Protein AF-A0A842VAD0-F1 (afdb_monomer)

Structure (mmCIF, N/CA/C/O backbone):
data_AF-A0A842VAD0-F1
#
_entry.id   AF-A0A842VAD0-F1
#
loop_
_atom_site.group_PDB
_atom_site.id
_atom_site.type_symbol
_atom_site.label_atom_id
_atom_site.label_alt_id
_atom_site.label_comp_id
_atom_site.label_asym_id
_atom_site.label_entity_id
_atom_site.label_seq_id
_atom_site.pdbx_PDB_ins_code
_atom_site.Cartn_x
_atom_site.Cartn_y
_atom_site.Cartn_z
_atom_site.occupancy
_atom_site.B_iso_or_equiv
_atom_site.auth_seq_id
_atom_site.auth_comp_id
_atom_site.auth_asym_id
_atom_site.auth_atom_id
_atom_site.pdbx_PDB_model_num
ATOM 1 N N . MET A 1 1 ? -37.892 -5.546 -4.005 1.00 47.84 1 MET A N 1
ATOM 2 C CA . MET A 1 1 ? -37.444 -6.367 -2.860 1.00 47.84 1 MET A CA 1
ATOM 3 C C . MET A 1 1 ? -35.934 -6.563 -2.973 1.00 47.84 1 MET A C 1
ATOM 5 O O . MET A 1 1 ? -35.524 -7.377 -3.775 1.00 47.84 1 MET A O 1
ATOM 9 N N . ASN A 1 2 ? -35.115 -5.788 -2.253 1.00 49.16 2 ASN A N 1
ATOM 10 C CA . ASN A 1 2 ? -33.650 -5.963 -2.175 1.00 49.16 2 ASN A CA 1
ATOM 11 C C . ASN A 1 2 ? -33.214 -5.797 -0.705 1.00 49.16 2 ASN A C 1
ATOM 13 O O . ASN A 1 2 ? -32.535 -4.839 -0.345 1.00 49.16 2 ASN A O 1
ATOM 17 N N . SER A 1 3 ? -33.705 -6.670 0.180 1.00 56.97 3 SER A N 1
ATOM 18 C CA . SER A 1 3 ? -33.614 -6.499 1.641 1.00 56.97 3 SER A CA 1
ATOM 19 C C . SER A 1 3 ? -32.300 -6.961 2.288 1.00 56.97 3 SER A C 1
ATOM 21 O O . SER A 1 3 ? -32.151 -6.783 3.490 1.00 56.97 3 SER A O 1
ATOM 23 N N . ASN A 1 4 ? -31.332 -7.495 1.533 1.00 77.56 4 ASN A N 1
ATOM 24 C CA . ASN A 1 4 ? -30.114 -8.100 2.098 1.00 77.56 4 ASN A CA 1
ATOM 25 C C . ASN A 1 4 ? -28.815 -7.403 1.655 1.00 77.56 4 ASN A C 1
ATOM 27 O O . ASN A 1 4 ? -27.823 -8.073 1.386 1.00 77.56 4 ASN A O 1
ATOM 31 N N . LYS A 1 5 ? -28.793 -6.067 1.558 1.00 86.06 5 LYS A N 1
ATOM 32 C CA . LYS A 1 5 ? -27.514 -5.355 1.387 1.00 86.06 5 LYS A CA 1
ATOM 33 C C . LYS A 1 5 ? -26.716 -5.441 2.685 1.00 86.06 5 LYS A C 1
ATOM 35 O O . LYS A 1 5 ? -27.250 -5.111 3.741 1.00 86.06 5 LYS A O 1
ATOM 40 N N . ASN A 1 6 ? -25.469 -5.885 2.620 1.00 87.75 6 ASN A N 1
ATOM 41 C CA . ASN A 1 6 ? -24.572 -5.817 3.765 1.00 87.75 6 ASN A CA 1
ATOM 42 C C . ASN A 1 6 ? -24.296 -4.344 4.120 1.00 87.75 6 ASN A C 1
ATOM 44 O O . ASN A 1 6 ? -24.318 -3.469 3.251 1.00 87.75 6 ASN A O 1
ATOM 48 N N . VAL A 1 7 ? -24.043 -4.067 5.395 1.00 88.81 7 VAL A N 1
ATOM 49 C CA . VAL A 1 7 ? -23.670 -2.735 5.881 1.00 88.81 7 VAL A CA 1
ATOM 50 C C . VAL A 1 7 ? -22.250 -2.793 6.409 1.00 88.81 7 VAL A C 1
ATOM 52 O O . VAL A 1 7 ? -21.923 -3.651 7.228 1.00 88.81 7 VAL A O 1
ATOM 55 N N . PHE A 1 8 ? -21.422 -1.862 5.952 1.00 92.38 8 PHE A N 1
ATOM 56 C CA . PHE A 1 8 ? -20.021 -1.768 6.331 1.00 92.38 8 PHE A CA 1
ATOM 57 C C . PHE A 1 8 ? -19.740 -0.450 7.045 1.00 92.38 8 PHE A C 1
ATOM 59 O O . PHE A 1 8 ? -20.307 0.588 6.700 1.00 92.38 8 PHE A O 1
ATOM 66 N N . LEU A 1 9 ? -18.848 -0.503 8.031 1.00 94.19 9 LEU A N 1
ATOM 67 C CA . LEU A 1 9 ? -18.158 0.671 8.544 1.00 94.19 9 LEU A CA 1
ATOM 68 C C . LEU A 1 9 ? -16.849 0.843 7.769 1.00 94.19 9 LEU A C 1
ATOM 70 O O . LEU A 1 9 ? -15.971 -0.016 7.864 1.00 94.19 9 LEU A O 1
ATOM 74 N N . SER A 1 10 ? -16.706 1.967 7.067 1.00 94.81 10 SER A N 1
ATOM 75 C CA . SER A 1 10 ? -15.414 2.378 6.515 1.00 94.81 10 SER A CA 1
ATOM 76 C C . SER A 1 10 ? -14.449 2.743 7.639 1.00 94.81 10 SER A C 1
ATOM 78 O O . SER A 1 10 ? -14.793 3.476 8.570 1.00 94.81 10 SER A O 1
ATOM 80 N N . THR A 1 11 ? -13.216 2.275 7.525 1.00 95.75 11 THR A N 1
ATOM 81 C CA . THR A 1 11 ? -12.106 2.598 8.424 1.00 95.75 11 THR A CA 1
ATOM 82 C C . THR A 1 11 ? -11.482 3.964 8.135 1.00 95.75 11 THR A C 1
ATOM 84 O O . THR A 1 11 ? -10.666 4.432 8.926 1.00 95.75 11 THR A O 1
ATOM 87 N N . GLY A 1 12 ? -11.861 4.612 7.027 1.00 92.44 12 GLY A N 1
ATOM 88 C CA . GLY A 1 12 ? -11.227 5.837 6.530 1.00 92.44 12 GLY A CA 1
ATOM 89 C C . GLY A 1 12 ? -9.871 5.593 5.863 1.00 92.44 12 GLY A C 1
ATOM 90 O O . GLY A 1 12 ? -9.150 6.549 5.586 1.00 92.44 12 GLY A O 1
ATOM 91 N N . ILE A 1 13 ? -9.514 4.324 5.638 1.00 94.38 13 ILE A N 1
ATOM 92 C CA . ILE A 1 13 ? -8.299 3.890 4.952 1.00 94.38 13 ILE A CA 1
ATOM 93 C C . ILE A 1 13 ? -8.735 2.922 3.850 1.00 94.38 13 ILE A C 1
ATOM 95 O O . ILE A 1 13 ? -8.983 1.748 4.123 1.00 94.38 13 ILE A O 1
ATOM 99 N N . ASP A 1 14 ? -8.805 3.398 2.606 1.00 92.94 14 ASP A N 1
ATOM 100 C CA . ASP A 1 14 ? -9.371 2.638 1.476 1.00 92.94 14 ASP A CA 1
ATOM 101 C C . ASP A 1 14 ? -8.748 1.246 1.328 1.00 92.94 14 ASP A C 1
ATOM 103 O O . ASP A 1 14 ? -9.441 0.248 1.140 1.00 92.94 14 ASP A O 1
ATOM 107 N N . HIS A 1 15 ? -7.425 1.153 1.486 1.00 95.19 15 HIS A N 1
ATOM 108 C CA . HIS A 1 15 ? -6.738 -0.130 1.438 1.00 95.19 15 HIS A CA 1
ATOM 109 C C . HIS A 1 15 ? -7.112 -1.045 2.606 1.00 95.19 15 HIS A C 1
ATOM 111 O O . HIS A 1 15 ? -7.260 -2.238 2.388 1.00 95.19 15 HIS A O 1
ATOM 117 N N . LEU A 1 16 ? -7.300 -0.543 3.830 1.00 96.88 16 LEU A N 1
ATOM 118 C CA . LEU A 1 16 ? -7.742 -1.402 4.937 1.00 96.88 16 LEU A CA 1
ATOM 119 C C . LEU A 1 16 ? -9.160 -1.917 4.697 1.00 96.88 16 LEU A C 1
ATOM 121 O O . LEU A 1 16 ? -9.454 -3.082 4.963 1.00 96.88 16 LEU A O 1
ATOM 125 N N . ASP A 1 17 ? -10.013 -1.045 4.173 1.00 96.06 17 ASP A N 1
ATOM 126 C CA . ASP A 1 17 ? -11.392 -1.353 3.839 1.00 96.06 17 ASP A CA 1
ATOM 127 C C . ASP A 1 17 ? -11.475 -2.491 2.819 1.00 96.06 17 ASP A C 1
ATOM 129 O O . ASP A 1 17 ? -12.182 -3.477 3.038 1.00 96.06 17 ASP A O 1
ATOM 133 N N . ASP A 1 18 ? -10.671 -2.397 1.768 1.00 94.38 18 ASP A N 1
ATOM 134 C CA . ASP A 1 18 ? -10.434 -3.437 0.773 1.00 94.38 18 ASP A CA 1
ATOM 135 C C . ASP A 1 18 ? -9.936 -4.756 1.398 1.00 94.38 18 ASP A C 1
ATOM 137 O O . ASP A 1 18 ? -10.476 -5.833 1.135 1.00 94.38 18 ASP A O 1
ATOM 141 N N . LEU A 1 19 ? -8.918 -4.682 2.263 1.00 96.06 19 LEU A N 1
ATOM 142 C CA . LEU A 1 19 ? -8.301 -5.858 2.883 1.00 96.06 19 LEU A CA 1
ATOM 143 C C . LEU A 1 19 ? -9.256 -6.593 3.838 1.00 96.06 19 LEU A C 1
ATOM 145 O O . LEU A 1 19 ? -9.175 -7.815 3.965 1.00 96.06 19 LEU A O 1
ATOM 149 N N . LEU A 1 20 ? -10.171 -5.880 4.497 1.00 95.69 20 LEU A N 1
ATOM 150 C CA . LEU A 1 20 ? -11.167 -6.460 5.403 1.00 95.69 20 LEU A CA 1
ATOM 151 C C . LEU A 1 20 ? -12.341 -7.125 4.677 1.00 95.69 20 LEU A C 1
ATOM 153 O O . LEU A 1 20 ? -13.135 -7.819 5.319 1.00 95.69 20 LEU A O 1
ATOM 157 N N . SER A 1 21 ? -12.490 -6.915 3.367 1.00 91.19 21 SER A N 1
ATOM 158 C CA . SER A 1 21 ? -13.721 -7.280 2.673 1.00 91.19 21 SER A CA 1
ATOM 159 C C . SER A 1 21 ? -13.522 -7.674 1.209 1.00 91.19 21 SER A C 1
ATOM 161 O O . SER A 1 21 ? -13.986 -7.017 0.280 1.00 91.19 21 SER A O 1
ATOM 163 N N . LEU A 1 22 ? -12.895 -8.836 1.011 1.00 87.94 22 LEU A N 1
ATOM 164 C CA . LEU A 1 22 ? -12.623 -9.382 -0.324 1.00 87.94 22 LEU A CA 1
ATOM 165 C C . LEU A 1 22 ? -13.881 -9.727 -1.135 1.00 87.94 22 LEU A C 1
ATOM 167 O O . LEU A 1 22 ? -13.832 -9.738 -2.360 1.00 87.94 22 LEU A O 1
ATOM 171 N N . ASP A 1 23 ? -15.005 -10.010 -0.476 1.00 80.12 23 ASP A N 1
ATOM 172 C CA . ASP A 1 23 ? -16.230 -10.500 -1.128 1.00 80.12 23 ASP A CA 1
ATOM 173 C C . ASP A 1 23 ? -17.089 -9.379 -1.765 1.00 80.12 23 ASP A C 1
ATOM 175 O O . ASP A 1 23 ? -18.267 -9.574 -2.065 1.00 80.12 23 ASP A O 1
ATOM 179 N N . LYS A 1 24 ? -16.525 -8.183 -1.970 1.00 76.31 24 LYS A N 1
ATOM 180 C CA . LYS A 1 24 ? -17.243 -6.951 -2.345 1.00 76.31 24 LYS A CA 1
ATOM 181 C C . LYS A 1 24 ? -17.601 -6.775 -3.810 1.00 76.31 24 LYS A C 1
ATOM 183 O O . LYS A 1 24 ? -17.828 -5.647 -4.230 1.00 76.31 24 LYS A O 1
ATOM 188 N N . GLU A 1 25 ? -17.717 -7.849 -4.585 1.00 63.72 25 GLU A N 1
ATOM 189 C CA . GLU A 1 25 ? -17.797 -7.781 -6.054 1.00 63.72 25 GLU A CA 1
ATOM 190 C C . GLU A 1 25 ? -18.878 -6.828 -6.626 1.00 63.72 25 GLU A C 1
ATOM 192 O O . GLU A 1 25 ? -18.786 -6.486 -7.798 1.00 63.72 25 GLU A O 1
ATOM 197 N N . ASN A 1 26 ? -19.851 -6.335 -5.838 1.00 62.25 26 ASN A N 1
ATOM 198 C CA . ASN A 1 26 ? -20.863 -5.360 -6.275 1.00 62.25 26 ASN A CA 1
ATOM 199 C C . ASN A 1 26 ? -21.219 -4.248 -5.258 1.00 62.25 26 ASN A C 1
ATOM 201 O O . ASN A 1 26 ? -22.311 -3.680 -5.337 1.00 62.25 26 ASN A O 1
ATOM 205 N N . GLU A 1 27 ? -20.373 -3.951 -4.270 1.00 66.50 27 GLU A N 1
ATOM 206 C CA . GLU A 1 27 ? -20.699 -2.952 -3.239 1.00 66.50 27 GLU A CA 1
ATOM 207 C C . GLU A 1 27 ? -19.848 -1.685 -3.336 1.00 66.50 27 GLU A C 1
ATOM 209 O O . GLU A 1 27 ? -18.645 -1.746 -3.558 1.00 66.50 27 GLU A O 1
ATOM 214 N N . GLU A 1 28 ? -20.482 -0.529 -3.114 1.00 68.31 28 GLU A N 1
ATOM 215 C CA . GLU A 1 28 ? -19.863 0.796 -3.279 1.00 68.31 28 GLU A CA 1
ATOM 216 C C . GLU A 1 28 ? -18.778 1.120 -2.238 1.00 68.31 28 GLU A C 1
ATOM 218 O O . GLU A 1 28 ? -17.971 2.013 -2.474 1.00 68.31 28 GLU A O 1
ATOM 223 N N . SER A 1 29 ? -18.740 0.439 -1.086 1.00 77.81 29 SER A N 1
ATOM 224 C CA . SER A 1 29 ? -17.851 0.834 0.018 1.00 77.81 29 SER A CA 1
ATOM 225 C C . SER A 1 29 ? -17.331 -0.345 0.830 1.00 77.81 29 SER A C 1
ATOM 227 O O . SER A 1 29 ? -18.151 -1.056 1.405 1.00 77.81 29 SER A O 1
ATOM 229 N N . GLY A 1 30 ? -16.004 -0.500 0.910 1.00 87.75 30 GLY A N 1
ATOM 230 C CA . GLY A 1 30 ? -15.211 -1.428 1.737 1.00 87.75 30 GLY A CA 1
ATOM 231 C C . GLY A 1 30 ? -15.482 -1.414 3.261 1.00 87.75 30 GLY A C 1
ATOM 232 O O . GLY A 1 30 ? -16.323 -0.647 3.725 1.00 87.75 30 GLY A O 1
ATOM 233 N N . GLY A 1 31 ? -14.783 -2.243 4.054 1.00 94.25 31 GLY A N 1
ATOM 234 C CA . GLY A 1 31 ? -14.654 -2.020 5.509 1.00 94.25 31 GLY A CA 1
ATOM 235 C C . GLY A 1 31 ? -15.003 -3.179 6.448 1.00 94.25 31 GLY A C 1
ATOM 236 O O . GLY A 1 31 ? -14.995 -4.354 6.081 1.00 94.25 31 GLY A O 1
ATOM 237 N N . ILE A 1 32 ? -15.329 -2.827 7.694 1.00 95.12 32 ILE A N 1
ATOM 238 C CA . ILE A 1 32 ? -15.764 -3.760 8.743 1.00 95.12 32 ILE A CA 1
ATOM 239 C C . ILE A 1 32 ? -17.245 -4.089 8.524 1.00 95.12 32 ILE A C 1
ATOM 241 O O . ILE A 1 32 ? -18.088 -3.194 8.582 1.00 95.12 32 ILE A O 1
ATOM 245 N N . LEU A 1 33 ? -17.586 -5.359 8.290 1.00 93.06 33 LEU A N 1
ATOM 246 C CA . LEU A 1 33 ? -18.980 -5.794 8.140 1.00 93.06 33 LEU A CA 1
ATOM 247 C C . LEU A 1 33 ? -19.707 -5.733 9.489 1.00 93.06 33 LEU A C 1
ATOM 249 O O . LEU A 1 33 ? -19.378 -6.481 10.404 1.00 93.06 33 LEU A O 1
ATOM 253 N N . ILE A 1 34 ? -20.711 -4.862 9.601 1.00 90.88 34 ILE A N 1
ATOM 254 C CA . ILE A 1 34 ? -21.453 -4.620 10.851 1.00 90.88 34 ILE A CA 1
ATOM 255 C C . ILE A 1 34 ? -22.859 -5.230 10.863 1.00 90.88 34 ILE A C 1
ATOM 257 O O . ILE A 1 34 ? -23.491 -5.292 11.913 1.00 90.88 34 ILE A O 1
ATOM 261 N N . GLY A 1 35 ? -23.371 -5.680 9.715 1.00 85.31 35 GLY A N 1
ATOM 262 C CA . GLY A 1 35 ? -24.681 -6.326 9.642 1.00 85.31 35 GLY A CA 1
ATOM 263 C C . GLY A 1 35 ? -25.218 -6.495 8.222 1.00 85.31 35 GLY A C 1
ATOM 264 O O . GLY A 1 35 ? -24.544 -6.190 7.238 1.00 85.31 35 GLY A O 1
ATOM 265 N N . ARG A 1 36 ? -26.461 -6.980 8.120 1.00 81.75 36 ARG A N 1
ATOM 266 C CA . ARG A 1 36 ? -27.213 -7.121 6.862 1.00 81.75 36 ARG A CA 1
ATOM 267 C C . ARG A 1 36 ? -28.536 -6.362 6.957 1.00 81.75 36 ARG A C 1
ATOM 269 O O . ARG A 1 36 ? -29.289 -6.551 7.903 1.00 81.75 36 ARG A O 1
ATOM 276 N N . GLY A 1 37 ? -28.845 -5.558 5.945 1.00 73.12 37 GLY A N 1
ATOM 277 C CA . GLY A 1 37 ? -30.041 -4.716 5.884 1.00 73.12 37 GLY A CA 1
ATOM 278 C C . GLY A 1 37 ? -29.844 -3.331 6.512 1.00 73.12 37 GLY A C 1
ATOM 279 O O . GLY A 1 37 ? -28.829 -3.044 7.125 1.00 73.12 37 GLY A O 1
ATOM 280 N N . GLN A 1 38 ? -30.820 -2.433 6.348 1.00 64.44 38 GLN A N 1
ATOM 281 C CA . GLN A 1 38 ? -30.701 -1.023 6.770 1.00 64.44 38 GLN A CA 1
ATOM 282 C C . GLN A 1 38 ? -30.938 -0.766 8.266 1.00 64.44 38 GLN A C 1
ATOM 284 O O . GLN A 1 38 ? -30.800 0.370 8.718 1.00 64.44 38 GLN A O 1
ATOM 289 N N . LYS A 1 39 ? -31.346 -1.782 9.027 1.00 64.88 39 LYS A N 1
ATOM 290 C CA . LYS A 1 39 ? -31.666 -1.648 10.450 1.00 64.88 39 LYS A CA 1
ATOM 291 C C . LYS A 1 39 ? -30.596 -2.326 11.290 1.00 64.88 39 LYS A C 1
ATOM 293 O O . LYS A 1 39 ? -29.974 -3.277 10.824 1.00 64.88 39 LYS A O 1
ATOM 298 N N . ARG A 1 40 ? -30.454 -1.890 12.546 1.00 64.06 40 ARG A N 1
ATOM 299 C CA . ARG A 1 40 ? -29.829 -2.691 13.605 1.00 64.06 40 ARG A CA 1
ATOM 300 C C . ARG A 1 40 ? -30.593 -4.007 13.744 1.00 64.06 40 ARG A C 1
ATOM 302 O O . ARG A 1 40 ? -31.566 -4.111 14.484 1.00 64.06 40 ARG A O 1
ATOM 309 N 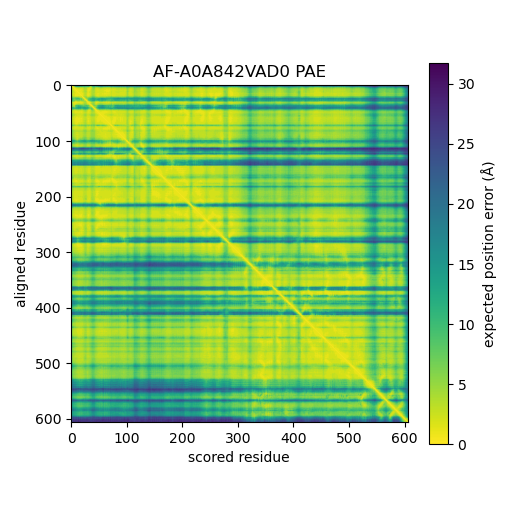N . THR A 1 41 ? -30.223 -5.004 12.956 1.00 62.75 41 THR A N 1
ATOM 310 C CA . THR A 1 41 ? -30.725 -6.360 13.128 1.00 62.75 41 THR A CA 1
ATOM 311 C C . THR A 1 41 ? -30.078 -6.962 14.367 1.00 62.75 41 THR A C 1
ATOM 313 O O . THR A 1 41 ? -28.950 -6.614 14.701 1.00 62.75 41 THR A O 1
ATOM 316 N N . LYS A 1 42 ? -30.744 -7.927 15.015 1.00 63.94 42 LYS A N 1
ATOM 317 C CA . LYS A 1 42 ? -30.184 -8.719 16.132 1.00 63.94 42 LYS A CA 1
ATOM 318 C C . LYS A 1 42 ? -28.936 -9.550 15.761 1.00 63.94 42 LYS A C 1
ATOM 320 O O . LYS A 1 42 ? -28.543 -10.426 16.523 1.00 63.94 42 LYS A O 1
ATOM 325 N N . SER A 1 43 ? -28.352 -9.338 14.583 1.00 66.75 43 SER A N 1
ATOM 326 C CA . SER A 1 43 ? -27.090 -9.953 14.190 1.00 66.75 43 SER A CA 1
ATOM 327 C C . SER A 1 43 ? -25.988 -9.553 15.166 1.00 66.75 43 SER A C 1
ATOM 329 O O . SER A 1 43 ? -25.962 -8.421 15.654 1.00 66.75 43 SER A O 1
ATOM 331 N N . GLU A 1 44 ? -25.082 -10.485 15.437 1.00 78.62 44 GLU A N 1
ATOM 332 C CA . GLU A 1 44 ? -23.896 -10.228 16.248 1.00 78.62 44 GLU A CA 1
ATOM 333 C C . GLU A 1 44 ? -23.040 -9.160 15.555 1.00 78.62 44 GLU A C 1
ATOM 335 O O . GLU A 1 44 ? -22.664 -9.306 14.391 1.00 78.62 44 GLU A O 1
ATOM 340 N N . ILE A 1 45 ? -22.809 -8.048 16.253 1.00 90.31 45 ILE A N 1
ATOM 341 C CA . ILE A 1 45 ? -21.924 -6.977 15.795 1.00 90.31 45 ILE A CA 1
ATOM 342 C C . ILE A 1 45 ? -20.507 -7.360 16.215 1.00 90.31 45 ILE A C 1
ATOM 344 O O . ILE A 1 45 ? -20.326 -7.770 17.360 1.00 90.31 45 ILE A O 1
ATOM 348 N N . PRO A 1 46 ? -19.512 -7.258 15.320 1.00 94.94 46 PRO A N 1
ATOM 349 C CA . PRO A 1 46 ? -18.184 -7.762 15.619 1.00 94.94 46 PRO A CA 1
ATOM 350 C C . PRO A 1 46 ? -17.476 -6.948 16.693 1.00 94.94 46 PRO A C 1
ATOM 352 O O . PRO A 1 46 ? -17.646 -5.735 16.805 1.00 94.94 46 PRO A O 1
ATOM 355 N N . ILE A 1 47 ? -16.572 -7.616 17.398 1.00 97.88 47 ILE A N 1
ATOM 356 C CA . ILE A 1 47 ? -15.547 -6.976 18.215 1.00 97.88 47 ILE A CA 1
ATOM 357 C C . ILE A 1 47 ? -14.213 -7.023 17.478 1.00 97.88 47 ILE A C 1
ATOM 359 O O . ILE A 1 47 ? -13.720 -8.096 17.110 1.00 97.88 47 ILE A O 1
ATOM 363 N N . VAL A 1 48 ? -13.619 -5.846 17.287 1.00 98.50 48 VAL A N 1
ATOM 364 C CA . VAL A 1 48 ? -12.353 -5.656 16.581 1.00 98.50 48 VAL A CA 1
ATOM 365 C C . VAL A 1 48 ? -11.242 -5.379 17.584 1.00 98.50 48 VAL A C 1
ATOM 367 O O . VAL A 1 48 ? -11.317 -4.436 18.370 1.00 98.50 48 VAL A O 1
ATOM 370 N N . ILE A 1 49 ? -10.186 -6.185 17.526 1.00 98.62 49 ILE A N 1
ATOM 371 C CA . ILE A 1 49 ? -8.952 -5.971 18.280 1.00 98.62 49 ILE A CA 1
ATOM 372 C C . ILE A 1 49 ? -7.881 -5.410 17.355 1.00 98.62 49 ILE A C 1
ATOM 374 O O . ILE A 1 49 ? -7.607 -5.990 16.305 1.00 98.62 49 ILE A O 1
ATOM 378 N N . ILE A 1 50 ? -7.253 -4.314 17.775 1.00 98.62 50 ILE A N 1
ATOM 379 C CA . ILE A 1 50 ? -6.039 -3.766 17.167 1.00 98.62 50 ILE A CA 1
ATOM 380 C C . ILE A 1 50 ? -4.881 -4.052 18.120 1.00 98.62 50 ILE A C 1
ATOM 382 O O . ILE A 1 50 ? -4.705 -3.364 19.127 1.00 98.62 50 ILE A O 1
ATOM 386 N N . GLU A 1 51 ? -4.096 -5.080 17.823 1.00 98.00 51 GLU A N 1
ATOM 387 C CA . GLU A 1 51 ? -2.963 -5.486 18.654 1.00 98.00 51 GLU A CA 1
ATOM 388 C C . GLU A 1 51 ? -1.629 -4.957 18.114 1.00 98.00 51 GLU A C 1
ATOM 390 O O . GLU A 1 51 ? -1.481 -4.701 16.922 1.00 98.00 51 GLU A O 1
ATOM 395 N N . GLY A 1 52 ? -0.629 -4.805 18.981 1.00 97.44 52 GLY A N 1
ATOM 396 C CA . GLY A 1 52 ? 0.718 -4.423 18.558 1.00 97.44 52 GLY A CA 1
ATOM 397 C C . GLY A 1 52 ? 1.610 -3.936 19.694 1.00 97.44 52 GLY A C 1
ATOM 398 O O . GLY A 1 52 ? 1.139 -3.533 20.761 1.00 97.44 52 GLY A O 1
ATOM 399 N N . THR A 1 53 ? 2.923 -3.927 19.466 1.00 95.94 53 THR A N 1
ATOM 400 C CA . THR A 1 53 ? 3.897 -3.411 20.447 1.00 95.94 53 THR A CA 1
ATOM 401 C C . THR A 1 53 ? 3.791 -1.890 20.588 1.00 95.94 53 THR A C 1
ATOM 403 O O . THR A 1 53 ? 3.147 -1.219 19.773 1.00 95.94 53 THR A O 1
ATOM 406 N N . THR A 1 54 ? 4.462 -1.301 21.573 1.00 94.62 54 THR A N 1
ATOM 407 C CA . THR A 1 54 ? 4.556 0.158 21.723 1.00 94.62 54 THR A CA 1
ATOM 408 C C . THR A 1 54 ? 5.093 0.832 20.448 1.00 94.62 54 THR A C 1
ATOM 410 O O . THR A 1 54 ? 6.009 0.327 19.778 1.00 94.62 54 THR A O 1
ATOM 413 N N . GLY A 1 55 ? 4.499 1.977 20.093 1.00 94.81 55 GLY A N 1
ATOM 414 C CA . GLY A 1 55 ? 4.913 2.800 18.948 1.00 94.81 55 GLY A CA 1
ATOM 415 C C . GLY A 1 55 ? 4.553 2.245 17.564 1.00 94.81 55 GLY A C 1
ATOM 416 O O . GLY A 1 55 ? 5.104 2.701 16.570 1.00 94.81 55 GLY A O 1
ATOM 417 N N . THR A 1 56 ? 3.658 1.258 17.473 1.00 97.00 56 THR A N 1
ATOM 418 C CA . THR A 1 56 ? 3.172 0.713 16.187 1.00 97.00 56 THR A CA 1
ATOM 419 C C . THR A 1 56 ? 1.996 1.497 15.595 1.00 97.00 56 THR A C 1
ATOM 421 O O . THR A 1 56 ? 1.623 1.259 14.456 1.00 97.00 56 THR A O 1
ATOM 424 N N . GLY A 1 57 ? 1.416 2.462 16.314 1.00 97.12 57 GLY A N 1
ATOM 425 C CA . GLY A 1 57 ? 0.313 3.283 15.793 1.00 97.12 57 GLY A CA 1
ATOM 426 C C . GLY A 1 57 ? -1.093 2.741 16.063 1.00 97.12 57 GLY A C 1
ATOM 427 O O . GLY A 1 57 ? -2.023 3.129 15.365 1.00 97.12 57 GLY A O 1
ATOM 428 N N . LYS A 1 58 ? -1.271 1.887 17.085 1.00 97.88 58 LYS A N 1
ATOM 429 C CA . LYS A 1 58 ? -2.590 1.372 17.515 1.00 97.88 58 LYS A CA 1
ATOM 430 C C . LYS A 1 58 ? -3.618 2.493 17.727 1.00 97.88 58 LYS A C 1
ATOM 432 O O . LYS A 1 58 ? -4.666 2.487 17.093 1.00 97.88 58 LYS A O 1
ATOM 437 N N . THR A 1 59 ? -3.274 3.476 18.560 1.00 97.38 59 THR A N 1
ATOM 438 C CA . THR A 1 59 ? -4.095 4.666 18.836 1.00 97.38 59 THR A CA 1
ATOM 439 C C . THR A 1 59 ? -4.391 5.464 17.570 1.00 97.38 59 THR A C 1
ATOM 441 O O . THR A 1 59 ? -5.526 5.863 17.347 1.00 97.38 59 THR A O 1
ATOM 444 N N . THR A 1 60 ? -3.397 5.658 16.695 1.00 97.12 60 THR A N 1
ATOM 445 C CA . THR A 1 60 ? -3.586 6.370 15.421 1.00 97.12 60 THR A CA 1
ATOM 446 C C . THR A 1 60 ? -4.613 5.666 14.537 1.00 97.12 60 THR A C 1
ATOM 448 O O . THR A 1 60 ? -5.523 6.321 14.036 1.00 97.12 60 THR A O 1
ATOM 451 N N . LEU A 1 61 ? -4.514 4.339 14.398 1.00 97.88 61 LEU A N 1
ATOM 452 C CA . LEU A 1 61 ? -5.470 3.550 13.623 1.00 97.88 61 LEU A CA 1
ATOM 453 C C . LEU A 1 61 ? -6.876 3.601 14.236 1.00 97.88 61 LEU A C 1
ATOM 455 O O . LEU A 1 61 ? -7.852 3.835 13.528 1.00 97.88 61 LEU A O 1
ATOM 459 N N . ALA A 1 62 ? -6.986 3.426 15.555 1.00 98.00 62 ALA A N 1
ATOM 460 C CA . ALA A 1 62 ? -8.263 3.482 16.261 1.00 98.00 62 ALA A CA 1
ATOM 461 C C . ALA A 1 62 ? -8.941 4.859 16.114 1.00 98.00 62 ALA A C 1
ATOM 463 O O . ALA A 1 62 ? -10.142 4.931 15.851 1.00 98.00 62 ALA A O 1
ATOM 464 N N . LEU A 1 63 ? -8.167 5.947 16.204 1.00 96.56 63 LEU A N 1
ATOM 465 C CA . LEU A 1 63 ? -8.646 7.310 15.966 1.00 96.56 63 LEU A CA 1
ATOM 466 C C . LEU A 1 63 ? -9.089 7.530 14.519 1.00 96.56 63 LEU A C 1
ATOM 468 O O . LEU A 1 63 ? -10.130 8.142 14.308 1.00 96.56 63 LEU A O 1
ATOM 472 N N . GLN A 1 64 ? -8.356 7.030 13.521 1.00 95.81 64 GLN A N 1
ATOM 473 C CA . GLN A 1 64 ? -8.775 7.146 12.117 1.00 95.81 64 GLN A CA 1
ATOM 474 C C . GLN A 1 64 ? -10.127 6.470 11.873 1.00 95.81 64 GLN A C 1
ATOM 476 O O . GLN A 1 64 ? -11.009 7.081 11.267 1.00 95.81 64 GLN A O 1
ATOM 481 N N . ILE A 1 65 ? -10.331 5.270 12.425 1.00 97.19 65 ILE A N 1
ATOM 482 C CA . ILE A 1 65 ? -11.615 4.568 12.310 1.00 97.19 65 ILE A CA 1
ATOM 483 C C . ILE A 1 65 ? -12.724 5.342 13.038 1.00 97.19 65 ILE A C 1
ATOM 485 O O . ILE A 1 65 ? -13.814 5.513 12.492 1.00 97.19 65 ILE A O 1
ATOM 489 N N . ALA A 1 66 ? -12.446 5.866 14.237 1.00 96.94 66 ALA A N 1
ATOM 490 C CA . ALA A 1 66 ? -13.383 6.702 14.988 1.00 96.94 66 ALA A CA 1
ATOM 491 C C . ALA A 1 66 ? -13.792 7.963 14.207 1.00 96.94 66 ALA A C 1
ATOM 493 O O . ALA A 1 66 ? -14.975 8.294 14.136 1.00 96.94 66 ALA A O 1
ATOM 494 N N . HIS A 1 67 ? -12.828 8.642 13.583 1.00 94.88 67 HIS A N 1
ATOM 495 C CA . HIS A 1 67 ? -13.067 9.816 12.746 1.00 94.88 67 HIS A CA 1
ATOM 496 C C . HIS A 1 67 ? -13.884 9.474 11.500 1.00 94.88 67 HIS A C 1
ATOM 498 O O . HIS A 1 67 ? -14.836 10.189 11.190 1.00 94.88 67 HIS A O 1
ATOM 504 N N . SER A 1 68 ? -13.556 8.378 10.812 1.00 93.75 68 SER A N 1
ATOM 505 C CA . SER A 1 68 ? -14.327 7.891 9.664 1.00 93.75 68 SER A CA 1
ATOM 506 C C . SER A 1 68 ? -15.786 7.621 10.040 1.00 93.75 68 SER A C 1
ATOM 508 O O . SER A 1 68 ? -16.705 8.103 9.375 1.00 93.75 68 SER A O 1
ATOM 510 N N . ALA A 1 69 ? -16.010 6.934 11.166 1.00 95.00 69 ALA A N 1
ATOM 511 C CA . ALA A 1 69 ? -17.347 6.689 11.692 1.00 95.00 69 ALA A CA 1
ATOM 512 C C . ALA A 1 69 ? -18.079 8.001 12.007 1.00 95.00 69 ALA A C 1
ATOM 514 O O . ALA A 1 69 ? -19.194 8.194 11.536 1.00 95.00 69 ALA A O 1
ATOM 515 N N . ALA A 1 70 ? -17.445 8.926 12.735 1.00 94.25 70 ALA A N 1
ATOM 516 C CA . ALA A 1 70 ? -18.063 10.184 13.158 1.00 94.25 70 ALA A CA 1
ATOM 517 C C . ALA A 1 70 ? -18.444 11.102 11.986 1.00 94.25 70 ALA A C 1
ATOM 519 O O . ALA A 1 70 ? -19.409 11.853 12.092 1.00 94.25 70 ALA A O 1
ATOM 520 N N . ARG A 1 71 ? -17.727 11.048 10.855 1.00 90.75 71 ARG A N 1
ATOM 521 C CA . ARG A 1 71 ? -18.108 11.785 9.631 1.00 90.75 71 ARG A CA 1
ATOM 522 C C . ARG A 1 71 ? -19.411 11.288 9.024 1.00 90.75 71 ARG A C 1
ATOM 524 O O . ARG A 1 71 ? -20.099 12.031 8.325 1.00 90.75 71 ARG A O 1
ATOM 531 N N . ASN A 1 72 ? -19.745 10.029 9.269 1.00 85.88 72 ASN A N 1
ATOM 532 C CA . ASN A 1 72 ? -20.997 9.452 8.842 1.00 85.88 72 ASN A CA 1
ATOM 533 C C . ASN A 1 72 ? -22.048 9.712 9.930 1.00 85.88 72 ASN A C 1
ATOM 535 O O . ASN A 1 72 ? -22.036 9.087 10.984 1.00 85.88 72 ASN A O 1
ATOM 539 N N . GLN A 1 73 ? -23.008 10.596 9.642 1.00 80.44 73 GLN A N 1
ATOM 540 C CA . GLN A 1 73 ? -24.081 11.040 10.555 1.00 80.44 73 GLN A CA 1
ATOM 541 C C . GLN A 1 73 ? -25.003 9.918 11.082 1.00 80.44 73 GLN A C 1
ATOM 543 O O . GLN A 1 73 ? -25.999 10.176 11.751 1.00 80.44 73 GLN A O 1
ATOM 548 N N . LYS A 1 74 ? -24.713 8.659 10.754 1.00 89.00 74 LYS A N 1
ATOM 549 C CA . LYS A 1 74 ? -25.372 7.469 11.291 1.00 89.00 74 LYS A CA 1
ATOM 550 C C . LYS A 1 74 ? -24.645 6.876 12.495 1.00 89.00 74 LYS A C 1
ATOM 552 O O . LYS A 1 74 ? -25.038 5.797 12.921 1.00 89.00 74 LYS A O 1
ATOM 557 N N . TRP A 1 75 ? -23.604 7.521 13.019 1.00 92.06 75 TRP A N 1
ATOM 558 C CA . TRP A 1 75 ? -22.796 6.986 14.111 1.00 92.06 75 TRP A CA 1
ATOM 559 C C . TRP A 1 75 ? -22.724 7.931 15.303 1.00 92.06 75 TRP A C 1
ATOM 561 O O . TRP A 1 75 ? -22.437 9.115 15.163 1.00 92.06 75 TRP A O 1
ATOM 571 N N . ILE A 1 76 ? -22.902 7.363 16.492 1.00 93.44 76 ILE A N 1
ATOM 572 C CA . ILE A 1 76 ? -22.440 7.952 17.748 1.00 93.44 76 ILE A CA 1
ATOM 573 C C . ILE A 1 76 ? -21.114 7.285 18.088 1.00 93.44 76 ILE A C 1
ATOM 575 O O . ILE A 1 76 ? -21.050 6.058 18.199 1.00 93.44 76 ILE A O 1
ATOM 579 N N . VAL A 1 77 ? -20.062 8.085 18.247 1.00 95.81 77 VAL A N 1
ATOM 580 C CA . VAL A 1 77 ? -18.712 7.585 18.519 1.00 95.81 77 VAL A CA 1
ATOM 581 C C . VAL A 1 77 ? -18.294 7.975 19.928 1.00 95.81 77 VAL A C 1
ATOM 583 O O . VAL A 1 77 ? -18.185 9.160 20.242 1.00 95.81 77 VAL A O 1
ATOM 586 N N . LEU A 1 78 ? -18.049 6.972 20.769 1.00 96.00 78 LEU A N 1
ATOM 587 C CA . LEU A 1 78 ? -17.477 7.146 22.099 1.00 96.00 78 LEU A CA 1
ATOM 588 C C . LEU A 1 78 ? -16.025 6.678 22.095 1.00 96.00 78 LEU A C 1
ATOM 590 O O . LEU A 1 78 ? -15.738 5.551 21.694 1.00 96.00 78 LEU A O 1
ATOM 594 N N . TYR A 1 79 ? -15.117 7.518 22.574 1.00 96.94 79 TYR A N 1
ATOM 595 C CA . TYR A 1 79 ? -13.699 7.198 22.684 1.00 96.94 79 TYR A CA 1
ATOM 596 C C . TYR A 1 79 ? -13.280 7.214 24.150 1.00 96.94 79 TYR A C 1
ATOM 598 O O . TYR A 1 79 ? -13.325 8.255 24.805 1.00 96.94 79 TYR A O 1
ATOM 606 N N . TYR A 1 80 ? -12.850 6.067 24.662 1.00 96.19 80 TYR A N 1
ATOM 607 C CA . TYR A 1 80 ? -12.327 5.924 26.013 1.00 96.19 80 TYR A CA 1
ATOM 608 C C . TYR A 1 80 ? -10.824 5.699 25.951 1.00 96.19 80 TYR A C 1
ATOM 610 O O . TYR A 1 80 ? -10.361 4.608 25.621 1.00 96.19 80 TYR A O 1
ATOM 618 N N . SER A 1 81 ? -10.069 6.734 26.300 1.00 94.56 81 SER A N 1
ATOM 619 C CA . SER A 1 81 ? -8.631 6.619 26.516 1.00 94.56 81 SER A CA 1
ATOM 620 C C . SER A 1 81 ? -8.359 6.369 27.994 1.00 94.56 81 SER A C 1
ATOM 622 O O . SER A 1 81 ? -8.702 7.197 28.841 1.00 94.56 81 SER A O 1
ATOM 624 N N . LEU A 1 82 ? -7.749 5.232 28.308 1.00 92.56 82 LEU A N 1
ATOM 625 C CA . LEU A 1 82 ? -7.422 4.837 29.677 1.00 92.56 82 LEU A CA 1
ATOM 626 C C . LEU A 1 82 ? -6.033 5.291 30.126 1.00 92.56 82 LEU A C 1
ATOM 628 O O . LEU A 1 82 ? -5.769 5.337 31.326 1.00 92.56 82 LEU A O 1
ATOM 632 N N . GLU A 1 83 ? -5.161 5.638 29.180 1.00 90.00 83 GLU A N 1
ATOM 633 C CA . GLU A 1 83 ? -3.759 5.976 29.459 1.00 90.00 83 GLU A CA 1
ATOM 634 C C . GLU A 1 83 ? -3.392 7.392 29.007 1.00 90.00 83 GLU A C 1
ATOM 636 O O . GLU A 1 83 ? -2.574 8.054 29.644 1.00 90.00 83 GLU A O 1
ATOM 641 N N . GLN A 1 84 ? -4.007 7.891 27.931 1.00 92.12 84 GLN A N 1
ATOM 642 C CA . GLN A 1 84 ? -3.710 9.215 27.383 1.00 92.12 84 GLN A CA 1
ATOM 643 C C . GLN A 1 84 ? -4.774 10.243 27.767 1.00 92.12 84 GLN A C 1
ATOM 645 O O . GLN A 1 84 ? -5.969 9.948 27.827 1.00 92.12 84 GLN A O 1
ATOM 650 N N . THR A 1 85 ? -4.344 11.485 27.985 1.00 93.19 85 THR A N 1
ATOM 651 C CA . THR A 1 85 ? -5.254 12.604 28.246 1.00 93.19 85 THR A CA 1
ATOM 652 C C . THR A 1 85 ? -5.985 13.033 26.975 1.00 93.19 85 THR A C 1
ATOM 654 O O . THR A 1 85 ? -5.505 12.818 25.859 1.00 93.19 85 THR A O 1
ATOM 657 N N . PHE A 1 86 ? -7.121 13.717 27.142 1.00 93.62 86 PHE A N 1
ATOM 658 C CA . PHE A 1 86 ? -7.856 14.322 26.029 1.00 93.62 86 PHE A CA 1
ATOM 659 C C . PHE A 1 86 ? -6.955 15.231 25.181 1.00 93.62 86 PHE A C 1
ATOM 661 O O . PHE A 1 86 ? -6.936 15.108 23.964 1.00 93.62 86 PHE A O 1
ATOM 668 N N . GLN A 1 87 ? -6.149 16.089 25.816 1.00 94.62 87 GLN A N 1
ATOM 669 C CA . GLN A 1 87 ? -5.248 17.013 25.119 1.00 94.62 87 GLN A CA 1
ATOM 670 C C . GLN A 1 87 ? -4.201 16.275 24.279 1.00 94.62 87 GLN A C 1
ATOM 672 O O . GLN A 1 87 ? -3.859 16.720 23.185 1.00 94.62 87 GLN A O 1
ATOM 677 N N . SER A 1 88 ? -3.696 15.141 24.775 1.00 93.94 88 SER A N 1
ATOM 678 C CA . SER A 1 88 ? -2.741 14.330 24.023 1.00 93.94 88 SER A CA 1
ATOM 679 C C . SER A 1 88 ? -3.388 13.721 22.780 1.00 93.94 88 SER A C 1
ATOM 681 O O . SER A 1 88 ? -2.799 13.770 21.704 1.00 93.94 88 SER A O 1
ATOM 683 N N . ILE A 1 89 ? -4.597 13.173 22.915 1.00 94.44 89 ILE A N 1
ATOM 684 C CA . ILE A 1 89 ? -5.350 12.589 21.798 1.00 94.44 89 ILE A CA 1
ATOM 685 C C . ILE A 1 89 ? -5.744 13.667 20.781 1.00 94.44 89 ILE A C 1
ATOM 687 O O . ILE A 1 89 ? -5.601 13.468 19.577 1.00 94.44 89 ILE A O 1
ATOM 691 N N . ASP A 1 90 ? -6.169 14.834 21.256 1.00 93.56 90 ASP A N 1
ATOM 692 C CA . ASP A 1 90 ? -6.537 15.975 20.422 1.00 93.56 90 ASP A CA 1
ATOM 693 C C . ASP A 1 90 ? -5.350 16.505 19.599 1.00 93.56 90 ASP A C 1
ATOM 695 O O . ASP A 1 90 ? -5.480 16.808 18.407 1.00 93.56 90 ASP A O 1
ATOM 699 N N . SER A 1 91 ? -4.162 16.541 20.211 1.00 92.81 91 SER A N 1
ATOM 700 C CA . SER A 1 91 ? -2.901 16.861 19.535 1.00 92.81 91 SER A CA 1
ATOM 701 C C . SER A 1 91 ? -2.553 15.822 18.466 1.00 92.81 91 SER A C 1
ATOM 703 O O . SER A 1 91 ? -2.263 16.182 17.326 1.00 92.81 91 SER A O 1
ATOM 705 N N . VAL A 1 92 ? -2.669 14.527 18.786 1.00 92.06 92 VAL A N 1
ATOM 706 C CA . VAL A 1 92 ? -2.470 13.429 17.825 1.00 92.06 92 VAL A CA 1
ATOM 707 C C . VAL A 1 92 ? -3.420 13.572 16.632 1.00 92.06 92 VAL A C 1
ATOM 709 O O . VAL A 1 92 ? -2.964 13.583 15.489 1.00 92.06 92 VAL A O 1
ATOM 712 N N . ALA A 1 93 ? -4.719 13.760 16.873 1.00 91.88 93 ALA A N 1
ATOM 713 C CA . ALA A 1 93 ? -5.713 13.937 15.815 1.00 91.88 93 ALA A CA 1
ATOM 714 C C . ALA A 1 93 ? -5.411 15.155 14.923 1.00 91.88 93 ALA A C 1
ATOM 716 O O . ALA A 1 93 ? -5.565 15.089 13.701 1.00 91.88 93 ALA A O 1
ATOM 717 N N . SER A 1 94 ? -4.928 16.249 15.518 1.00 90.81 94 SER A N 1
ATOM 718 C CA . SER A 1 94 ? -4.535 17.463 14.793 1.00 90.81 94 SER A CA 1
ATOM 719 C C . SER A 1 94 ? -3.286 17.238 13.929 1.00 90.81 94 SER A C 1
ATOM 721 O O . SER A 1 94 ? -3.281 17.602 12.752 1.00 90.81 94 SER A O 1
ATOM 723 N N . ASN A 1 95 ? -2.261 16.569 14.469 1.00 90.56 95 ASN A N 1
ATOM 724 C CA . ASN A 1 95 ? -1.013 16.253 13.760 1.00 90.56 95 ASN A CA 1
ATOM 725 C C . ASN A 1 95 ? -1.224 15.312 12.571 1.00 90.56 95 ASN A C 1
ATOM 727 O O . ASN A 1 95 ? -0.463 15.352 11.609 1.00 90.56 95 ASN A O 1
ATOM 731 N N . PHE A 1 96 ? -2.261 14.478 12.621 1.00 88.62 96 PHE A N 1
ATOM 732 C CA . PHE A 1 96 ? -2.664 13.600 11.525 1.00 88.62 96 PHE A CA 1
ATOM 733 C C . PHE A 1 96 ? -3.764 14.202 10.644 1.00 88.62 96 PHE A C 1
ATOM 735 O O . PHE A 1 96 ? -4.358 13.490 9.847 1.00 88.62 96 PHE A O 1
ATOM 742 N N . GLY A 1 97 ? -4.070 15.498 10.779 1.00 86.25 97 GLY A N 1
ATOM 743 C CA . GLY A 1 97 ? -5.047 16.176 9.923 1.00 86.25 97 GLY A CA 1
ATOM 744 C C . GLY A 1 97 ? -6.478 15.640 10.027 1.00 86.25 97 GLY A C 1
ATOM 745 O O . GLY A 1 97 ? -7.299 15.931 9.164 1.00 86.25 97 GLY A O 1
ATOM 746 N N . LEU A 1 98 ? -6.817 14.886 11.077 1.00 85.19 98 LEU A N 1
ATOM 747 C CA . LEU A 1 98 ? -8.119 14.220 11.191 1.00 85.19 98 LEU A CA 1
ATOM 748 C C . LEU A 1 98 ? -9.276 15.204 11.445 1.00 85.19 98 LEU A C 1
ATOM 750 O O . LEU A 1 98 ? -10.432 14.894 11.137 1.00 85.19 98 LEU A O 1
ATOM 754 N N . LYS A 1 99 ? -8.958 16.402 11.957 1.00 81.25 99 LYS A N 1
ATOM 755 C CA . LYS A 1 99 ? -9.908 17.505 12.187 1.00 81.25 99 LYS A CA 1
ATOM 756 C C . LYS A 1 99 ? -10.286 18.277 10.924 1.00 81.25 99 LYS A C 1
ATOM 758 O O . LYS A 1 99 ? -11.409 18.753 10.828 1.00 81.25 99 LYS A O 1
ATOM 763 N N . GLU A 1 100 ? -9.349 18.399 9.988 1.00 72.81 100 GLU A N 1
ATOM 764 C CA . GLU A 1 100 ? -9.430 19.258 8.804 1.00 72.81 100 GLU A CA 1
ATOM 765 C C . GLU A 1 100 ? -9.033 18.430 7.583 1.00 72.81 100 GLU A C 1
ATOM 767 O O . GLU A 1 100 ? -7.895 18.502 7.106 1.00 72.81 100 GLU A O 1
ATOM 772 N N . TRP A 1 101 ? -9.958 17.594 7.123 1.00 68.44 101 TRP A N 1
ATOM 773 C CA . TRP A 1 101 ? -9.763 16.802 5.917 1.00 68.44 101 TRP A CA 1
ATOM 774 C C . TRP A 1 101 ? -10.516 17.481 4.780 1.00 68.44 101 TRP A C 1
ATOM 776 O O . TRP A 1 101 ? -11.728 17.673 4.855 1.00 68.44 101 TRP A O 1
ATOM 786 N N . GLU A 1 102 ? -9.780 17.891 3.752 1.00 65.06 102 GLU A N 1
ATOM 787 C CA . GLU A 1 102 ? -10.316 18.657 2.629 1.00 65.06 102 GLU A CA 1
ATOM 788 C C . GLU A 1 102 ? -11.461 17.901 1.931 1.00 65.06 102 GLU A C 1
ATOM 790 O O . GLU A 1 102 ? -11.399 16.690 1.736 1.00 65.06 102 GLU A O 1
ATOM 795 N N . GLY A 1 103 ? -12.558 18.601 1.626 1.00 67.06 103 GLY A N 1
ATOM 796 C CA . GLY A 1 103 ? -13.749 18.001 1.007 1.00 67.06 103 GLY A CA 1
ATOM 797 C C . GLY A 1 103 ? -14.614 17.127 1.928 1.00 67.06 103 GLY A C 1
ATOM 798 O O . GLY A 1 103 ? -15.666 16.657 1.499 1.00 67.06 103 GLY A O 1
ATOM 799 N N . GLN A 1 104 ? -14.225 16.932 3.191 1.00 74.75 104 GLN A N 1
ATOM 800 C CA . GLN A 1 104 ? -14.977 16.166 4.186 1.00 74.75 104 GLN A CA 1
ATOM 801 C C . GLN A 1 104 ? -15.455 17.082 5.320 1.00 74.75 104 GLN A C 1
ATOM 803 O O . GLN A 1 104 ? -14.827 18.099 5.620 1.00 74.75 104 GLN A O 1
ATOM 808 N N . PRO A 1 105 ? -16.575 16.757 5.981 1.00 78.62 105 PRO A N 1
ATOM 809 C CA . PRO A 1 105 ? -17.055 17.577 7.077 1.00 78.62 105 PRO A CA 1
ATOM 810 C C . PRO A 1 105 ? -16.164 17.389 8.319 1.00 78.62 105 PRO A C 1
ATOM 812 O O . PRO A 1 105 ? -15.779 16.267 8.665 1.00 78.62 105 PRO A O 1
ATOM 815 N N . ASN A 1 106 ? -15.843 18.494 8.998 1.00 86.38 106 ASN A N 1
ATOM 816 C CA . ASN A 1 106 ? -14.983 18.489 10.184 1.00 86.38 106 ASN A CA 1
ATOM 817 C C . ASN A 1 106 ? -15.565 17.604 11.293 1.00 86.38 106 ASN A C 1
ATOM 819 O O . ASN A 1 106 ? -16.784 17.543 11.467 1.00 86.38 106 ASN A O 1
ATOM 823 N N . VAL A 1 107 ? -14.679 16.949 12.045 1.00 89.06 107 VAL A N 1
ATOM 824 C CA . VAL A 1 107 ? -15.036 16.137 13.215 1.00 89.06 107 VAL A CA 1
ATOM 825 C C . VAL A 1 107 ? -14.583 16.865 14.472 1.00 89.06 107 VAL A C 1
ATOM 827 O O . VAL A 1 107 ? -13.400 17.175 14.612 1.00 89.06 107 VAL A O 1
ATOM 830 N N . ASP A 1 108 ? -15.524 17.130 15.371 1.00 90.25 108 ASP A N 1
ATOM 831 C CA . ASP A 1 108 ? -15.278 17.770 16.661 1.00 90.25 108 ASP A CA 1
ATOM 832 C C . ASP A 1 108 ? -14.951 16.719 17.734 1.00 90.25 108 ASP A C 1
ATOM 834 O O . ASP A 1 108 ? -15.544 15.637 17.771 1.00 90.25 108 ASP A O 1
ATOM 838 N N . LEU A 1 109 ? -14.009 17.039 18.616 1.00 91.44 109 LEU A N 1
ATOM 839 C CA . LEU A 1 109 ? -13.610 16.202 19.747 1.00 91.44 109 LEU A CA 1
ATOM 840 C C . LEU A 1 109 ? -14.123 16.868 21.021 1.00 91.44 109 LEU A C 1
ATOM 842 O O . LEU A 1 109 ? -13.705 17.975 21.357 1.00 91.44 109 LEU A O 1
ATOM 846 N N . ARG A 1 110 ? -15.017 16.197 21.752 1.00 91.25 110 ARG A N 1
ATOM 847 C CA . ARG A 1 110 ? -15.620 16.758 22.971 1.00 91.25 110 ARG A CA 1
ATOM 848 C C . ARG A 1 110 ? -15.255 15.944 24.203 1.00 91.25 110 ARG A C 1
ATOM 850 O O . ARG A 1 110 ? -15.656 14.790 24.309 1.00 91.25 110 ARG A O 1
ATOM 857 N N . ASP A 1 111 ? -14.541 16.559 25.148 1.00 89.94 111 ASP A N 1
ATOM 858 C CA . ASP A 1 111 ? -14.272 15.975 26.473 1.00 89.94 111 ASP A CA 1
ATOM 859 C C . ASP A 1 111 ? -15.558 15.965 27.309 1.00 89.94 111 ASP A C 1
ATOM 861 O O . ASP A 1 111 ? -16.030 17.006 27.773 1.00 89.94 111 ASP A O 1
ATOM 865 N N . VAL A 1 112 ? -16.124 14.778 27.510 1.00 87.00 112 VAL A N 1
ATOM 866 C CA . VAL A 1 112 ? -17.273 14.547 28.382 1.00 87.00 112 VAL A CA 1
ATOM 867 C C . VAL A 1 112 ? -16.738 14.039 29.715 1.00 87.00 112 VAL A C 1
ATOM 869 O O . VAL A 1 112 ? -16.435 12.856 29.891 1.00 87.00 112 VAL A O 1
ATOM 872 N N . ARG A 1 113 ? -16.611 14.952 30.682 1.00 74.06 113 ARG A N 1
ATOM 873 C CA . ARG A 1 113 ? -16.271 14.595 32.063 1.00 74.06 113 ARG A CA 1
ATOM 874 C C . ARG A 1 113 ? -17.449 13.808 32.659 1.00 74.06 113 ARG A C 1
ATOM 876 O O . ARG A 1 113 ? -18.548 14.340 32.778 1.00 74.06 113 ARG A O 1
ATOM 883 N N . THR A 1 114 ? -17.227 12.532 32.961 1.00 58.44 114 THR A N 1
ATOM 884 C CA . THR A 1 114 ? -18.181 11.581 33.563 1.00 58.44 114 THR A CA 1
ATOM 885 C C . THR A 1 114 ? -18.739 12.109 34.890 1.00 58.44 114 THR A C 1
ATOM 887 O O . THR A 1 114 ? -18.071 12.867 35.581 1.00 58.44 114 THR A O 1
ATOM 890 N N . SER A 1 115 ? -19.978 11.837 35.298 1.00 49.62 115 SER A N 1
ATOM 891 C CA . SER A 1 115 ? -20.675 10.544 35.384 1.00 49.62 115 SER A CA 1
ATOM 892 C C . SER A 1 115 ? -22.175 10.619 35.057 1.00 49.62 115 SER A C 1
ATOM 894 O O . SER A 1 115 ? -22.871 9.604 35.104 1.00 49.62 115 SER A O 1
ATOM 896 N N . SER A 1 116 ? -22.702 11.797 34.720 1.00 52.94 116 SER A N 1
ATOM 897 C CA . SER A 1 116 ? -24.148 11.966 34.594 1.00 52.94 116 SER A CA 1
ATOM 898 C C . SER A 1 116 ? -24.704 11.542 33.237 1.00 52.94 116 SER A C 1
ATOM 900 O O . SER A 1 116 ? -25.815 11.032 33.215 1.00 52.94 116 SER A O 1
ATOM 902 N N . LEU A 1 117 ? -23.974 11.638 32.112 1.00 56.62 117 LEU A N 1
ATOM 903 C CA . LEU A 1 117 ? -24.536 11.370 30.765 1.00 56.62 117 LEU A CA 1
ATOM 904 C C . LEU A 1 117 ? -25.929 12.002 30.563 1.00 56.62 117 LEU A C 1
ATOM 906 O O . LEU A 1 117 ? -26.761 11.478 29.828 1.00 56.62 117 LEU A O 1
ATOM 910 N N . ASP A 1 118 ? -26.189 13.125 31.227 1.00 61.09 118 ASP A N 1
ATOM 911 C CA . ASP A 1 118 ? -27.431 13.883 31.064 1.00 61.09 118 ASP A CA 1
ATOM 912 C C . ASP A 1 118 ? -27.325 14.838 29.864 1.00 61.09 118 ASP A C 1
ATOM 914 O O . ASP A 1 118 ? -28.126 15.750 29.697 1.00 61.09 118 ASP A O 1
ATOM 918 N N . PHE A 1 119 ? -26.318 14.629 29.012 1.00 63.66 119 PHE A N 1
ATOM 919 C CA . PHE A 1 119 ? -26.183 15.323 27.747 1.00 63.66 119 PHE A CA 1
ATOM 920 C C . PHE A 1 119 ? -26.990 14.599 26.676 1.00 63.66 119 PHE A C 1
ATOM 922 O O . PHE A 1 119 ? -26.785 13.413 26.410 1.00 63.66 119 PHE A O 1
ATOM 929 N N . GLU A 1 120 ? -27.891 15.338 26.037 1.00 70.44 120 GLU A N 1
ATOM 930 C CA . GLU A 1 120 ? -28.555 14.893 24.821 1.00 70.44 120 GLU A CA 1
ATOM 931 C C . GLU A 1 120 ? -27.503 14.715 23.720 1.00 70.44 120 GLU A C 1
ATOM 933 O O . GLU A 1 120 ? -26.752 15.638 23.388 1.00 70.44 120 GLU A O 1
ATOM 938 N N . PHE A 1 121 ? -27.412 13.502 23.170 1.00 71.56 121 PHE A N 1
ATOM 939 C CA . PHE A 1 121 ? -26.539 13.236 22.035 1.00 71.56 121 PHE A CA 1
ATOM 940 C C . PHE A 1 121 ? -27.041 14.035 20.836 1.00 71.56 121 PHE A C 1
ATOM 942 O O . PHE A 1 121 ? -28.173 13.870 20.379 1.00 71.56 121 PHE A O 1
ATOM 949 N N . GLU A 1 122 ? -26.185 14.905 20.315 1.00 74.44 122 GLU A N 1
ATOM 950 C CA . GLU A 1 122 ? -26.496 15.688 19.131 1.00 74.44 122 GLU A CA 1
ATOM 951 C C . GLU A 1 122 ? -26.397 14.781 17.897 1.00 74.44 122 GLU A C 1
ATOM 953 O O . GLU A 1 122 ? -25.358 14.716 17.246 1.00 74.44 122 GLU A O 1
ATOM 958 N N . GLU A 1 123 ? -27.488 14.084 17.560 1.00 66.31 123 GLU A N 1
ATOM 959 C CA . GLU A 1 123 ? -27.550 13.061 16.495 1.00 66.31 123 GLU A CA 1
ATOM 960 C C . GLU A 1 123 ? -27.071 13.532 15.104 1.00 66.31 123 GLU A C 1
ATOM 962 O O . GLU A 1 123 ? -26.874 12.712 14.214 1.00 66.31 123 GLU A O 1
ATOM 967 N N . LYS A 1 124 ? -26.918 14.843 14.874 1.00 65.94 124 LYS A N 1
ATOM 968 C CA . LYS A 1 124 ? -26.602 15.429 13.558 1.00 65.94 124 LYS A CA 1
ATOM 969 C C . LYS A 1 124 ? -25.220 16.069 13.451 1.00 65.94 124 LYS A C 1
ATOM 971 O O . LYS A 1 124 ? -24.955 16.748 12.459 1.00 65.94 124 LYS A O 1
ATOM 976 N N . LYS A 1 125 ? -24.348 15.905 14.445 1.00 76.75 125 LYS A N 1
ATOM 977 C CA . LYS A 1 125 ? -23.000 16.480 14.403 1.00 76.75 125 LYS A CA 1
ATOM 978 C C . LYS A 1 125 ? -21.944 15.386 14.339 1.00 76.75 125 LYS A C 1
ATOM 980 O O . LYS A 1 125 ? -22.051 14.366 15.009 1.00 76.75 125 LYS A O 1
ATOM 985 N N . ASN A 1 126 ? -20.899 15.641 13.560 1.00 90.44 126 ASN A N 1
ATOM 986 C CA . ASN A 1 126 ? -19.745 14.760 13.459 1.00 90.44 126 ASN A CA 1
ATOM 987 C C . ASN A 1 126 ? -18.879 14.938 14.708 1.00 90.44 126 ASN A C 1
ATOM 989 O O . ASN A 1 126 ? -17.950 15.743 14.720 1.00 90.44 126 ASN A O 1
ATOM 993 N N . ILE A 1 127 ? -19.247 14.260 15.791 1.00 92.44 127 ILE A N 1
ATOM 994 C CA . ILE A 1 127 ? -18.603 14.405 17.096 1.00 92.44 127 ILE A CA 1
ATOM 995 C C . ILE A 1 127 ? -18.049 13.056 17.536 1.00 92.44 127 ILE A C 1
ATOM 997 O O . ILE A 1 127 ? -18.738 12.038 17.480 1.00 92.44 127 ILE A O 1
ATOM 1001 N N . ILE A 1 128 ? -16.819 13.076 18.041 1.00 94.38 128 ILE A N 1
ATOM 1002 C CA . ILE A 1 128 ? -16.272 12.011 18.875 1.00 94.38 128 ILE A CA 1
ATOM 1003 C C . ILE A 1 128 ? -16.378 12.472 20.328 1.00 94.38 128 ILE A C 1
ATOM 1005 O O . ILE A 1 128 ? -15.763 13.463 20.735 1.00 94.38 128 ILE A O 1
ATOM 1009 N N . TYR A 1 129 ? -17.165 11.745 21.117 1.00 94.00 129 TYR A N 1
ATOM 1010 C CA . TYR A 1 129 ? -17.310 11.996 22.544 1.00 94.00 129 TYR A CA 1
ATOM 1011 C C . TYR A 1 129 ? -16.193 11.278 23.288 1.00 94.00 129 TYR A C 1
ATOM 1013 O O . TYR A 1 129 ? -16.135 10.050 23.320 1.00 94.00 129 TYR A O 1
ATOM 1021 N N . PHE A 1 130 ? -15.293 12.048 23.883 1.00 92.62 130 PHE A N 1
ATOM 1022 C CA . PHE A 1 130 ? -14.202 11.517 24.676 1.00 92.62 130 PHE A CA 1
ATOM 1023 C C . PHE A 1 130 ? -14.671 11.327 26.113 1.00 92.62 130 PHE A C 1
ATOM 1025 O O . PHE A 1 130 ? -14.984 12.293 26.808 1.00 92.62 130 PHE A O 1
ATOM 1032 N N . CYS A 1 131 ? -14.751 10.079 26.550 1.00 91.19 131 CYS A N 1
ATOM 1033 C CA . CYS A 1 131 ? -15.329 9.712 27.832 1.00 91.19 131 CYS A CA 1
ATOM 1034 C C . CYS A 1 131 ? -14.241 9.199 28.777 1.00 91.19 131 CYS A C 1
ATOM 1036 O O . CYS A 1 131 ? -13.303 8.516 28.363 1.00 91.19 131 CYS A O 1
ATOM 1038 N N . LYS A 1 132 ? -14.375 9.506 30.070 1.00 88.50 132 LYS A N 1
ATOM 1039 C CA . LYS A 1 132 ? -13.431 9.059 31.105 1.00 88.50 132 LYS A CA 1
ATOM 1040 C C . LYS A 1 132 ? -14.056 7.960 31.944 1.00 88.50 132 LYS A C 1
ATOM 1042 O O . LYS A 1 132 ? -15.100 8.182 32.543 1.00 88.50 132 LYS A O 1
ATOM 1047 N N . LEU A 1 133 ? -13.416 6.803 32.005 1.00 88.81 133 LEU A N 1
ATOM 1048 C CA . LEU A 1 133 ? -13.747 5.787 33.005 1.00 88.81 133 LEU A CA 1
ATOM 1049 C C . LEU A 1 133 ? -13.014 6.085 34.313 1.00 88.81 133 LEU A C 1
ATOM 1051 O O . LEU A 1 133 ? -12.124 6.945 34.344 1.00 88.81 133 LEU A O 1
ATOM 1055 N N . SER A 1 134 ? -13.383 5.380 35.382 1.00 84.19 134 SER A N 1
ATOM 1056 C CA . SER A 1 134 ? -12.709 5.492 36.672 1.00 84.19 134 SER A CA 1
ATOM 1057 C C . SER A 1 134 ? -11.187 5.414 36.526 1.00 84.19 134 SER A C 1
ATOM 1059 O O . SER A 1 134 ? -10.635 4.639 35.732 1.00 84.19 134 SER A O 1
ATOM 1061 N N . LEU A 1 135 ? -10.486 6.280 37.259 1.00 77.88 135 LEU A N 1
ATOM 1062 C CA . LEU A 1 135 ? -9.032 6.370 37.190 1.00 77.88 135 LEU A CA 1
ATOM 1063 C C . LEU A 1 135 ? -8.380 5.101 37.738 1.00 77.88 135 LEU A C 1
ATOM 1065 O O . LEU A 1 135 ? -8.950 4.383 38.556 1.00 77.88 135 LEU A O 1
ATOM 1069 N N . ARG A 1 136 ? -7.152 4.841 37.285 1.00 70.88 136 ARG A N 1
ATOM 1070 C CA . ARG A 1 136 ? -6.325 3.783 37.861 1.00 70.88 136 ARG A CA 1
ATOM 1071 C C . ARG A 1 136 ? -6.038 4.139 39.331 1.00 70.88 136 ARG A C 1
ATOM 1073 O O . ARG A 1 136 ? -5.538 5.240 39.570 1.00 70.88 136 ARG A O 1
ATOM 1080 N N . PRO A 1 137 ? -6.350 3.263 40.299 1.00 68.56 137 PRO A N 1
ATOM 1081 C CA . PRO A 1 137 ? -6.053 3.527 41.696 1.00 68.56 137 PRO A CA 1
ATOM 1082 C C . PRO A 1 137 ? -4.540 3.606 41.898 1.00 68.56 137 PRO A C 1
ATOM 1084 O O . PRO A 1 137 ? -3.767 2.909 41.240 1.00 68.56 137 PRO A O 1
ATOM 1087 N N . PHE A 1 138 ? -4.111 4.467 42.820 1.00 66.88 138 PHE A N 1
ATOM 1088 C CA . PHE A 1 138 ? -2.694 4.620 43.159 1.00 66.88 138 PHE A CA 1
ATOM 1089 C C . PHE A 1 138 ? -2.169 3.457 44.018 1.00 66.88 138 PHE A C 1
ATOM 1091 O O . PHE A 1 138 ? -0.955 3.301 44.151 1.00 66.88 138 PHE A O 1
ATOM 1098 N N . SER A 1 139 ? -3.055 2.642 44.609 1.00 71.19 139 SER A N 1
ATOM 1099 C CA . SER A 1 139 ? -2.691 1.560 45.525 1.00 71.19 139 SER A CA 1
ATOM 1100 C C . SER A 1 139 ? -3.079 0.171 44.991 1.00 71.19 139 SER A C 1
ATOM 1102 O O . SER A 1 139 ? -4.192 -0.044 44.518 1.00 71.19 139 SER A O 1
ATOM 1104 N N . ARG A 1 140 ? -2.179 -0.818 45.139 1.00 63.62 140 ARG A N 1
ATOM 1105 C CA . ARG A 1 140 ? -2.418 -2.222 44.730 1.00 63.62 140 ARG A CA 1
ATOM 1106 C C . ARG A 1 140 ? -3.613 -2.886 45.426 1.00 63.62 140 ARG A C 1
ATOM 1108 O O . ARG A 1 140 ? -4.156 -3.855 44.912 1.00 63.62 140 ARG A O 1
ATOM 1115 N N . LYS A 1 141 ? -4.015 -2.405 46.610 1.00 62.59 141 LYS A N 1
ATOM 1116 C CA . LYS A 1 141 ? -5.144 -2.979 47.367 1.00 62.59 141 LYS A CA 1
ATOM 1117 C C . LYS A 1 141 ? -6.507 -2.656 46.742 1.00 62.59 141 LYS A C 1
ATOM 1119 O O . LYS A 1 141 ? -7.461 -3.374 47.010 1.00 62.59 141 LYS A O 1
ATOM 1124 N N . GLU A 1 142 ? -6.582 -1.629 45.900 1.00 62.09 142 GLU A N 1
ATOM 1125 C CA . GLU A 1 142 ? -7.810 -1.181 45.226 1.00 62.09 142 GLU A CA 1
ATOM 1126 C C . GLU A 1 142 ? -7.923 -1.722 43.786 1.00 62.09 142 GLU A C 1
ATOM 1128 O O . GLU A 1 142 ? -8.941 -1.530 43.129 1.00 62.09 142 GLU A O 1
ATOM 1133 N N . GLU A 1 143 ? -6.905 -2.434 43.279 1.00 63.62 143 GLU A N 1
ATOM 1134 C CA . GLU A 1 143 ? -6.867 -2.931 41.892 1.00 63.62 143 GLU A CA 1
ATOM 1135 C C . GLU A 1 143 ? -7.936 -3.999 41.589 1.00 63.62 143 GLU A C 1
ATOM 1137 O O . GLU A 1 143 ? -8.367 -4.126 40.442 1.00 63.62 143 GLU A O 1
ATOM 1142 N N . ALA A 1 144 ? -8.400 -4.752 42.596 1.00 61.50 144 ALA A N 1
ATOM 1143 C CA . ALA A 1 144 ? -9.399 -5.809 42.407 1.00 61.50 144 ALA A CA 1
ATOM 1144 C C . ALA A 1 144 ? -10.791 -5.275 42.004 1.00 61.50 144 ALA A C 1
ATOM 1146 O O . ALA A 1 144 ? -11.547 -6.003 41.366 1.00 61.50 144 ALA A O 1
ATOM 1147 N N . ASP A 1 145 ? -11.104 -4.010 42.310 1.00 79.56 145 ASP A N 1
ATOM 1148 C CA . ASP A 1 145 ? -12.421 -3.395 42.063 1.00 79.56 145 ASP A CA 1
ATOM 1149 C C . ASP A 1 145 ? -12.478 -2.580 40.752 1.00 79.56 145 ASP A C 1
ATOM 1151 O O . ASP A 1 145 ? -13.543 -2.264 40.227 1.00 79.56 145 ASP A O 1
ATOM 1155 N N . VAL A 1 146 ? -11.324 -2.275 40.147 1.00 90.50 146 VAL A N 1
ATOM 1156 C CA . VAL A 1 146 ? -11.256 -1.380 38.974 1.00 90.50 146 VAL A CA 1
ATOM 1157 C C . VAL A 1 146 ? -12.012 -1.949 37.777 1.00 90.50 146 VAL A C 1
ATOM 1159 O O . VAL A 1 146 ? -12.700 -1.209 37.073 1.00 90.50 146 VAL A O 1
ATOM 1162 N N . PHE A 1 147 ? -11.894 -3.259 37.536 1.00 93.12 147 PHE A N 1
ATOM 1163 C CA . PHE A 1 147 ? -12.620 -3.912 36.448 1.00 93.12 147 PHE A CA 1
ATOM 1164 C C . PHE A 1 147 ? -14.133 -3.771 36.635 1.00 93.12 147 PHE A C 1
ATOM 1166 O O . PHE A 1 147 ? -14.811 -3.315 35.717 1.00 93.12 147 PHE A O 1
ATOM 1173 N N . GLU A 1 148 ? -14.655 -4.132 37.811 1.00 93.88 148 GLU A N 1
ATOM 1174 C CA . GLU A 1 148 ? -16.095 -4.103 38.086 1.00 93.88 148 GLU A CA 1
ATOM 1175 C C . GLU A 1 148 ? -16.646 -2.682 38.043 1.00 93.88 148 GLU A C 1
ATOM 1177 O O . GLU A 1 148 ? -17.692 -2.448 37.433 1.00 93.88 148 GLU A O 1
ATOM 1182 N N . GLN A 1 149 ? -15.913 -1.714 38.597 1.00 92.19 149 GLN A N 1
ATOM 1183 C CA . GLN A 1 149 ? -16.283 -0.307 38.527 1.00 92.19 149 GLN A CA 1
ATOM 1184 C C . GLN A 1 149 ? -16.412 0.165 37.072 1.00 92.19 149 GLN A C 1
ATOM 1186 O O . GLN A 1 149 ? -17.466 0.661 36.674 1.00 92.19 149 GLN A O 1
ATOM 1191 N N . ARG A 1 150 ? -15.377 -0.038 36.246 1.00 94.00 150 ARG A N 1
ATOM 1192 C CA . ARG A 1 150 ? -15.382 0.394 34.836 1.00 94.00 150 ARG A CA 1
ATOM 1193 C C . ARG A 1 150 ? -16.390 -0.374 33.990 1.00 94.00 150 ARG A C 1
ATOM 1195 O O . ARG A 1 150 ? -17.007 0.195 33.090 1.00 94.00 150 ARG A O 1
ATOM 1202 N N . PHE A 1 151 ? -16.573 -1.662 34.268 1.00 95.75 151 PHE A N 1
ATOM 1203 C CA . PHE A 1 151 ? -17.590 -2.490 33.626 1.00 95.75 151 PHE A CA 1
ATOM 1204 C C . PHE A 1 151 ? -18.999 -1.975 33.945 1.00 95.75 151 PHE A C 1
ATOM 1206 O O . PHE A 1 151 ? -19.825 -1.847 33.041 1.00 95.75 151 PHE A O 1
ATOM 1213 N N . SER A 1 152 ? -19.263 -1.633 35.209 1.00 94.25 152 SER A N 1
ATOM 1214 C CA . SER A 1 152 ? -20.526 -1.043 35.658 1.00 94.25 152 SER A CA 1
ATOM 1215 C C . SER A 1 152 ? -20.774 0.323 35.012 1.00 94.25 152 SER A C 1
ATOM 1217 O O . SER A 1 152 ? -21.864 0.567 34.491 1.00 94.25 152 SER A O 1
ATOM 1219 N N . GLU A 1 153 ? -19.748 1.178 34.944 1.00 92.88 153 GLU A N 1
ATOM 1220 C CA . GLU A 1 153 ? -19.802 2.466 34.243 1.00 92.88 153 GLU A CA 1
ATOM 1221 C C . GLU A 1 153 ? -20.171 2.287 32.765 1.00 92.88 153 GLU A C 1
ATOM 1223 O O . GLU A 1 153 ? -21.127 2.910 32.297 1.00 92.88 153 GLU A O 1
ATOM 1228 N N . LEU A 1 154 ? -19.484 1.397 32.036 1.00 95.12 154 LEU A N 1
ATOM 1229 C CA . LEU A 1 154 ? -19.808 1.095 30.637 1.00 95.12 154 LEU A CA 1
ATOM 1230 C C . LEU A 1 154 ? -21.226 0.540 30.479 1.00 95.12 154 LEU A C 1
ATOM 1232 O O . LEU A 1 154 ? -21.962 0.986 29.601 1.00 95.12 154 LEU A O 1
ATOM 1236 N N . ASN A 1 155 ? -21.638 -0.400 31.331 1.00 95.50 155 ASN A N 1
ATOM 1237 C CA . ASN A 1 155 ? -22.981 -0.973 31.277 1.00 95.50 155 ASN A CA 1
ATOM 1238 C C . ASN A 1 155 ? -24.060 0.096 31.500 1.00 95.50 155 ASN A C 1
ATOM 1240 O O . ASN A 1 155 ? -25.068 0.114 30.791 1.00 95.50 155 ASN A O 1
ATOM 1244 N N . HIS A 1 156 ? -23.839 1.021 32.434 1.00 92.50 156 HIS A N 1
ATOM 1245 C CA . HIS A 1 156 ? -24.730 2.158 32.663 1.00 92.50 156 HIS A CA 1
ATOM 1246 C C . HIS A 1 156 ? -24.818 3.068 31.433 1.00 92.50 156 HIS A C 1
ATOM 1248 O O . HIS A 1 156 ? -25.922 3.392 30.986 1.00 92.50 156 HIS A O 1
ATOM 1254 N N . VAL A 1 157 ? -23.675 3.414 30.826 1.00 91.81 157 VAL A N 1
ATOM 1255 C CA . VAL A 1 157 ? -23.628 4.197 29.578 1.00 91.81 157 VAL A CA 1
ATOM 1256 C C . VAL A 1 157 ? -24.404 3.497 28.460 1.00 91.81 157 VAL A C 1
ATOM 1258 O O . VAL A 1 157 ? -25.250 4.112 27.809 1.00 91.81 157 VAL A O 1
ATOM 1261 N N . PHE A 1 158 ? -24.159 2.204 28.250 1.00 94.06 158 PHE A N 1
ATOM 1262 C CA . PHE A 1 158 ? -24.779 1.430 27.172 1.00 94.06 158 PHE A CA 1
ATOM 1263 C C . PHE A 1 158 ? -26.287 1.253 27.395 1.00 94.06 158 PHE A C 1
ATOM 1265 O O . PHE A 1 158 ? -27.076 1.343 26.449 1.00 94.06 158 PHE A O 1
ATOM 1272 N N . THR A 1 159 ? -26.715 1.101 28.651 1.00 93.12 159 THR A N 1
ATOM 1273 C CA . THR A 1 159 ? -28.135 1.077 29.029 1.00 93.12 159 THR A CA 1
ATOM 1274 C C . THR A 1 159 ? -28.820 2.402 28.694 1.00 93.12 159 THR A C 1
ATOM 1276 O O . THR A 1 159 ? -29.909 2.402 28.124 1.00 93.12 159 THR A O 1
ATOM 1279 N N . LYS A 1 160 ? -28.194 3.544 29.012 1.00 90.75 160 LYS A N 1
ATOM 1280 C CA . LYS A 1 160 ? -28.743 4.863 28.660 1.00 90.75 160 LYS A CA 1
ATOM 1281 C C . LYS A 1 160 ? -28.808 5.058 27.141 1.00 90.75 160 LYS A C 1
ATOM 1283 O O . LYS A 1 160 ? -29.843 5.466 26.619 1.00 90.75 160 LYS A O 1
ATOM 1288 N N . LEU A 1 161 ? -27.737 4.714 26.425 1.00 90.06 161 LEU A N 1
ATOM 1289 C CA . LEU A 1 161 ? -27.672 4.840 24.967 1.00 90.06 161 LEU A CA 1
ATOM 1290 C C . LEU A 1 161 ? -28.724 3.991 24.251 1.00 90.06 161 LEU A C 1
ATOM 1292 O O . LEU A 1 161 ? -29.414 4.488 23.369 1.00 90.06 161 LEU A O 1
ATOM 1296 N N . SER A 1 162 ? -28.880 2.725 24.637 1.00 88.94 162 SER A N 1
ATOM 1297 C CA . SER A 1 162 ? -29.842 1.818 23.996 1.00 88.94 162 SER A CA 1
ATOM 1298 C C . SER A 1 162 ? -31.302 2.253 24.154 1.00 88.94 162 SER A C 1
ATOM 1300 O O . SER A 1 162 ? -32.125 1.900 23.314 1.00 88.94 162 SER A O 1
ATOM 1302 N N . ARG A 1 163 ? -31.628 3.041 25.188 1.00 89.25 163 ARG A N 1
ATOM 1303 C CA . ARG A 1 163 ? -32.971 3.611 25.395 1.00 89.25 163 ARG A CA 1
ATOM 1304 C C . ARG A 1 163 ? -33.219 4.885 24.589 1.00 89.25 163 ARG A C 1
ATOM 1306 O O . ARG A 1 163 ? -34.346 5.110 24.162 1.00 89.25 163 ARG A O 1
ATOM 1313 N N . ASN A 1 164 ? -32.187 5.707 24.404 1.00 86.56 164 ASN A N 1
ATOM 1314 C CA . ASN A 1 164 ? -32.334 7.061 23.861 1.00 86.56 164 ASN A CA 1
ATOM 1315 C C . ASN A 1 164 ? -31.986 7.168 22.369 1.00 86.56 164 ASN A C 1
ATOM 1317 O O . ASN A 1 164 ? -32.422 8.104 21.707 1.00 86.56 164 ASN A O 1
ATOM 1321 N N . VAL A 1 165 ? -31.192 6.239 21.832 1.00 85.88 165 VAL A N 1
ATOM 1322 C CA . VAL A 1 165 ? -30.705 6.293 20.448 1.00 85.88 165 VAL A CA 1
ATOM 1323 C C . VAL A 1 165 ? -31.690 5.609 19.503 1.00 85.88 165 VAL A C 1
ATOM 1325 O O . VAL A 1 165 ? -32.088 4.465 19.720 1.00 85.88 165 VAL A O 1
ATOM 1328 N N . LYS A 1 166 ? -32.044 6.289 18.408 1.00 85.50 166 LYS A N 1
ATOM 1329 C CA . LYS A 1 166 ? -32.931 5.750 17.365 1.00 85.50 166 LYS A CA 1
ATOM 1330 C C . LYS A 1 166 ? -32.389 4.452 16.751 1.00 85.50 166 LYS A C 1
ATOM 1332 O O . LYS A 1 166 ? -31.183 4.271 16.595 1.00 85.50 166 LYS A O 1
ATOM 1337 N N . GLU A 1 167 ? -33.290 3.569 16.308 1.00 84.38 167 GLU A N 1
ATOM 1338 C CA . GLU A 1 167 ? -32.950 2.244 15.744 1.00 84.38 167 GLU A CA 1
ATOM 1339 C C . GLU A 1 167 ? -32.012 2.280 14.521 1.00 84.38 167 GLU A C 1
ATOM 1341 O O . GLU A 1 167 ? -31.368 1.280 14.199 1.00 84.38 167 GLU A O 1
ATOM 1346 N N . ASN A 1 168 ? -31.957 3.405 13.807 1.00 84.19 168 ASN A N 1
ATOM 1347 C CA . ASN A 1 168 ? -31.174 3.587 12.585 1.00 84.19 168 ASN A CA 1
ATOM 1348 C C . ASN A 1 168 ? -29.786 4.213 12.812 1.00 84.19 168 ASN A C 1
ATOM 1350 O O . ASN A 1 168 ? -29.043 4.377 11.843 1.00 84.19 168 ASN A O 1
ATOM 1354 N N . ILE A 1 169 ? -29.453 4.582 14.049 1.00 88.88 169 ILE A N 1
ATOM 1355 C CA . ILE A 1 169 ? -28.150 5.140 14.421 1.00 88.88 169 ILE A CA 1
ATOM 1356 C C . ILE A 1 169 ? -27.312 4.014 15.014 1.00 88.88 169 ILE A C 1
ATOM 1358 O O . ILE A 1 169 ? -27.763 3.326 15.920 1.00 88.88 169 ILE A O 1
ATOM 1362 N N . PHE A 1 170 ? -26.094 3.825 14.523 1.00 91.31 170 PHE A N 1
ATOM 1363 C CA . PHE A 1 170 ? -25.114 2.890 15.059 1.00 91.31 170 PHE A CA 1
ATOM 1364 C C . PHE A 1 170 ? -24.284 3.545 16.170 1.00 91.31 170 PHE A C 1
ATOM 1366 O O . PHE A 1 170 ? -24.162 4.765 16.250 1.00 91.31 170 PHE A O 1
ATOM 1373 N N . ILE A 1 171 ? -23.711 2.726 17.050 1.00 94.31 171 ILE A N 1
ATOM 1374 C CA . ILE A 1 171 ? -22.837 3.189 18.130 1.00 94.31 171 ILE A CA 1
ATOM 1375 C C . ILE A 1 171 ? -21.508 2.470 17.953 1.00 94.31 171 ILE A C 1
ATOM 1377 O O . ILE A 1 171 ? -21.473 1.239 17.867 1.00 94.31 171 ILE A O 1
ATOM 1381 N N . LEU A 1 172 ? -20.441 3.257 17.903 1.00 96.88 172 LEU A N 1
ATOM 1382 C CA . LEU A 1 172 ? -19.063 2.801 17.930 1.00 96.88 172 LEU A CA 1
ATOM 1383 C C . LEU A 1 172 ? -18.456 3.203 19.271 1.00 96.88 172 LEU A C 1
ATOM 1385 O O . LEU A 1 172 ? -18.514 4.368 19.661 1.00 96.88 172 LEU A O 1
ATOM 1389 N N . VAL A 1 173 ? -17.847 2.243 19.954 1.00 97.81 173 VAL A N 1
ATOM 1390 C CA . VAL A 1 173 ? -17.072 2.482 21.169 1.00 97.81 173 VAL A CA 1
ATOM 1391 C C . VAL A 1 173 ? -15.635 2.049 20.921 1.00 97.81 173 VAL A C 1
ATOM 1393 O O . VAL A 1 173 ? -15.373 0.899 20.561 1.00 97.81 173 VAL A O 1
ATOM 1396 N N . VAL A 1 174 ? -14.709 2.979 21.137 1.00 98.31 174 VAL A N 1
ATOM 1397 C CA . VAL A 1 174 ? -13.270 2.734 21.089 1.00 98.31 174 VAL A CA 1
ATOM 1398 C C . VAL A 1 174 ? -12.717 2.662 22.510 1.00 98.31 174 VAL A C 1
ATOM 1400 O O . VAL A 1 174 ? -12.924 3.593 23.287 1.00 98.31 174 VAL A O 1
ATOM 1403 N N . LEU A 1 175 ? -12.022 1.572 22.852 1.00 97.88 175 LEU A N 1
ATOM 1404 C CA . LEU A 1 175 ? -11.325 1.394 24.133 1.00 97.88 175 LEU A CA 1
ATOM 1405 C C . LEU A 1 175 ? -9.806 1.351 23.905 1.00 97.88 175 LEU A C 1
ATOM 1407 O O . LEU A 1 175 ? -9.285 0.369 23.372 1.00 97.88 175 LEU A O 1
ATOM 1411 N N . ASP A 1 176 ? -9.101 2.399 24.328 1.00 96.94 176 ASP A N 1
ATOM 1412 C CA . ASP A 1 176 ? -7.659 2.577 24.132 1.00 96.94 176 ASP A CA 1
ATOM 1413 C C . ASP A 1 176 ? -6.933 2.765 25.484 1.00 96.94 176 ASP A C 1
ATOM 1415 O O . ASP A 1 176 ? -6.889 3.868 26.021 1.00 96.94 176 ASP A O 1
ATOM 1419 N N . SER A 1 177 ? -6.399 1.735 26.146 1.00 94.62 177 SER A N 1
ATOM 1420 C CA . SER A 1 177 ? -6.212 0.339 25.729 1.00 94.62 177 SER A CA 1
ATOM 1421 C C . SER A 1 177 ? -6.909 -0.662 26.658 1.00 94.62 177 SER A C 1
ATOM 1423 O O . SER A 1 177 ? -7.051 -0.421 27.856 1.00 94.62 177 SER A O 1
ATOM 1425 N N . ILE A 1 178 ? -7.318 -1.830 26.141 1.00 96.06 178 ILE A N 1
ATOM 1426 C CA . ILE A 1 178 ? -7.918 -2.895 26.972 1.00 96.06 178 ILE A CA 1
ATOM 1427 C C . ILE A 1 178 ? -6.915 -3.453 27.997 1.00 96.06 178 ILE A C 1
ATOM 1429 O O . ILE A 1 178 ? -7.316 -3.892 29.073 1.00 96.06 178 ILE A O 1
ATOM 1433 N N . THR A 1 179 ? -5.611 -3.376 27.706 1.00 93.31 179 THR A N 1
ATOM 1434 C CA . THR A 1 179 ? -4.535 -3.758 28.634 1.00 93.31 179 THR A CA 1
ATOM 1435 C C . THR A 1 179 ? -4.615 -2.961 29.939 1.00 93.31 179 THR A C 1
ATOM 1437 O O . THR A 1 179 ? -4.420 -3.512 31.019 1.00 93.31 179 THR A O 1
ATOM 1440 N N . ALA A 1 180 ? -4.982 -1.679 29.869 1.00 92.62 180 ALA A N 1
ATOM 1441 C CA . ALA A 1 180 ? -5.112 -0.820 31.041 1.00 92.62 180 ALA A CA 1
ATOM 1442 C C . ALA A 1 180 ? -6.457 -0.969 31.777 1.00 92.62 180 ALA A C 1
ATOM 1444 O O . ALA A 1 180 ? -6.657 -0.320 32.810 1.00 92.62 180 ALA A O 1
ATOM 1445 N N . PHE A 1 181 ? -7.392 -1.792 31.279 1.00 93.38 181 PHE A N 1
ATOM 1446 C CA . PHE A 1 181 ? -8.779 -1.820 31.756 1.00 93.38 181 PHE A CA 1
ATOM 1447 C C . PHE A 1 181 ? -8.914 -2.313 33.205 1.00 93.38 181 PHE A C 1
ATOM 1449 O O . PHE A 1 181 ? -9.668 -1.710 33.963 1.00 93.38 181 PHE A O 1
ATOM 1456 N N . ALA A 1 182 ? -8.130 -3.306 33.637 1.00 88.38 182 ALA A N 1
ATOM 1457 C CA . ALA A 1 182 ? -8.130 -3.812 35.019 1.00 88.38 182 ALA A CA 1
ATOM 1458 C C . ALA A 1 182 ? -7.072 -3.161 35.931 1.00 88.38 182 ALA A C 1
ATOM 1460 O O . ALA A 1 182 ? -6.569 -3.784 36.860 1.00 88.38 182 ALA A O 1
ATOM 1461 N N . GLY A 1 183 ? -6.699 -1.905 35.673 1.00 81.69 183 GLY A N 1
ATOM 1462 C CA . GLY A 1 183 ? -5.930 -1.111 36.638 1.00 81.69 183 GLY A CA 1
ATOM 1463 C C . GLY A 1 183 ? -4.484 -1.565 36.878 1.00 81.69 183 GLY A C 1
ATOM 1464 O O . GLY A 1 183 ? -3.853 -1.065 37.804 1.00 81.69 183 GLY A O 1
ATOM 1465 N N . GLY A 1 184 ? -3.925 -2.441 36.037 1.00 82.19 184 GLY A N 1
ATOM 1466 C CA . GLY A 1 184 ? -2.521 -2.863 36.123 1.00 82.19 184 GLY A CA 1
ATOM 1467 C C . GLY A 1 184 ? -2.271 -4.363 36.080 1.00 82.19 184 GLY A C 1
ATOM 1468 O O . GLY A 1 184 ? -1.116 -4.759 35.950 1.00 82.19 184 GLY A O 1
ATOM 1469 N N . ARG A 1 185 ? -3.325 -5.181 36.159 1.00 89.12 185 ARG A N 1
ATOM 1470 C CA . ARG A 1 185 ? -3.250 -6.627 35.932 1.00 89.12 185 ARG A CA 1
ATOM 1471 C C . ARG A 1 185 ? -3.834 -7.011 34.568 1.00 89.12 185 ARG A C 1
ATOM 1473 O O . ARG A 1 185 ? -4.731 -6.313 34.085 1.00 89.12 185 ARG A O 1
ATOM 1480 N N . PRO A 1 186 ? -3.393 -8.132 33.973 1.00 91.00 186 PRO A N 1
ATOM 1481 C CA . PRO A 1 186 ? -4.091 -8.722 32.839 1.00 91.00 186 PRO A CA 1
ATOM 1482 C C . PRO A 1 186 ? -5.535 -9.092 33.217 1.00 91.00 186 PRO A C 1
ATOM 1484 O O . PRO A 1 186 ? -5.812 -9.504 34.349 1.00 91.00 186 PRO A O 1
ATOM 1487 N N . LEU A 1 187 ? -6.460 -8.947 32.263 1.00 93.31 187 LEU A N 1
ATOM 1488 C CA . LEU A 1 187 ? -7.836 -9.413 32.440 1.00 93.31 187 LEU A CA 1
ATOM 1489 C C . LEU A 1 187 ? -7.884 -10.939 32.400 1.00 93.31 187 LEU A C 1
ATOM 1491 O O . LEU A 1 187 ? -7.228 -11.587 31.580 1.00 93.31 187 LEU A O 1
ATOM 1495 N N . GLU A 1 188 ? -8.735 -11.521 33.233 1.00 94.44 188 GLU A N 1
ATOM 1496 C CA . GLU A 1 188 ? -9.038 -12.940 33.150 1.00 94.44 188 GLU A CA 1
ATOM 1497 C C . GLU A 1 188 ? -9.929 -13.243 31.941 1.00 94.44 188 GLU A C 1
ATOM 1499 O O . GLU A 1 188 ? -10.691 -12.404 31.449 1.00 94.44 188 GLU A O 1
ATOM 1504 N N . ARG A 1 189 ? -9.913 -14.499 31.482 1.00 96.06 189 ARG A N 1
ATOM 1505 C CA . ARG A 1 189 ? -10.749 -14.940 30.355 1.00 96.06 189 ARG A CA 1
ATOM 1506 C C . ARG A 1 189 ? -12.238 -14.647 30.570 1.00 96.06 189 ARG A C 1
ATOM 1508 O O . ARG A 1 189 ? -12.921 -14.271 29.619 1.00 96.06 189 ARG A O 1
ATOM 1515 N N . ASN A 1 190 ? -12.740 -14.821 31.796 1.00 96.62 190 ASN A N 1
ATOM 1516 C CA . ASN A 1 190 ? -14.138 -14.538 32.125 1.00 96.62 190 ASN A CA 1
ATOM 1517 C C . ASN A 1 190 ? -14.450 -13.035 32.051 1.00 96.62 190 ASN A C 1
ATOM 1519 O O . ASN A 1 190 ? -15.510 -12.647 31.572 1.00 96.62 190 ASN A O 1
ATOM 1523 N N . GLU A 1 191 ? -13.518 -12.179 32.462 1.00 96.62 191 GLU A N 1
ATOM 1524 C CA . GLU A 1 191 ? -13.669 -10.723 32.398 1.00 96.62 191 GLU A CA 1
ATOM 1525 C C . GLU A 1 191 ? -13.676 -10.221 30.953 1.00 96.62 191 GLU A C 1
ATOM 1527 O O . GLU A 1 191 ? -14.549 -9.435 30.584 1.00 96.62 191 GLU A O 1
ATOM 1532 N N . ILE A 1 192 ? -12.779 -10.745 30.106 1.00 97.69 192 ILE A N 1
ATOM 1533 C CA . ILE A 1 192 ? -12.790 -10.473 28.660 1.00 97.69 192 ILE A CA 1
ATOM 1534 C C . ILE A 1 192 ? -14.131 -10.901 28.058 1.00 97.69 192 ILE A C 1
ATOM 1536 O O . ILE A 1 192 ? -14.757 -10.135 27.327 1.00 97.69 192 ILE A O 1
ATOM 1540 N N . TYR A 1 193 ? -14.599 -12.113 28.380 1.00 97.69 193 TYR A N 1
ATOM 1541 C CA . TYR A 1 193 ? -15.880 -12.615 27.887 1.00 97.69 193 TYR A CA 1
ATOM 1542 C C . TYR A 1 193 ? -17.052 -11.737 28.335 1.00 97.69 193 TYR A C 1
ATOM 1544 O O . TYR A 1 193 ? -17.891 -11.385 27.510 1.00 97.69 193 TYR A O 1
ATOM 1552 N N . ARG A 1 194 ? -17.104 -11.342 29.614 1.00 97.75 194 ARG A N 1
ATOM 1553 C CA . ARG A 1 194 ? -18.136 -10.440 30.147 1.00 97.75 194 ARG A CA 1
ATOM 1554 C C . ARG A 1 194 ? -18.121 -9.098 29.432 1.00 97.75 194 ARG A C 1
ATOM 1556 O O . ARG A 1 194 ? -19.181 -8.634 29.016 1.00 97.75 194 ARG A O 1
ATOM 1563 N N . LEU A 1 195 ? -16.939 -8.506 29.251 1.00 97.88 195 LEU A N 1
ATOM 1564 C CA . LEU A 1 195 ? -16.781 -7.254 28.521 1.00 97.88 195 LEU A CA 1
ATOM 1565 C C . LEU A 1 195 ? -17.275 -7.406 27.081 1.00 97.88 195 LEU A C 1
ATOM 1567 O O . LEU A 1 195 ? -18.101 -6.624 26.640 1.00 97.88 195 LEU A O 1
ATOM 1571 N N . PHE A 1 196 ? -16.864 -8.443 26.357 1.00 97.44 196 PHE A N 1
ATOM 1572 C CA . PHE A 1 196 ? -17.286 -8.647 24.968 1.00 97.44 196 PHE A CA 1
ATOM 1573 C C . PHE A 1 196 ? -18.789 -8.921 24.860 1.00 97.44 196 PHE A C 1
ATOM 1575 O O . PHE A 1 196 ? -19.485 -8.371 24.004 1.00 97.44 196 PHE A O 1
ATOM 1582 N N . LYS A 1 197 ? -19.330 -9.708 25.792 1.00 97.06 197 LYS A N 1
ATOM 1583 C CA . LYS A 1 197 ? -20.763 -9.976 25.869 1.00 97.06 197 LYS A CA 1
ATOM 1584 C C . LYS A 1 197 ? -21.564 -8.702 26.131 1.00 97.06 197 LYS A C 1
ATOM 1586 O O . LYS A 1 197 ? -22.667 -8.588 25.605 1.00 97.06 197 LYS A O 1
ATOM 1591 N N . LEU A 1 198 ? -21.012 -7.740 26.874 1.00 97.31 198 LEU A N 1
ATOM 1592 C CA . LEU A 1 198 ? -21.623 -6.429 27.080 1.00 97.31 198 LEU A CA 1
ATOM 1593 C C . LEU A 1 198 ? -21.835 -5.698 25.744 1.00 97.31 198 LEU A C 1
ATOM 1595 O O . LEU A 1 198 ? -22.961 -5.311 25.448 1.00 97.31 198 LEU A O 1
ATOM 1599 N N . PHE A 1 199 ? -20.801 -5.578 24.906 1.00 96.81 199 PHE A N 1
ATOM 1600 C CA . PHE A 1 199 ? -20.912 -4.947 23.579 1.00 96.81 199 PHE A CA 1
ATOM 1601 C C . PHE A 1 199 ? -21.962 -5.643 22.705 1.00 96.81 199 PHE A C 1
ATOM 1603 O O . PHE A 1 199 ? -22.837 -4.987 22.133 1.00 96.81 199 PHE A O 1
ATOM 1610 N N . ASN A 1 200 ? -21.935 -6.978 22.679 1.00 94.50 200 ASN A N 1
ATOM 1611 C CA . ASN A 1 200 ? -22.860 -7.775 21.875 1.00 94.50 200 ASN A CA 1
ATOM 1612 C C . ASN A 1 200 ? -24.314 -7.644 22.348 1.00 94.50 200 ASN A C 1
ATOM 1614 O O . ASN A 1 200 ? -25.214 -7.524 21.520 1.00 94.50 200 ASN A O 1
ATOM 1618 N N . ASN A 1 201 ? -24.553 -7.625 23.663 1.00 94.69 201 ASN A N 1
ATOM 1619 C CA . ASN A 1 201 ? -25.897 -7.491 24.233 1.00 94.69 201 ASN A CA 1
ATOM 1620 C C . ASN A 1 201 ? -26.553 -6.146 23.887 1.00 94.69 201 ASN A C 1
ATOM 1622 O O . ASN A 1 201 ? -27.773 -6.089 23.748 1.00 94.69 201 ASN A O 1
ATOM 1626 N N . TYR A 1 202 ? -25.760 -5.082 23.737 1.00 94.56 202 TYR A N 1
ATOM 1627 C CA . TYR A 1 202 ? -26.252 -3.747 23.382 1.00 94.56 202 TYR A CA 1
ATOM 1628 C C . TYR A 1 202 ? -26.123 -3.413 21.893 1.00 94.56 202 TYR A C 1
ATOM 1630 O O . TYR A 1 202 ? -26.451 -2.294 21.498 1.00 94.56 202 TYR A O 1
ATOM 1638 N N . HIS A 1 203 ? -25.675 -4.358 21.059 1.00 93.56 203 HIS A N 1
ATOM 1639 C CA . HIS A 1 203 ? -25.434 -4.127 19.635 1.00 93.56 203 HIS A CA 1
ATOM 1640 C C . HIS A 1 203 ? -24.538 -2.892 19.393 1.00 93.56 203 HIS A C 1
ATOM 1642 O O . HIS A 1 203 ? -24.856 -1.999 18.596 1.00 93.56 203 HIS A O 1
ATOM 1648 N N . ILE A 1 204 ? -23.406 -2.848 20.097 1.00 94.88 204 ILE A N 1
ATOM 1649 C CA . ILE A 1 204 ? -22.394 -1.796 19.986 1.00 94.88 204 ILE A CA 1
ATOM 1650 C C . ILE A 1 204 ? -21.154 -2.367 19.307 1.00 94.88 204 ILE A C 1
ATOM 1652 O O . ILE A 1 204 ? -20.648 -3.413 19.705 1.00 94.88 204 ILE A O 1
ATOM 1656 N N . LEU A 1 205 ? -20.643 -1.655 18.302 1.00 96.56 205 LEU A N 1
ATOM 1657 C CA . LEU A 1 205 ? -19.380 -2.006 17.664 1.00 96.56 205 LEU A CA 1
ATOM 1658 C C . LEU A 1 205 ? -18.228 -1.624 18.591 1.00 96.56 205 LEU A C 1
ATOM 1660 O O . LEU A 1 205 ? -18.086 -0.454 18.950 1.00 96.56 205 LEU A O 1
ATOM 1664 N N . GLY A 1 206 ? -17.417 -2.608 18.973 1.00 97.88 206 GLY A N 1
ATOM 1665 C CA . GLY A 1 206 ? -16.235 -2.397 19.801 1.00 97.88 206 GLY A CA 1
ATOM 1666 C C . GLY A 1 206 ? -14.954 -2.406 18.982 1.00 97.88 206 GLY A C 1
ATOM 1667 O O . GLY A 1 206 ? -14.668 -3.394 18.309 1.00 97.88 206 GLY A O 1
ATOM 1668 N N . ILE A 1 207 ? -14.160 -1.339 19.086 1.00 98.50 207 ILE A N 1
ATOM 1669 C CA . ILE A 1 207 ? -12.767 -1.307 18.623 1.00 98.50 207 ILE A CA 1
ATOM 1670 C C . ILE A 1 207 ? -11.879 -1.157 19.848 1.00 98.50 207 ILE A C 1
ATOM 1672 O O . ILE A 1 207 ? -11.922 -0.137 20.527 1.00 98.50 207 ILE A O 1
ATOM 1676 N N . LEU A 1 208 ? -11.079 -2.171 20.153 1.00 98.50 208 LEU A N 1
ATOM 1677 C CA . LEU A 1 208 ? -10.241 -2.167 21.345 1.00 98.50 208 LEU A CA 1
ATOM 1678 C C . LEU A 1 208 ? -8.778 -2.317 20.949 1.00 98.50 208 LEU A C 1
ATOM 1680 O O . LEU A 1 208 ? -8.432 -3.172 20.132 1.00 98.50 208 LEU A O 1
ATOM 1684 N N . THR A 1 209 ? -7.910 -1.498 21.536 1.00 98.44 209 THR A N 1
ATOM 1685 C CA . THR A 1 209 ? -6.466 -1.630 21.334 1.00 98.44 209 THR A CA 1
ATOM 1686 C C . THR A 1 209 ? -5.876 -2.560 22.391 1.00 98.44 209 THR A C 1
ATOM 1688 O O . THR A 1 209 ? -6.253 -2.513 23.562 1.00 98.44 209 THR A O 1
ATOM 1691 N N . LEU A 1 210 ? -4.952 -3.426 21.974 1.00 97.00 210 LEU A N 1
ATOM 1692 C CA . LEU A 1 210 ? -4.283 -4.408 22.824 1.00 97.00 210 LEU A CA 1
ATOM 1693 C C . LEU A 1 210 ? -2.767 -4.243 22.699 1.00 97.00 210 LEU A C 1
ATOM 1695 O O . LEU A 1 210 ? -2.195 -4.363 21.613 1.00 97.00 210 LEU A O 1
ATOM 1699 N N . GLU A 1 211 ? -2.090 -3.952 23.805 1.00 94.69 211 GLU A N 1
ATOM 1700 C CA . GLU A 1 211 ? -0.632 -3.887 23.796 1.00 94.69 211 GLU A CA 1
ATOM 1701 C C . GLU A 1 211 ? -0.004 -5.280 23.889 1.00 94.69 211 GLU A C 1
ATOM 1703 O O . GLU A 1 211 ? -0.371 -6.095 24.733 1.00 94.69 211 GLU A O 1
ATOM 1708 N N . ARG A 1 212 ? 0.966 -5.541 23.007 1.00 90.56 212 ARG A N 1
ATOM 1709 C CA . ARG A 1 212 ? 1.806 -6.738 23.051 1.00 90.56 212 ARG A CA 1
ATOM 1710 C C . ARG A 1 212 ? 3.155 -6.392 23.672 1.00 90.56 212 ARG A C 1
ATOM 1712 O O . ARG A 1 212 ? 3.935 -5.655 23.066 1.00 90.56 212 ARG A O 1
ATOM 1719 N N . HIS A 1 213 ? 3.452 -6.966 24.831 1.00 85.56 213 HIS A N 1
ATOM 1720 C CA . HIS A 1 213 ? 4.785 -6.900 25.423 1.00 85.56 213 HIS A CA 1
ATOM 1721 C C . HIS A 1 213 ? 5.661 -7.996 24.799 1.00 85.56 213 HIS A C 1
ATOM 1723 O O . HIS A 1 213 ? 5.257 -9.151 24.718 1.00 85.56 213 HIS A O 1
ATOM 1729 N N . LEU A 1 214 ? 6.836 -7.632 24.271 1.00 74.81 214 LEU A N 1
ATOM 1730 C CA . LEU A 1 214 ? 7.762 -8.600 23.656 1.00 74.81 214 LEU A CA 1
ATOM 1731 C C . LEU A 1 214 ? 8.400 -9.515 24.708 1.00 74.81 214 LEU A C 1
ATOM 1733 O O . LEU A 1 214 ? 8.689 -10.675 24.432 1.00 74.81 214 LEU A O 1
ATOM 1737 N N . GLU A 1 215 ? 8.563 -8.991 25.918 1.00 66.12 215 GLU A N 1
ATOM 1738 C CA . GLU A 1 215 ? 9.043 -9.701 27.093 1.00 66.12 215 GLU A CA 1
ATOM 1739 C C . GLU A 1 215 ? 7.832 -10.135 27.921 1.00 66.12 215 GLU A C 1
ATOM 1741 O O . GLU A 1 215 ? 7.499 -9.524 28.936 1.00 66.12 215 GLU A O 1
ATOM 1746 N N . PHE A 1 216 ? 7.121 -11.170 27.470 1.00 61.66 216 PHE A N 1
ATOM 1747 C CA . PHE A 1 216 ? 6.154 -11.850 28.332 1.00 61.66 216 PHE A CA 1
ATOM 1748 C C . PHE A 1 216 ? 6.934 -12.557 29.446 1.00 61.66 216 PHE A C 1
ATOM 1750 O O . PHE A 1 216 ? 7.312 -13.719 29.331 1.00 61.66 216 PHE A O 1
ATOM 1757 N N . THR A 1 217 ? 7.246 -11.819 30.507 1.00 54.69 217 THR A N 1
ATOM 1758 C CA . THR A 1 217 ? 7.990 -12.331 31.665 1.00 54.69 217 THR A CA 1
ATOM 1759 C C . THR A 1 217 ? 7.113 -13.201 32.562 1.00 54.69 217 THR A C 1
ATOM 1761 O O . THR A 1 217 ? 7.634 -13.981 33.357 1.00 54.69 217 THR A O 1
ATOM 1764 N N . THR A 1 218 ? 5.786 -13.122 32.411 1.00 65.69 218 THR A N 1
ATOM 1765 C CA . THR A 1 218 ? 4.825 -13.909 33.183 1.00 65.69 218 THR A CA 1
ATOM 1766 C C . THR A 1 218 ? 3.856 -14.659 32.266 1.00 65.69 218 THR A C 1
ATOM 1768 O O . THR A 1 218 ? 3.388 -14.132 31.258 1.00 65.69 218 THR A O 1
ATOM 1771 N N . GLY A 1 219 ? 3.516 -15.903 32.622 1.00 75.44 219 GLY A N 1
ATOM 1772 C CA . GLY A 1 219 ? 2.548 -16.701 31.859 1.00 75.44 219 GLY A CA 1
ATOM 1773 C C . GLY A 1 219 ? 1.141 -16.084 31.806 1.00 75.44 219 GLY A C 1
ATOM 1774 O O . GLY A 1 219 ? 0.381 -16.385 30.890 1.00 75.44 219 GLY A O 1
ATOM 1775 N N . GLY A 1 220 ? 0.797 -15.195 32.747 1.00 81.12 220 GLY A N 1
ATOM 1776 C CA . GLY A 1 220 ? -0.516 -14.543 32.813 1.00 81.12 220 GLY A CA 1
ATOM 1777 C C . GLY A 1 220 ? -0.788 -13.597 31.640 1.00 81.12 220 GLY A C 1
ATOM 1778 O O . GLY A 1 220 ? -1.858 -13.664 31.037 1.00 81.12 220 GLY A O 1
ATOM 1779 N N . ASP A 1 221 ? 0.193 -12.778 31.260 1.00 84.25 221 ASP A N 1
ATOM 1780 C CA . ASP A 1 221 ? 0.050 -11.809 30.165 1.00 84.25 221 ASP A CA 1
ATOM 1781 C C . ASP A 1 221 ? -0.139 -12.497 28.809 1.00 84.25 221 ASP A C 1
ATOM 1783 O O . ASP A 1 221 ? -0.941 -12.061 27.979 1.00 84.25 221 ASP A O 1
ATOM 1787 N N . GLN A 1 222 ? 0.550 -13.622 28.602 1.00 88.31 222 GLN A N 1
ATOM 1788 C CA . GLN A 1 222 ? 0.390 -14.432 27.400 1.00 88.31 222 GLN A CA 1
ATOM 1789 C C . GLN A 1 222 ? -1.012 -15.052 27.328 1.00 88.31 222 GLN A C 1
ATOM 1791 O O . GLN A 1 222 ? -1.645 -15.015 26.273 1.00 88.31 222 GLN A O 1
ATOM 1796 N N . VAL A 1 223 ? -1.532 -15.583 28.442 1.00 90.12 223 VAL A N 1
ATOM 1797 C CA . VAL A 1 223 ? -2.896 -16.138 28.495 1.00 90.12 223 VAL A CA 1
ATOM 1798 C C . VAL A 1 223 ? -3.938 -15.055 28.216 1.00 90.12 223 VAL A C 1
ATOM 1800 O O . VAL A 1 223 ? -4.863 -15.301 27.443 1.00 90.12 223 VAL A O 1
ATOM 1803 N N . PHE A 1 224 ? -3.786 -13.859 28.790 1.00 92.62 224 PHE A N 1
ATOM 1804 C CA . PHE A 1 224 ? -4.661 -12.715 28.520 1.00 92.62 224 PHE A CA 1
ATOM 1805 C C . PHE A 1 224 ? -4.658 -12.322 27.040 1.00 92.62 224 PHE A C 1
ATOM 1807 O O . PHE A 1 224 ? -5.727 -12.187 26.433 1.00 92.62 224 PHE A O 1
ATOM 1814 N N . PHE A 1 225 ? -3.471 -12.193 26.447 1.00 93.25 225 PHE A N 1
ATOM 1815 C CA . PHE A 1 225 ? -3.303 -11.856 25.038 1.00 93.25 225 PHE A CA 1
ATOM 1816 C C . PHE A 1 225 ? -3.985 -12.888 24.126 1.00 93.25 225 PHE A C 1
ATOM 1818 O O . PHE A 1 225 ? -4.837 -12.532 23.309 1.00 93.25 225 PHE A O 1
ATOM 1825 N N . GLU A 1 226 ? -3.696 -14.177 24.324 1.00 94.81 226 GLU A N 1
ATOM 1826 C CA . GLU A 1 226 ? -4.277 -15.261 23.524 1.00 94.81 226 GLU A CA 1
ATOM 1827 C C . GLU A 1 226 ? -5.789 -15.405 23.744 1.00 94.81 226 GLU A C 1
ATOM 1829 O O . GLU A 1 226 ? -6.533 -15.619 22.787 1.00 94.81 226 GLU A O 1
ATOM 1834 N N . CYS A 1 227 ? -6.290 -15.227 24.972 1.00 96.56 227 CYS A N 1
ATOM 1835 C CA . CYS A 1 227 ? -7.730 -15.253 25.245 1.00 96.56 227 CYS A CA 1
ATOM 1836 C C . CYS A 1 227 ? -8.458 -14.090 24.565 1.00 96.56 227 CYS A C 1
ATOM 1838 O O . CYS A 1 227 ? -9.512 -14.303 23.964 1.00 96.56 227 CYS A O 1
ATOM 1840 N N . THR A 1 228 ? -7.895 -12.881 24.621 1.00 97.00 228 THR A N 1
ATOM 1841 C CA . THR A 1 228 ? -8.456 -11.692 23.962 1.00 97.00 228 THR A CA 1
ATOM 1842 C C . THR A 1 228 ? -8.498 -11.891 22.453 1.00 97.00 228 THR A C 1
ATOM 1844 O O . THR A 1 228 ? -9.547 -11.718 21.825 1.00 97.00 228 THR A O 1
ATOM 1847 N N . ARG A 1 229 ? -7.385 -12.365 21.879 1.00 96.69 229 ARG A N 1
ATOM 1848 C CA . A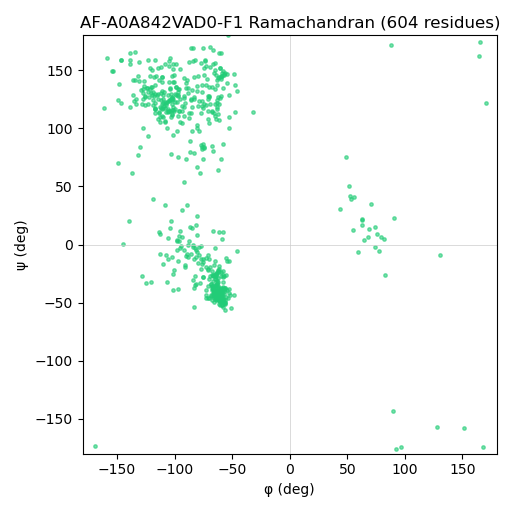RG A 1 229 ? -7.283 -12.724 20.465 1.00 96.69 229 ARG A CA 1
ATOM 1849 C C . ARG A 1 229 ? -8.225 -13.857 20.089 1.00 96.69 229 ARG A C 1
ATOM 1851 O O . ARG A 1 229 ? -8.738 -13.847 18.979 1.00 96.69 229 ARG A O 1
ATOM 1858 N N . PHE A 1 230 ? -8.469 -14.841 20.949 1.00 97.69 230 PHE A N 1
ATOM 1859 C CA . PHE A 1 230 ? -9.377 -15.954 20.667 1.00 97.69 230 PHE A CA 1
ATOM 1860 C C . PHE A 1 230 ? -10.844 -15.520 20.701 1.00 97.69 230 PHE A C 1
ATOM 1862 O O . PHE A 1 230 ? -11.614 -15.905 19.819 1.00 97.69 230 PHE A O 1
ATOM 1869 N N . LEU A 1 231 ? -11.240 -14.710 21.683 1.00 97.69 231 LEU A N 1
ATOM 1870 C CA . LEU A 1 231 ? -12.636 -14.328 21.894 1.00 97.69 231 LEU A CA 1
ATOM 1871 C C . LEU A 1 231 ? -13.145 -13.289 20.889 1.00 97.69 231 LEU A C 1
ATOM 1873 O O . LEU A 1 231 ? -14.331 -13.317 20.584 1.00 97.69 231 LEU A O 1
ATOM 1877 N N . SER A 1 232 ? -12.276 -12.439 20.336 1.00 97.56 232 SER A N 1
ATOM 1878 C CA . SER A 1 232 ? -12.668 -11.386 19.387 1.00 97.56 232 SER A CA 1
ATOM 1879 C C . SER A 1 232 ? -13.179 -11.932 18.051 1.00 97.56 232 SER A C 1
ATOM 1881 O O . SER A 1 232 ? -12.974 -13.106 17.731 1.00 97.56 232 SER A O 1
ATOM 1883 N N . ASP A 1 233 ? -13.798 -11.089 17.228 1.00 97.62 233 ASP A N 1
ATOM 1884 C CA . ASP A 1 233 ? -14.289 -11.493 15.905 1.00 97.62 233 ASP A CA 1
ATOM 1885 C C . ASP A 1 233 ? -13.310 -11.128 14.799 1.00 97.62 233 ASP A C 1
ATOM 1887 O O . ASP A 1 233 ? -13.087 -11.919 13.878 1.00 97.62 233 ASP A O 1
ATOM 1891 N N . ILE A 1 234 ? -12.677 -9.962 14.928 1.00 98.25 234 ILE A N 1
ATOM 1892 C CA . ILE A 1 234 ? -11.659 -9.464 14.007 1.00 98.25 234 ILE A CA 1
ATOM 1893 C C . ILE A 1 234 ? -10.405 -9.110 14.805 1.00 98.25 234 ILE A C 1
ATOM 1895 O O . ILE A 1 234 ? -10.487 -8.506 15.875 1.00 98.25 234 ILE A O 1
ATOM 1899 N N . VAL A 1 235 ? -9.236 -9.492 14.292 1.00 98.50 235 VAL A N 1
ATOM 1900 C CA . VAL A 1 235 ? -7.935 -9.132 14.877 1.00 98.50 235 VAL A CA 1
ATOM 1901 C C . VAL A 1 235 ? -7.055 -8.541 13.793 1.00 98.50 235 VAL A C 1
ATOM 1903 O O . VAL A 1 235 ? -6.752 -9.206 12.803 1.00 98.50 235 VAL A O 1
ATOM 1906 N N . ILE A 1 236 ? -6.631 -7.303 14.017 1.00 98.62 236 ILE A N 1
ATOM 1907 C CA . ILE A 1 236 ? -5.689 -6.558 13.191 1.00 98.62 236 ILE A CA 1
ATOM 1908 C C . ILE A 1 236 ? -4.397 -6.426 13.997 1.00 98.62 236 ILE A C 1
ATOM 1910 O O . ILE A 1 236 ? -4.392 -5.827 15.071 1.00 98.62 236 ILE A O 1
ATOM 1914 N N . SER A 1 237 ? -3.308 -6.997 13.495 1.00 98.38 237 SER A N 1
ATOM 1915 C CA . SER A 1 237 ? -2.001 -6.984 14.150 1.00 98.38 237 SER A CA 1
ATOM 1916 C C . SER A 1 237 ? -1.088 -5.954 13.506 1.00 98.38 237 SER A C 1
ATOM 1918 O O . SER A 1 237 ? -0.884 -5.972 12.294 1.00 98.38 237 SER A O 1
ATOM 1920 N N . LEU A 1 238 ? -0.538 -5.060 14.324 1.00 98.50 238 LEU A N 1
ATOM 1921 C CA . LEU A 1 238 ? 0.458 -4.067 13.948 1.00 98.50 238 LEU A CA 1
ATOM 1922 C C . LEU A 1 238 ? 1.817 -4.498 14.493 1.00 98.50 238 LEU A C 1
ATOM 1924 O O . LEU A 1 238 ? 2.058 -4.543 15.703 1.00 98.50 238 LEU A O 1
ATOM 1928 N N . THR A 1 239 ? 2.730 -4.811 13.585 1.00 97.25 239 THR A N 1
ATOM 1929 C CA . THR A 1 239 ? 4.071 -5.292 13.909 1.00 97.25 239 THR A CA 1
ATOM 1930 C C . THR A 1 239 ? 5.126 -4.390 13.288 1.00 97.25 239 THR A C 1
ATOM 1932 O O . THR A 1 239 ? 4.864 -3.651 12.343 1.00 97.25 239 THR A O 1
ATOM 1935 N N . LYS A 1 240 ? 6.336 -4.431 13.840 1.00 95.88 240 LYS A N 1
ATOM 1936 C CA . LYS A 1 240 ? 7.503 -3.746 13.287 1.00 95.88 240 LYS A CA 1
ATOM 1937 C C . LYS A 1 240 ? 8.668 -4.725 13.213 1.00 95.88 240 LYS A C 1
ATOM 1939 O O . LYS A 1 240 ? 8.827 -5.538 14.121 1.00 95.88 240 LYS A O 1
ATOM 1944 N N . ASN A 1 241 ? 9.453 -4.665 12.146 1.00 94.44 241 ASN A N 1
ATOM 1945 C CA . ASN A 1 241 ? 10.614 -5.526 11.938 1.00 94.44 241 ASN A CA 1
ATOM 1946 C C . ASN A 1 241 ? 11.805 -4.699 11.451 1.00 94.44 241 ASN A C 1
ATOM 1948 O O . ASN A 1 241 ? 11.629 -3.789 10.639 1.00 94.44 241 ASN A O 1
ATOM 1952 N N . SER A 1 242 ? 13.007 -5.020 11.925 1.00 92.25 242 SER A N 1
ATOM 1953 C CA . SER A 1 242 ? 14.239 -4.457 11.385 1.00 92.25 242 SER A CA 1
ATOM 1954 C C . SER A 1 242 ? 14.698 -5.276 10.176 1.00 92.25 242 SER A C 1
ATOM 1956 O O . SER A 1 242 ? 14.874 -6.488 10.248 1.00 92.25 242 SER A O 1
ATOM 1958 N N . HIS A 1 243 ? 14.894 -4.619 9.037 1.00 88.06 243 HIS A N 1
ATOM 1959 C CA . HIS A 1 243 ? 15.348 -5.250 7.805 1.00 88.06 243 HIS A CA 1
ATOM 1960 C C . HIS A 1 243 ? 16.385 -4.359 7.116 1.00 88.06 243 HIS A C 1
ATOM 1962 O O . HIS A 1 243 ? 16.086 -3.225 6.751 1.00 88.06 243 HIS A O 1
ATOM 1968 N N . VAL A 1 244 ? 17.618 -4.855 6.945 1.00 85.25 244 VAL A N 1
ATOM 1969 C CA . VAL A 1 244 ? 18.733 -4.128 6.289 1.00 85.25 244 VAL A CA 1
ATOM 1970 C C . VAL A 1 244 ? 18.972 -2.740 6.922 1.00 85.25 244 VAL A C 1
ATOM 1972 O O . VAL A 1 244 ? 19.227 -1.753 6.246 1.00 85.25 244 VAL A O 1
ATOM 1975 N N . GLY A 1 245 ? 18.857 -2.646 8.252 1.00 87.19 245 GLY A N 1
ATOM 1976 C CA . GLY A 1 245 ? 19.025 -1.382 8.984 1.00 87.19 245 GLY A CA 1
ATOM 1977 C C . GLY A 1 245 ? 17.810 -0.445 8.954 1.00 87.19 245 GLY A C 1
ATOM 1978 O O . GLY A 1 245 ? 17.899 0.665 9.470 1.00 87.19 245 GLY A O 1
ATOM 1979 N N . TYR A 1 246 ? 16.672 -0.884 8.407 1.00 87.19 246 TYR A N 1
ATOM 1980 C CA . TYR A 1 246 ? 15.425 -0.115 8.361 1.00 87.19 246 TYR A CA 1
ATOM 1981 C C . TYR A 1 246 ? 14.355 -0.713 9.252 1.00 87.19 246 TYR A C 1
ATOM 1983 O O . TYR A 1 246 ? 14.232 -1.929 9.346 1.00 87.19 246 TYR A O 1
ATOM 1991 N N . LEU A 1 247 ? 13.546 0.144 9.870 1.00 93.06 247 LEU A N 1
ATOM 1992 C CA . LEU A 1 247 ? 12.367 -0.276 10.614 1.00 93.06 247 LEU A CA 1
ATOM 1993 C C . LEU A 1 247 ? 11.150 -0.257 9.685 1.00 93.06 247 LEU A C 1
ATOM 1995 O O . LEU A 1 247 ? 10.696 0.806 9.263 1.00 93.06 247 LEU A O 1
ATOM 1999 N N . LEU A 1 248 ? 10.641 -1.440 9.360 1.00 95.25 248 LEU A N 1
ATOM 2000 C CA . LEU A 1 248 ? 9.451 -1.631 8.537 1.00 95.25 248 LEU A CA 1
ATOM 2001 C C . LEU A 1 248 ? 8.259 -1.950 9.431 1.00 95.25 248 LEU A C 1
ATOM 2003 O O . LEU A 1 248 ? 8.391 -2.711 10.389 1.00 95.25 248 LEU A O 1
ATOM 2007 N N . TYR A 1 249 ? 7.101 -1.386 9.106 1.00 97.44 249 TYR A N 1
ATOM 2008 C CA . TYR A 1 249 ? 5.860 -1.578 9.845 1.00 97.44 249 TYR A CA 1
ATOM 2009 C C . TYR A 1 249 ? 4.874 -2.384 9.001 1.00 97.44 249 TYR A C 1
ATOM 2011 O O . TYR A 1 249 ? 4.674 -2.080 7.826 1.00 97.44 249 TYR A O 1
ATOM 2019 N N . TYR A 1 250 ? 4.262 -3.404 9.598 1.00 98.19 250 TYR A N 1
ATOM 2020 C CA . TYR A 1 250 ? 3.353 -4.324 8.919 1.00 98.19 250 TYR A CA 1
ATOM 2021 C C . TYR A 1 250 ? 2.021 -4.450 9.644 1.00 98.19 250 TYR A C 1
ATOM 2023 O O . TYR A 1 250 ? 1.983 -4.645 10.860 1.00 98.19 250 TYR A O 1
ATOM 2031 N N . LEU A 1 251 ? 0.943 -4.379 8.875 1.00 98.44 251 LEU A N 1
ATOM 2032 C CA . LEU A 1 251 ? -0.423 -4.641 9.285 1.00 98.44 251 LEU A CA 1
ATOM 2033 C C . LEU A 1 251 ? -0.832 -6.015 8.753 1.00 98.44 251 LEU A C 1
ATOM 2035 O O . LEU A 1 251 ? -0.605 -6.325 7.586 1.00 98.44 251 LEU A O 1
ATOM 2039 N N . GLU A 1 252 ? -1.445 -6.837 9.591 1.00 98.31 252 GLU A N 1
ATOM 2040 C CA . GLU A 1 252 ? -1.928 -8.168 9.219 1.00 98.31 252 GLU A CA 1
ATOM 2041 C C . GLU A 1 252 ? -3.327 -8.398 9.795 1.00 98.31 252 GLU A C 1
ATOM 2043 O O . GLU A 1 252 ? -3.550 -8.210 10.992 1.00 98.31 252 GLU A O 1
ATOM 2048 N N . ILE A 1 253 ? -4.280 -8.824 8.959 1.00 98.19 253 ILE A N 1
ATOM 2049 C CA . ILE A 1 253 ? -5.606 -9.241 9.431 1.00 98.19 253 ILE A CA 1
ATOM 2050 C C . ILE A 1 253 ? -5.514 -10.716 9.808 1.00 98.19 253 ILE A C 1
ATOM 2052 O O . ILE A 1 253 ? -5.748 -11.621 9.008 1.00 98.19 253 ILE A O 1
ATOM 2056 N N . ILE A 1 254 ? -5.154 -10.946 11.063 1.00 97.94 254 ILE A N 1
ATOM 2057 C CA . ILE A 1 254 ? -4.916 -12.271 11.630 1.00 97.94 254 ILE A CA 1
ATOM 2058 C C . ILE A 1 254 ? -6.152 -13.164 11.525 1.00 97.94 254 ILE A C 1
ATOM 2060 O O . ILE A 1 254 ? -6.047 -14.358 11.242 1.00 97.94 254 ILE A O 1
ATOM 2064 N N . LYS A 1 255 ? -7.329 -12.596 11.794 1.00 97.44 255 LYS A N 1
ATOM 2065 C CA . LYS A 1 255 ? -8.605 -13.285 11.622 1.00 97.44 255 LYS A CA 1
ATOM 2066 C C . LYS A 1 255 ? -9.729 -12.294 11.358 1.00 97.44 255 LYS A C 1
ATOM 2068 O O . LYS A 1 255 ? -9.725 -11.192 11.905 1.00 97.44 255 LYS A O 1
ATOM 2073 N N . SER A 1 256 ? -10.716 -12.745 10.595 1.00 96.31 256 SER A N 1
ATOM 2074 C CA . SER A 1 256 ? -12.057 -12.175 10.516 1.00 96.31 256 SER A CA 1
ATOM 2075 C C . SER A 1 256 ? -13.052 -13.333 10.548 1.00 96.31 256 SER A C 1
ATOM 2077 O O . SER A 1 256 ? -12.954 -14.258 9.746 1.00 96.31 256 SER A O 1
ATOM 2079 N N . ARG A 1 257 ? -13.986 -13.331 11.505 1.00 94.88 257 ARG A N 1
ATOM 2080 C CA . ARG A 1 257 ? -15.086 -14.315 11.554 1.00 94.88 257 ARG A CA 1
ATOM 2081 C C . ARG A 1 257 ? -16.263 -13.944 10.655 1.00 94.88 257 ARG A C 1
ATOM 2083 O O . ARG A 1 257 ? -17.153 -14.764 10.452 1.00 94.88 257 ARG A O 1
ATOM 2090 N N . VAL A 1 258 ? -16.284 -12.710 10.158 1.00 91.69 258 VAL A N 1
ATOM 2091 C CA . VAL A 1 258 ? -17.473 -12.111 9.538 1.00 91.69 258 VAL A CA 1
ATOM 2092 C C . VAL A 1 258 ? -17.339 -12.026 8.018 1.00 91.69 258 VAL A C 1
ATOM 2094 O O . VAL A 1 258 ? -18.326 -12.165 7.299 1.00 91.69 258 VAL A O 1
ATOM 2097 N N . THR A 1 259 ? -16.120 -11.831 7.518 1.00 92.06 259 THR A N 1
ATOM 2098 C CA . THR A 1 259 ? -15.807 -11.633 6.096 1.00 92.06 259 THR A CA 1
ATOM 2099 C C . THR A 1 259 ? -14.558 -12.400 5.705 1.00 92.06 259 THR A C 1
ATOM 2101 O O . THR A 1 259 ? -13.715 -12.686 6.555 1.00 92.06 259 THR A O 1
ATOM 2104 N N . ARG A 1 260 ? -14.389 -12.681 4.406 1.00 93.50 260 ARG A N 1
ATOM 2105 C CA . ARG A 1 260 ? -13.068 -13.053 3.901 1.00 93.50 260 ARG A CA 1
ATOM 2106 C C . ARG A 1 260 ? -12.145 -11.841 3.920 1.00 93.50 260 ARG A C 1
ATOM 2108 O O . ARG A 1 260 ? -12.461 -10.797 3.346 1.00 93.50 260 ARG A O 1
ATOM 2115 N N . GLN A 1 261 ? -10.994 -12.020 4.550 1.00 93.69 261 GLN A N 1
ATOM 2116 C CA . GLN A 1 261 ? -9.924 -11.039 4.612 1.00 93.69 261 GLN A CA 1
ATOM 2117 C C . GLN A 1 261 ? -8.797 -11.357 3.630 1.00 93.69 261 GLN A C 1
ATOM 2119 O O . GLN A 1 261 ? -8.552 -12.513 3.275 1.00 93.69 261 GLN A O 1
ATOM 2124 N N . ALA A 1 262 ? -8.064 -10.320 3.248 1.00 94.56 262 ALA A N 1
ATOM 2125 C CA . ALA A 1 262 ? -6.765 -10.468 2.623 1.00 94.56 262 ALA A CA 1
ATOM 2126 C C . ALA A 1 262 ? -5.782 -11.143 3.585 1.00 94.56 262 ALA A C 1
ATOM 2128 O O . ALA A 1 262 ? -5.732 -10.838 4.777 1.00 94.56 262 ALA A O 1
ATOM 2129 N N . LEU A 1 263 ? -5.011 -12.082 3.044 1.00 93.19 263 LEU A N 1
ATOM 2130 C CA . LEU A 1 263 ? -4.003 -12.823 3.790 1.00 93.19 263 LEU A CA 1
ATOM 2131 C C . LEU A 1 263 ? -2.625 -12.176 3.635 1.00 93.19 263 LEU A C 1
ATOM 2133 O O . LEU A 1 263 ? -2.291 -11.629 2.579 1.00 93.19 263 LEU A O 1
ATOM 2137 N N . GLY A 1 264 ? -1.799 -12.357 4.663 1.00 94.25 264 GLY A N 1
ATOM 2138 C CA . GLY A 1 264 ? -0.407 -11.930 4.686 1.00 94.25 264 GLY A CA 1
ATOM 2139 C C . GLY A 1 264 ? -0.191 -10.587 5.377 1.00 94.25 264 GLY A C 1
ATOM 2140 O O . GLY A 1 264 ? -1.088 -10.004 5.981 1.00 94.25 264 GLY A O 1
ATOM 2141 N N . ARG A 1 265 ? 1.056 -10.120 5.310 1.00 96.75 265 ARG A N 1
ATOM 2142 C CA . ARG A 1 265 ? 1.499 -8.865 5.918 1.00 96.75 265 ARG A CA 1
ATOM 2143 C C . ARG A 1 265 ? 1.488 -7.756 4.883 1.00 96.75 265 ARG A C 1
ATOM 2145 O O . ARG A 1 265 ? 2.033 -7.921 3.797 1.00 96.75 265 ARG A O 1
ATOM 2152 N N . HIS A 1 266 ? 0.899 -6.630 5.245 1.00 97.69 266 HIS A N 1
ATOM 2153 C CA . HIS A 1 266 ? 0.765 -5.446 4.409 1.00 97.69 266 HIS A CA 1
ATOM 2154 C C . HIS A 1 266 ? 1.642 -4.352 5.001 1.00 97.69 266 HIS A C 1
ATOM 2156 O O . HIS A 1 266 ? 1.519 -4.035 6.184 1.00 97.69 266 HIS A O 1
ATOM 2162 N N . LEU A 1 267 ? 2.552 -3.793 4.211 1.00 97.12 267 LEU A N 1
ATOM 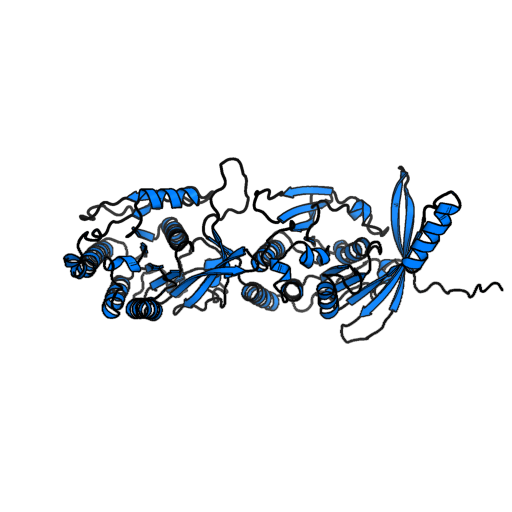2163 C CA . LEU A 1 267 ? 3.393 -2.698 4.673 1.00 97.12 267 LEU A CA 1
ATOM 2164 C C . LEU A 1 267 ? 2.505 -1.490 5.000 1.00 97.12 267 LEU A C 1
ATOM 2166 O O . LEU A 1 267 ? 1.553 -1.204 4.282 1.00 97.12 267 LEU A O 1
ATOM 2170 N N . TYR A 1 268 ? 2.809 -0.741 6.051 1.00 97.31 268 TYR A N 1
ATOM 2171 C CA . TYR A 1 268 ? 2.176 0.557 6.270 1.00 97.31 268 TYR A CA 1
ATOM 2172 C C . TYR A 1 268 ? 3.184 1.594 6.746 1.00 97.31 268 TYR A C 1
ATOM 2174 O O . TYR A 1 268 ? 4.302 1.286 7.161 1.00 97.31 268 TYR A O 1
ATOM 2182 N N . LYS A 1 269 ? 2.777 2.855 6.664 1.00 94.62 269 LYS A N 1
ATOM 2183 C CA . LYS A 1 269 ? 3.499 3.994 7.227 1.00 94.62 269 LYS A CA 1
ATOM 2184 C C . LYS A 1 269 ? 2.545 4.853 8.029 1.00 94.62 269 LYS A C 1
ATOM 2186 O O . LYS A 1 269 ? 1.344 4.841 7.788 1.00 94.62 269 LYS A O 1
ATOM 2191 N N . ILE A 1 270 ? 3.102 5.619 8.955 1.00 93.56 270 ILE A N 1
ATOM 2192 C CA . ILE A 1 270 ? 2.376 6.641 9.700 1.00 93.56 270 ILE A CA 1
ATOM 2193 C C . ILE A 1 270 ? 2.847 7.993 9.165 1.00 93.56 270 ILE A C 1
ATOM 2195 O O . ILE A 1 270 ? 4.023 8.325 9.304 1.00 93.56 270 ILE A O 1
ATOM 2199 N N . ARG A 1 271 ? 1.958 8.743 8.512 1.00 90.94 271 ARG A N 1
ATOM 2200 C CA . ARG A 1 271 ? 2.255 10.039 7.887 1.00 90.94 271 ARG A CA 1
ATOM 2201 C C . ARG A 1 271 ? 1.579 11.163 8.650 1.00 90.94 271 ARG A C 1
ATOM 2203 O O . ARG A 1 271 ? 0.370 11.126 8.826 1.00 90.94 271 ARG A O 1
ATOM 2210 N N . THR A 1 272 ? 2.325 12.166 9.086 1.00 89.44 272 THR A N 1
ATOM 2211 C CA . THR A 1 272 ? 1.755 13.382 9.683 1.00 89.44 272 THR A CA 1
ATOM 2212 C C . THR A 1 272 ? 1.310 14.364 8.603 1.00 89.44 272 THR A C 1
ATOM 2214 O O . THR A 1 272 ? 1.798 14.308 7.476 1.00 89.44 272 THR A O 1
ATOM 2217 N N . LYS A 1 273 ? 0.404 15.283 8.950 1.00 85.31 273 LYS A N 1
ATOM 2218 C CA . LYS A 1 273 ? 0.030 16.404 8.086 1.00 85.31 273 LYS A CA 1
ATOM 2219 C C . LYS A 1 273 ? 1.287 17.252 7.810 1.00 85.31 273 LYS A C 1
ATOM 2221 O O . LYS A 1 273 ? 1.972 17.615 8.771 1.00 85.31 273 LYS A O 1
ATOM 2226 N N . PRO A 1 274 ? 1.613 17.554 6.543 1.00 77.50 274 PRO A N 1
ATOM 2227 C CA . PRO A 1 274 ? 2.715 18.432 6.198 1.00 77.50 274 PRO A CA 1
ATOM 2228 C C . PRO A 1 274 ? 2.483 19.826 6.785 1.00 77.50 274 PRO A C 1
ATOM 2230 O O . PRO A 1 274 ? 1.345 20.270 6.982 1.00 77.50 274 PRO A O 1
ATOM 2233 N N . GLN A 1 275 ? 3.570 20.541 7.073 1.00 73.81 275 GLN A N 1
ATOM 2234 C CA . GLN A 1 275 ? 3.468 21.939 7.489 1.00 73.81 275 GLN A CA 1
ATOM 2235 C C . GLN A 1 275 ? 2.916 22.778 6.319 1.00 73.81 275 GLN A C 1
ATOM 2237 O O . GLN A 1 275 ? 3.174 22.457 5.163 1.00 73.81 275 GLN A O 1
ATOM 2242 N N . LYS A 1 276 ? 2.143 23.840 6.620 1.00 64.31 276 LYS A N 1
ATOM 2243 C CA . LYS A 1 276 ? 1.221 24.607 5.733 1.00 64.31 276 LYS A CA 1
ATOM 2244 C C . LYS A 1 276 ? 1.707 25.024 4.321 1.00 64.31 276 LYS A C 1
ATOM 2246 O O . LYS A 1 276 ? 0.896 25.547 3.563 1.00 64.31 276 LYS A O 1
ATOM 2251 N N . ASN A 1 277 ? 2.965 24.804 3.950 1.00 59.97 277 ASN A N 1
ATOM 2252 C CA . ASN A 1 277 ? 3.541 25.192 2.661 1.00 59.97 277 ASN A CA 1
ATOM 2253 C C . ASN A 1 277 ? 3.812 24.019 1.700 1.00 59.97 277 ASN A C 1
ATOM 2255 O O . ASN A 1 277 ? 4.098 24.263 0.530 1.00 59.97 277 ASN A O 1
ATOM 2259 N N . GLU A 1 278 ? 3.693 22.766 2.142 1.00 59.00 278 GLU A N 1
ATOM 2260 C CA . GLU A 1 278 ? 3.885 21.597 1.277 1.00 59.00 278 GLU A CA 1
ATOM 2261 C C . GLU A 1 278 ? 2.538 21.135 0.706 1.00 59.00 278 GLU A C 1
ATOM 2263 O O . GLU A 1 278 ? 1.704 20.542 1.391 1.00 59.00 278 GLU A O 1
ATOM 2268 N N . LYS A 1 279 ? 2.301 21.431 -0.576 1.00 55.38 279 LYS A N 1
ATOM 2269 C CA . LYS A 1 279 ? 1.148 20.905 -1.317 1.00 55.38 279 LYS A CA 1
ATOM 2270 C C . LYS A 1 279 ? 1.419 19.454 -1.699 1.00 55.38 279 LYS A C 1
ATOM 2272 O O . LYS A 1 279 ? 1.898 19.184 -2.798 1.00 55.38 279 LYS A O 1
ATOM 2277 N N . VAL A 1 280 ? 1.114 18.526 -0.800 1.00 54.22 280 VAL A N 1
ATOM 2278 C CA . VAL A 1 280 ? 1.185 17.095 -1.095 1.00 54.22 280 VAL A CA 1
ATOM 2279 C C . VAL A 1 280 ? -0.172 16.614 -1.628 1.00 54.22 280 VAL A C 1
ATOM 2281 O O . VAL A 1 280 ? -1.166 16.721 -0.917 1.00 54.22 280 VAL A O 1
ATOM 2284 N N . PRO A 1 281 ? -0.242 16.037 -2.840 1.00 53.78 281 PRO A N 1
ATOM 2285 C CA . PRO A 1 281 ? -1.488 15.512 -3.404 1.00 53.78 281 PRO A CA 1
ATOM 2286 C C . PRO A 1 281 ? -1.920 14.135 -2.866 1.00 53.78 281 PRO A C 1
ATOM 2288 O O . PRO A 1 281 ? -2.956 13.625 -3.278 1.00 53.78 281 PRO A O 1
ATOM 2291 N N . THR A 1 282 ? -1.150 13.481 -1.987 1.00 55.97 282 THR A N 1
ATOM 2292 C CA . THR A 1 282 ? -1.631 12.273 -1.299 1.00 5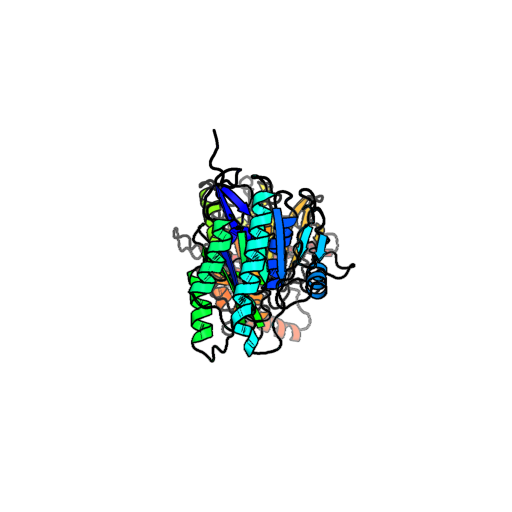5.97 282 THR A CA 1
ATOM 2293 C C . THR A 1 282 ? -2.430 12.685 -0.070 1.00 55.97 282 THR A C 1
ATOM 2295 O O . THR A 1 282 ? -1.861 12.951 0.982 1.00 55.97 282 THR A O 1
ATOM 2298 N N . GLU A 1 283 ? -3.752 12.716 -0.230 1.00 61.59 283 GLU A N 1
ATOM 2299 C CA . GLU A 1 283 ? -4.749 13.206 0.737 1.00 61.59 283 GLU A CA 1
ATOM 2300 C C . GLU A 1 283 ? -4.854 12.394 2.045 1.00 61.59 283 GLU A C 1
ATOM 2302 O O . GLU A 1 283 ? -5.629 12.753 2.931 1.00 61.59 283 GLU A O 1
ATOM 2307 N N . GLN A 1 284 ? -4.100 11.297 2.195 1.00 74.81 284 GLN A N 1
ATOM 2308 C CA . GLN A 1 284 ? -4.206 10.405 3.352 1.00 74.81 284 GLN A CA 1
ATOM 2309 C C . GLN A 1 284 ? -3.065 10.621 4.357 1.00 74.81 284 GLN A C 1
ATOM 2311 O O . GLN A 1 284 ? -1.903 10.288 4.111 1.00 74.81 284 GLN A O 1
ATOM 2316 N N . TYR A 1 285 ? -3.439 11.138 5.527 1.00 87.94 285 TYR A N 1
ATOM 2317 C CA . TYR A 1 285 ? -2.608 11.252 6.726 1.00 87.94 285 TYR A CA 1
ATOM 2318 C C . TYR A 1 285 ? -3.000 10.179 7.755 1.00 87.94 285 TYR A C 1
ATOM 2320 O O . TYR A 1 285 ? -4.100 9.627 7.717 1.00 87.94 285 TYR A O 1
ATOM 2328 N N . GLY A 1 286 ? -2.108 9.894 8.702 1.00 92.75 286 GLY A N 1
ATOM 2329 C CA . GLY A 1 286 ? -2.240 8.802 9.667 1.00 92.75 286 GLY A CA 1
ATOM 2330 C C . GLY A 1 286 ? -1.629 7.506 9.140 1.00 92.75 286 GLY A C 1
ATOM 2331 O O . GLY A 1 286 ? -0.584 7.528 8.490 1.00 92.75 286 GLY A O 1
ATOM 2332 N N . VAL A 1 287 ? -2.245 6.368 9.449 1.00 95.62 287 VAL A N 1
ATOM 2333 C CA . VAL A 1 287 ? -1.873 5.064 8.894 1.00 95.62 287 VAL A CA 1
ATOM 2334 C C . VAL A 1 287 ? -2.231 5.025 7.410 1.00 95.62 287 VAL A C 1
ATOM 2336 O O . VAL A 1 287 ? -3.394 5.167 7.044 1.00 95.62 287 VAL A O 1
ATOM 2339 N N . VAL A 1 288 ? -1.219 4.800 6.574 1.00 94.19 288 VAL A N 1
ATOM 2340 C CA . VAL A 1 288 ? -1.331 4.586 5.127 1.00 94.19 288 VAL A CA 1
ATOM 2341 C C . VAL A 1 288 ? -0.787 3.203 4.813 1.00 94.19 288 VAL A C 1
ATOM 2343 O O . VAL A 1 288 ? 0.379 2.917 5.098 1.00 94.19 288 VAL A O 1
ATOM 2346 N N . ILE A 1 289 ? -1.631 2.349 4.245 1.00 96.19 289 ILE A N 1
ATOM 2347 C CA . ILE A 1 289 ? -1.312 0.948 3.963 1.00 96.19 289 ILE A CA 1
ATOM 2348 C C . ILE A 1 289 ? -0.906 0.801 2.500 1.00 96.19 289 ILE A C 1
ATOM 2350 O O . ILE A 1 289 ? -1.586 1.304 1.615 1.00 96.19 289 ILE A O 1
ATOM 2354 N N . TYR A 1 290 ? 0.165 0.053 2.271 1.00 96.06 290 TYR A N 1
ATOM 2355 C CA . TYR A 1 290 ? 0.611 -0.435 0.975 1.00 96.06 290 TYR A CA 1
ATOM 2356 C C . TYR A 1 290 ? 0.330 -1.940 0.950 1.00 96.06 290 TYR A C 1
ATOM 2358 O O . TYR A 1 290 ? 0.985 -2.706 1.671 1.00 96.06 290 TYR A O 1
ATOM 2366 N N . PRO A 1 291 ? -0.693 -2.386 0.205 1.00 96.25 291 PRO A N 1
ATOM 2367 C CA . PRO A 1 291 ? -1.076 -3.785 0.217 1.00 96.25 291 PRO A CA 1
ATOM 2368 C C . PRO A 1 291 ? 0.071 -4.709 -0.208 1.00 96.25 291 PRO A C 1
ATOM 2370 O O . PRO A 1 291 ? 0.885 -4.360 -1.060 1.00 96.25 291 PRO A O 1
ATOM 2373 N N . SER A 1 292 ? 0.108 -5.914 0.365 1.00 95.69 292 SER A N 1
ATOM 2374 C CA . SER A 1 292 ? 1.077 -6.940 0.003 1.00 95.69 292 SER A CA 1
ATOM 2375 C C . SER A 1 292 ? 1.051 -7.220 -1.497 1.00 95.69 292 SER A C 1
ATOM 2377 O O . SER A 1 292 ? -0.003 -7.204 -2.140 1.00 95.69 292 SER A O 1
ATOM 2379 N N . ILE A 1 293 ? 2.218 -7.550 -2.044 1.00 94.00 293 ILE A N 1
ATOM 2380 C CA . ILE A 1 293 ? 2.378 -7.895 -3.458 1.00 94.00 293 ILE A CA 1
ATOM 2381 C C . ILE A 1 293 ? 1.374 -8.982 -3.884 1.00 94.00 293 ILE A C 1
ATOM 2383 O O . ILE A 1 293 ? 0.724 -8.882 -4.927 1.00 94.00 293 ILE A O 1
ATOM 2387 N N . HIS A 1 294 ? 1.201 -10.002 -3.038 1.00 92.25 294 HIS A N 1
ATOM 2388 C CA . HIS A 1 294 ? 0.253 -11.090 -3.264 1.00 92.25 294 HIS A CA 1
ATOM 2389 C C . HIS A 1 294 ? -1.191 -10.589 -3.412 1.00 92.25 294 HIS A C 1
ATOM 2391 O O . HIS A 1 294 ? -1.920 -11.048 -4.296 1.00 92.25 294 HIS A O 1
ATOM 2397 N N . TYR A 1 295 ? -1.612 -9.648 -2.563 1.00 93.69 295 TYR A N 1
ATOM 2398 C CA . TYR A 1 295 ? -2.944 -9.059 -2.644 1.00 93.69 295 TYR A CA 1
ATOM 2399 C C . TYR A 1 295 ? -3.126 -8.258 -3.937 1.00 93.69 295 TYR A C 1
ATOM 2401 O O . TYR A 1 295 ? -4.118 -8.467 -4.638 1.00 93.69 295 TYR A O 1
ATOM 2409 N N . VAL A 1 296 ? -2.157 -7.401 -4.285 1.00 92.12 296 VAL A N 1
ATOM 2410 C CA . VAL A 1 296 ? -2.198 -6.584 -5.512 1.00 92.12 296 VAL A CA 1
ATOM 2411 C C . VAL A 1 296 ? -2.353 -7.476 -6.746 1.00 92.12 296 VAL A C 1
ATOM 2413 O O . VAL A 1 296 ? -3.285 -7.288 -7.530 1.00 92.12 296 VAL A O 1
ATOM 2416 N N . LEU A 1 297 ? -1.521 -8.517 -6.871 1.00 91.44 297 LEU A N 1
ATOM 2417 C CA . LEU A 1 297 ? -1.628 -9.483 -7.966 1.00 91.44 297 LEU A CA 1
ATOM 2418 C C . LEU A 1 297 ? -2.963 -10.230 -7.975 1.00 91.44 297 LEU A C 1
ATOM 2420 O O . LEU A 1 297 ? -3.564 -10.410 -9.033 1.00 91.44 297 LEU A O 1
ATOM 2424 N N . SER A 1 298 ? -3.437 -10.683 -6.813 1.00 90.38 298 SER A N 1
ATOM 2425 C CA . SER A 1 298 ? -4.701 -11.420 -6.715 1.00 90.38 298 SER A CA 1
ATOM 2426 C C . SER A 1 298 ? -5.875 -10.564 -7.189 1.00 90.38 298 SER A C 1
ATOM 2428 O O . SER A 1 298 ? -6.677 -11.022 -8.007 1.00 90.38 298 SER A O 1
ATOM 2430 N N . LYS A 1 299 ? -5.932 -9.298 -6.754 1.00 88.81 299 LYS A N 1
ATOM 2431 C CA . LYS A 1 299 ? -6.945 -8.325 -7.184 1.00 88.81 299 LYS A CA 1
ATOM 2432 C C . LYS A 1 299 ? -6.864 -8.071 -8.689 1.00 88.81 299 LYS A C 1
ATOM 2434 O O . LYS A 1 299 ? -7.883 -8.106 -9.380 1.00 88.81 299 LYS A O 1
ATOM 2439 N N . ALA A 1 300 ? -5.658 -7.877 -9.215 1.00 87.12 300 ALA A N 1
ATOM 2440 C CA . ALA A 1 300 ? -5.449 -7.655 -10.638 1.00 87.12 300 ALA A CA 1
ATOM 2441 C C . ALA A 1 300 ? -5.886 -8.883 -11.475 1.00 87.12 300 ALA A C 1
ATOM 2443 O O . ALA A 1 300 ? -6.569 -8.734 -12.488 1.00 87.12 300 ALA A O 1
ATOM 2444 N N . ARG A 1 301 ? -5.593 -10.117 -11.034 1.00 89.25 301 ARG A N 1
ATOM 2445 C CA . ARG A 1 301 ? -5.998 -11.356 -11.734 1.00 89.25 301 ARG A CA 1
ATOM 2446 C C . ARG A 1 301 ? -7.512 -11.539 -11.800 1.00 89.25 301 ARG A C 1
ATOM 2448 O O . ARG A 1 301 ? -8.016 -12.061 -12.794 1.00 89.25 301 ARG A O 1
ATOM 2455 N N . VAL A 1 302 ? -8.248 -11.116 -10.769 1.00 87.00 302 VAL A N 1
ATOM 2456 C CA . VAL A 1 302 ? -9.721 -11.110 -10.801 1.00 87.00 302 VAL A CA 1
ATOM 2457 C C . VAL A 1 302 ? -10.221 -10.157 -11.890 1.00 87.00 302 VAL A C 1
ATOM 2459 O O . VAL A 1 302 ? -11.047 -10.567 -12.704 1.00 87.00 302 VAL A O 1
ATOM 2462 N N . LYS A 1 303 ? -9.650 -8.944 -11.990 1.00 82.81 303 LYS A N 1
ATOM 2463 C CA . LYS A 1 303 ? -9.958 -7.995 -13.078 1.00 82.81 303 LYS A CA 1
ATOM 2464 C C . LYS A 1 303 ? -9.624 -8.574 -14.459 1.00 82.81 303 LYS A C 1
ATOM 2466 O O . LYS A 1 303 ? -10.385 -8.402 -15.401 1.00 82.81 303 LYS A O 1
ATOM 2471 N N . MET A 1 304 ? -8.521 -9.308 -14.603 1.00 83.44 304 MET A N 1
ATOM 2472 C CA . MET A 1 304 ? -8.137 -9.889 -15.897 1.00 83.44 304 MET A CA 1
ATOM 2473 C C . MET A 1 304 ? -9.158 -10.906 -16.422 1.00 83.44 304 MET A C 1
ATOM 2475 O O . MET A 1 304 ? -9.384 -10.976 -17.628 1.00 83.44 304 MET A O 1
ATOM 2479 N N . LYS A 1 305 ? -9.822 -11.667 -15.540 1.00 85.69 305 LYS A N 1
ATOM 2480 C CA . LYS A 1 305 ? -10.859 -12.631 -15.950 1.00 85.69 305 LYS A CA 1
ATOM 2481 C C . LYS A 1 305 ? -12.065 -11.970 -16.625 1.00 85.69 305 LYS A C 1
ATOM 2483 O O . LYS A 1 305 ? -12.756 -12.655 -17.377 1.00 85.69 305 LYS A O 1
ATOM 2488 N N . SER A 1 306 ? -12.313 -10.681 -16.377 1.00 82.00 306 SER A N 1
ATOM 2489 C CA . SER A 1 306 ? -13.391 -9.929 -17.027 1.00 82.00 306 SER A CA 1
ATOM 2490 C C . SER A 1 306 ? -12.965 -9.250 -18.333 1.00 82.00 306 SER A C 1
ATOM 2492 O O . SER A 1 306 ? -13.826 -8.790 -19.085 1.00 82.00 306 SER A O 1
ATOM 2494 N N . LEU A 1 307 ? -11.665 -9.213 -18.654 1.00 77.94 307 LEU A N 1
ATOM 2495 C CA . LEU A 1 307 ? -11.179 -8.623 -19.899 1.00 77.94 307 LEU A CA 1
ATOM 2496 C C . LEU A 1 307 ? -11.471 -9.532 -21.110 1.00 77.94 307 LEU A C 1
ATOM 2498 O O . LEU A 1 307 ? -11.406 -10.762 -21.014 1.00 77.94 307 LEU A O 1
ATOM 2502 N N . PRO A 1 308 ? -11.762 -8.951 -22.289 1.00 79.81 308 PRO A N 1
ATOM 2503 C CA . PRO A 1 308 ? -12.003 -9.722 -23.502 1.00 79.81 308 PRO A CA 1
ATOM 2504 C C . PRO A 1 308 ? -10.757 -10.528 -23.896 1.00 79.81 308 PRO A C 1
ATOM 2506 O O . PRO A 1 308 ? -9.674 -9.973 -24.072 1.00 79.81 308 PRO A O 1
ATOM 2509 N N . LYS A 1 309 ? -10.930 -11.844 -24.085 1.00 80.94 309 LYS A N 1
ATOM 2510 C CA . LYS A 1 309 ? -9.847 -12.802 -24.395 1.00 80.94 309 LYS A CA 1
ATOM 2511 C C . LYS A 1 309 ? -9.130 -12.538 -25.726 1.00 80.94 309 LYS A C 1
ATOM 2513 O O . LYS A 1 309 ? -8.000 -12.974 -25.902 1.00 80.94 309 LYS A O 1
ATOM 2518 N N . ASN A 1 310 ? -9.768 -11.821 -26.651 1.00 78.44 310 ASN A N 1
ATOM 2519 C CA . ASN A 1 310 ? -9.213 -11.517 -27.969 1.00 78.44 310 ASN A CA 1
ATOM 2520 C C . ASN A 1 310 ? -8.714 -10.069 -28.016 1.00 78.44 310 ASN A C 1
ATOM 2522 O O . ASN A 1 310 ? -9.382 -9.197 -28.577 1.00 78.44 310 ASN A O 1
ATOM 2526 N N . LYS A 1 311 ? -7.538 -9.796 -27.436 1.00 79.19 311 LYS A N 1
ATOM 2527 C CA . LYS A 1 311 ? -6.837 -8.537 -27.720 1.00 79.19 311 LYS A CA 1
ATOM 2528 C C . LYS A 1 311 ? -6.083 -8.661 -29.054 1.00 79.19 311 LYS A C 1
ATOM 2530 O O . LYS A 1 311 ? -5.459 -9.692 -29.300 1.00 79.19 311 LYS A O 1
ATOM 2535 N N . PRO A 1 312 ? -6.141 -7.642 -29.929 1.00 82.38 312 PRO A N 1
ATOM 2536 C CA . PRO A 1 312 ? -5.366 -7.647 -31.163 1.00 82.38 312 PRO A CA 1
ATOM 2537 C C . PRO A 1 312 ? -3.868 -7.607 -30.852 1.00 82.38 312 PRO A C 1
ATOM 2539 O O . PRO A 1 312 ? -3.456 -7.101 -29.805 1.00 82.38 312 PRO A O 1
ATOM 2542 N N . ASN A 1 313 ? -3.058 -8.096 -31.790 1.00 85.12 313 ASN A N 1
ATOM 2543 C CA . ASN A 1 313 ? -1.606 -8.013 -31.683 1.00 85.12 313 ASN A CA 1
ATOM 2544 C C . ASN A 1 313 ? -1.145 -6.560 -31.521 1.00 85.12 313 ASN A C 1
ATOM 2546 O O . ASN A 1 313 ? -1.720 -5.627 -32.093 1.00 85.12 313 ASN A O 1
ATOM 2550 N N . PHE A 1 314 ? -0.075 -6.379 -30.756 1.00 83.56 314 PHE A N 1
ATOM 2551 C CA . PHE A 1 314 ? 0.558 -5.084 -30.591 1.00 83.56 314 PHE A CA 1
ATOM 2552 C C . PHE A 1 314 ? 1.422 -4.819 -31.820 1.00 83.56 314 PHE A C 1
ATOM 2554 O O . PHE A 1 314 ? 2.531 -5.338 -31.954 1.00 83.56 314 PHE A O 1
ATOM 2561 N N . ILE A 1 315 ? 0.868 -4.065 -32.764 1.00 85.56 315 ILE A N 1
ATOM 2562 C CA . ILE A 1 315 ? 1.573 -3.700 -33.990 1.00 85.56 315 ILE A CA 1
ATOM 2563 C C . ILE A 1 315 ? 2.680 -2.700 -33.641 1.00 85.56 315 ILE A C 1
ATOM 2565 O O . ILE A 1 315 ? 2.410 -1.682 -33.010 1.00 85.56 315 ILE A O 1
ATOM 2569 N N . ILE A 1 316 ? 3.915 -3.014 -34.034 1.00 82.38 316 ILE A N 1
ATOM 2570 C CA . ILE A 1 316 ? 5.087 -2.150 -33.843 1.00 82.38 316 ILE A CA 1
ATOM 2571 C C . ILE A 1 316 ? 5.136 -1.077 -34.935 1.00 82.38 316 ILE A C 1
ATOM 2573 O O . ILE A 1 316 ? 5.572 0.043 -34.683 1.00 82.38 316 ILE A O 1
ATOM 2577 N N . ASP A 1 317 ? 4.690 -1.418 -36.145 1.00 76.50 317 ASP A N 1
ATOM 2578 C CA . ASP A 1 317 ? 4.653 -0.498 -37.278 1.00 76.50 317 ASP A CA 1
ATOM 2579 C C . ASP A 1 317 ? 3.488 -0.822 -38.228 1.00 76.50 317 ASP A C 1
ATOM 2581 O O . ASP A 1 317 ? 3.362 -1.947 -38.718 1.00 76.50 317 ASP A O 1
ATOM 2585 N N . ASN A 1 318 ? 2.633 0.170 -38.494 1.00 68.19 318 ASN A N 1
ATOM 2586 C CA . ASN A 1 318 ? 1.394 0.003 -39.260 1.00 68.19 318 ASN A CA 1
ATOM 2587 C C . ASN A 1 318 ? 1.525 0.185 -40.770 1.00 68.19 318 ASN A C 1
ATOM 2589 O O . ASN A 1 318 ? 0.572 -0.096 -41.498 1.00 68.19 318 ASN A O 1
ATOM 2593 N N . ASN A 1 319 ? 2.673 0.630 -41.283 1.00 66.31 319 ASN A N 1
ATOM 2594 C CA . ASN A 1 319 ? 2.833 0.864 -42.723 1.00 66.31 319 ASN A CA 1
ATOM 2595 C C . ASN A 1 319 ? 3.114 -0.438 -43.477 1.00 66.31 319 ASN A C 1
ATOM 2597 O O . ASN A 1 319 ? 4.164 -0.626 -44.087 1.00 66.31 319 ASN A O 1
ATOM 2601 N N . THR A 1 320 ? 2.123 -1.314 -43.507 1.00 58.59 320 THR A N 1
ATOM 2602 C CA . THR A 1 320 ? 2.074 -2.449 -44.432 1.00 58.59 320 THR A CA 1
ATOM 2603 C C . THR A 1 320 ? 1.835 -2.009 -45.884 1.00 58.59 320 THR A C 1
ATOM 2605 O O . THR A 1 320 ? 2.023 -2.803 -46.797 1.00 58.59 320 THR A O 1
ATOM 2608 N N . GLN A 1 321 ? 1.458 -0.743 -46.127 1.00 56.47 321 GLN A N 1
ATOM 2609 C CA . GLN A 1 321 ? 0.998 -0.261 -47.440 1.00 56.47 321 GLN A CA 1
ATOM 2610 C C . GLN A 1 321 ? 2.079 0.319 -48.373 1.00 56.47 321 GLN A C 1
ATOM 2612 O O . GLN A 1 321 ? 1.768 0.650 -49.515 1.00 56.47 321 GLN A O 1
ATOM 2617 N N . LYS A 1 322 ? 3.344 0.448 -47.952 1.00 59.59 322 LYS A N 1
ATOM 2618 C CA . LYS A 1 322 ? 4.437 0.881 -48.845 1.00 59.59 322 LYS A CA 1
ATOM 2619 C C . LYS A 1 322 ? 5.566 -0.142 -48.795 1.00 59.59 322 LYS A C 1
ATOM 2621 O O . LYS A 1 322 ? 6.056 -0.435 -47.715 1.00 59.59 322 LYS A O 1
ATOM 2626 N N . ASN A 1 323 ? 6.004 -0.633 -49.957 1.00 56.06 323 ASN A N 1
ATOM 2627 C CA . ASN A 1 323 ? 7.093 -1.611 -50.159 1.00 56.06 323 ASN A CA 1
ATOM 2628 C C . ASN A 1 323 ? 8.478 -1.195 -49.605 1.00 56.06 323 ASN A C 1
ATOM 2630 O O . ASN A 1 323 ? 9.487 -1.840 -49.888 1.00 56.06 323 ASN A O 1
ATOM 2634 N N . GLU A 1 324 ? 8.561 -0.128 -48.816 1.00 59.69 324 GLU A N 1
ATOM 2635 C CA . GLU A 1 324 ? 9.766 0.258 -48.099 1.00 59.69 324 GLU A CA 1
ATOM 2636 C C . GLU A 1 324 ? 9.858 -0.601 -46.834 1.00 59.69 324 GLU A C 1
ATOM 2638 O O . GLU A 1 324 ? 9.170 -0.351 -45.845 1.00 59.69 324 GLU A O 1
ATOM 2643 N N . LYS A 1 325 ? 10.691 -1.651 -46.875 1.00 56.56 325 LYS A N 1
ATOM 2644 C CA . LYS A 1 325 ? 11.065 -2.422 -45.681 1.00 56.56 325 LYS A CA 1
ATOM 2645 C C . LYS A 1 325 ? 11.573 -1.449 -44.619 1.00 56.56 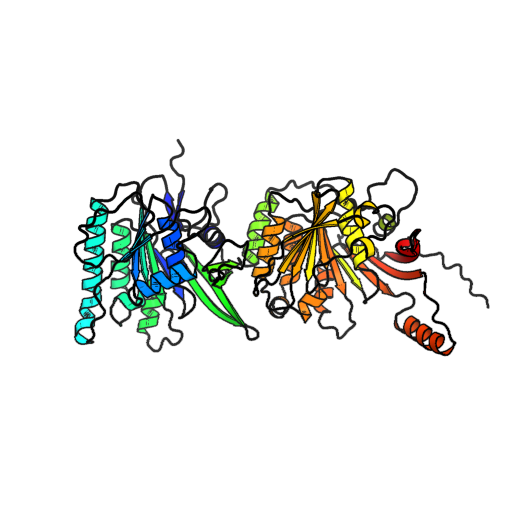325 LYS A C 1
ATOM 2647 O O . LYS A 1 325 ? 12.634 -0.854 -44.782 1.00 56.56 325 LYS A O 1
ATOM 2652 N N . LYS A 1 326 ? 10.797 -1.268 -43.556 1.00 64.50 326 LYS A N 1
ATOM 2653 C CA . LYS A 1 326 ? 11.133 -0.342 -42.479 1.00 64.50 326 LYS A CA 1
ATOM 2654 C C . LYS A 1 326 ? 12.073 -0.958 -41.451 1.00 64.50 326 LYS A C 1
ATOM 2656 O O . LYS A 1 326 ? 12.112 -2.170 -41.261 1.00 64.50 326 LYS A O 1
ATOM 2661 N N . ASP A 1 327 ? 12.764 -0.081 -40.732 1.00 69.56 327 ASP A N 1
ATOM 2662 C CA . ASP A 1 327 ? 13.857 -0.436 -39.829 1.00 69.56 327 ASP A CA 1
ATOM 2663 C C . ASP A 1 327 ? 13.432 -1.333 -38.647 1.00 69.56 327 ASP A C 1
ATOM 2665 O O . ASP A 1 327 ? 14.139 -2.273 -38.313 1.00 69.56 327 ASP A O 1
ATOM 2669 N N . LEU A 1 328 ? 12.276 -1.117 -38.009 1.00 71.69 328 LEU A N 1
ATOM 2670 C CA . LEU A 1 328 ? 11.853 -1.956 -36.866 1.00 71.69 328 LEU A CA 1
ATOM 2671 C C . LEU A 1 328 ? 11.185 -3.266 -37.290 1.00 71.69 328 LEU A C 1
ATOM 2673 O O . LEU A 1 328 ? 11.269 -4.261 -36.572 1.00 71.69 328 LEU A O 1
ATOM 2677 N N . CYS A 1 329 ? 10.570 -3.273 -38.472 1.00 70.00 329 CYS A N 1
ATOM 2678 C CA . CYS A 1 329 ? 9.986 -4.454 -39.105 1.00 70.00 329 CYS A CA 1
ATOM 2679 C C . CYS A 1 329 ? 11.026 -5.546 -39.352 1.00 70.00 329 CYS A C 1
ATOM 2681 O O . CYS A 1 329 ? 10.721 -6.729 -39.388 1.00 70.00 329 CYS A O 1
ATOM 2683 N N . LEU A 1 330 ? 12.288 -5.151 -39.503 1.00 75.81 330 LEU A N 1
ATOM 2684 C CA . LEU A 1 330 ? 13.375 -6.103 -39.622 1.00 75.81 330 LEU A CA 1
ATOM 2685 C C . LEU A 1 330 ? 13.758 -6.712 -38.282 1.00 75.81 330 LEU A C 1
ATOM 2687 O O . LEU A 1 330 ? 14.319 -7.794 -38.300 1.00 75.81 330 LEU A O 1
ATOM 2691 N N . VAL A 1 331 ? 13.440 -6.101 -37.135 1.00 80.12 331 VAL A N 1
ATOM 2692 C CA . VAL A 1 331 ? 13.723 -6.698 -35.820 1.00 80.12 331 VAL A CA 1
ATOM 2693 C C . VAL A 1 331 ? 12.778 -7.870 -35.556 1.00 80.12 331 VAL A C 1
ATOM 2695 O O . VAL A 1 331 ? 13.261 -8.944 -35.206 1.00 80.12 331 VAL A O 1
ATOM 2698 N N . PHE A 1 332 ? 11.476 -7.715 -35.813 1.00 81.25 332 PHE A N 1
ATOM 2699 C CA . PHE A 1 332 ? 10.456 -8.753 -35.605 1.00 81.25 332 PHE A CA 1
ATOM 2700 C C . PHE A 1 332 ? 9.848 -9.206 -36.930 1.00 81.25 332 PHE A C 1
ATOM 2702 O O . PHE A 1 332 ? 9.260 -8.391 -37.628 1.00 81.25 332 PHE A O 1
ATOM 2709 N N . ASP A 1 333 ? 9.876 -10.507 -37.220 1.00 74.50 333 ASP A N 1
ATOM 2710 C CA . ASP A 1 333 ? 9.465 -11.054 -38.526 1.00 74.50 333 ASP A CA 1
ATOM 2711 C C . ASP A 1 333 ? 8.042 -10.682 -38.971 1.00 74.50 333 ASP A C 1
ATOM 2713 O O . ASP A 1 333 ? 7.764 -10.634 -40.166 1.00 74.50 333 ASP A O 1
ATOM 2717 N N . ASN A 1 334 ? 7.144 -10.398 -38.022 1.00 75.56 334 ASN A N 1
ATOM 2718 C CA . ASN A 1 334 ? 5.738 -10.120 -38.306 1.00 75.56 334 ASN A CA 1
ATOM 2719 C C . ASN A 1 334 ? 5.297 -8.674 -38.004 1.00 75.56 334 ASN A C 1
ATOM 2721 O O . ASN A 1 334 ? 4.100 -8.403 -37.990 1.00 75.56 334 ASN A O 1
ATOM 2725 N N . ASN A 1 335 ? 6.217 -7.736 -37.738 1.00 80.81 335 ASN A N 1
ATOM 2726 C CA . ASN A 1 335 ? 5.920 -6.330 -37.374 1.00 80.81 335 ASN A CA 1
ATOM 2727 C C . ASN A 1 335 ? 4.987 -6.145 -36.166 1.00 80.81 335 ASN A C 1
ATOM 2729 O O . ASN A 1 335 ? 4.488 -5.046 -35.921 1.00 80.81 335 ASN A O 1
ATOM 2733 N N . TYR A 1 336 ? 4.733 -7.203 -35.407 1.00 86.00 336 TYR A N 1
ATOM 2734 C CA . TYR A 1 336 ? 3.907 -7.169 -34.217 1.00 86.00 336 TYR A CA 1
ATOM 2735 C C . TYR A 1 336 ? 4.543 -8.017 -33.125 1.00 86.00 336 TYR A C 1
ATOM 2737 O O . TYR A 1 336 ? 5.277 -8.970 -33.398 1.00 86.00 336 TYR A O 1
ATOM 2745 N N . VAL A 1 337 ? 4.203 -7.691 -31.885 1.00 87.62 337 VAL A N 1
ATOM 2746 C CA . VAL A 1 337 ? 4.406 -8.564 -30.730 1.00 87.62 337 VAL A CA 1
ATOM 2747 C C . VAL A 1 337 ? 3.055 -9.028 -30.210 1.00 87.62 337 VAL A C 1
ATOM 2749 O O . VAL A 1 337 ? 2.017 -8.391 -30.425 1.00 87.62 337 VAL A O 1
ATOM 2752 N N . MET A 1 338 ? 3.059 -10.199 -29.581 1.00 87.50 338 MET A N 1
ATOM 2753 C CA . MET A 1 338 ? 1.843 -10.748 -28.990 1.00 87.50 338 MET A CA 1
ATOM 2754 C C . MET A 1 338 ? 1.329 -9.787 -27.909 1.00 87.50 338 MET A C 1
ATOM 2756 O O . MET A 1 338 ? 2.142 -9.154 -27.221 1.00 87.50 338 MET A O 1
ATOM 2760 N N . PRO A 1 339 ? 0.004 -9.643 -27.749 1.00 86.06 339 PRO A N 1
ATOM 2761 C CA . PRO A 1 339 ? -0.523 -8.868 -26.636 1.00 86.06 339 PRO A CA 1
ATOM 2762 C C . PRO A 1 339 ? -0.000 -9.465 -25.326 1.00 86.06 339 PRO A C 1
ATOM 2764 O O . PRO A 1 339 ? 0.197 -10.677 -25.235 1.00 86.06 339 PRO A O 1
ATOM 2767 N N . HIS A 1 340 ? 0.232 -8.609 -24.331 1.00 89.75 340 HIS A N 1
ATOM 2768 C CA . HIS A 1 340 ? 0.693 -9.020 -22.997 1.00 89.75 340 HIS A CA 1
ATOM 2769 C C . HIS A 1 340 ? 2.117 -9.594 -22.938 1.00 89.75 340 HIS A C 1
ATOM 2771 O O . HIS A 1 340 ? 2.544 -10.069 -21.891 1.00 89.75 340 HIS A O 1
ATOM 2777 N N . SER A 1 341 ? 2.861 -9.549 -24.046 1.00 92.94 341 SER A N 1
ATOM 2778 C CA . SER A 1 341 ? 4.209 -10.110 -24.076 1.00 92.94 341 SER A CA 1
ATOM 2779 C C . SER A 1 341 ? 5.232 -9.246 -23.343 1.00 92.94 341 SER A C 1
ATOM 2781 O O . SER A 1 341 ? 5.120 -8.017 -23.274 1.00 92.94 341 SER A O 1
ATOM 2783 N N . CYS A 1 342 ? 6.268 -9.909 -22.839 1.00 95.94 342 CYS A N 1
ATOM 2784 C CA . CYS A 1 342 ? 7.440 -9.296 -22.238 1.00 95.94 342 CYS A CA 1
ATOM 2785 C C . CYS A 1 342 ? 8.645 -9.382 -23.186 1.00 95.94 342 CYS A C 1
ATOM 2787 O O . CYS A 1 342 ? 9.062 -10.459 -23.612 1.00 95.94 342 CYS A O 1
ATOM 2789 N N . THR A 1 343 ? 9.237 -8.233 -23.506 1.00 95.94 343 THR A N 1
ATOM 2790 C CA . THR A 1 343 ? 10.467 -8.116 -24.294 1.00 95.94 343 THR A CA 1
ATOM 2791 C C . THR A 1 343 ? 11.602 -7.629 -23.403 1.00 95.94 343 THR A C 1
ATOM 2793 O O . THR A 1 343 ? 11.570 -6.496 -22.926 1.00 95.94 343 THR A O 1
ATOM 2796 N N . ALA A 1 344 ? 12.640 -8.442 -23.214 1.00 97.06 344 ALA A N 1
ATOM 2797 C CA . ALA A 1 344 ? 13.856 -8.032 -22.515 1.00 97.06 344 ALA A CA 1
ATOM 2798 C C . ALA A 1 344 ? 14.933 -7.604 -23.516 1.00 97.06 344 ALA A C 1
ATOM 2800 O O . ALA A 1 344 ? 15.282 -8.360 -24.419 1.00 97.06 344 ALA A O 1
ATOM 2801 N N . ILE A 1 345 ? 15.495 -6.410 -23.330 1.00 96.62 345 ILE A N 1
ATOM 2802 C CA . ILE A 1 345 ? 16.605 -5.868 -24.118 1.00 96.62 345 ILE A CA 1
ATOM 2803 C C . ILE A 1 345 ? 17.817 -5.718 -23.205 1.00 96.62 345 ILE A C 1
ATOM 2805 O O . ILE A 1 345 ? 17.851 -4.830 -22.353 1.00 96.62 345 ILE A O 1
ATOM 2809 N N . VAL A 1 346 ? 18.825 -6.567 -23.384 1.00 96.38 346 VAL A N 1
ATOM 2810 C CA . VAL A 1 346 ? 20.019 -6.624 -22.529 1.00 96.38 346 VAL A CA 1
ATOM 2811 C C . VAL A 1 346 ? 21.271 -6.382 -23.363 1.00 96.38 346 VAL A C 1
ATOM 2813 O O . VAL A 1 346 ? 21.349 -6.768 -24.524 1.00 96.38 346 VAL A O 1
ATOM 2816 N N . GLY A 1 347 ? 22.265 -5.716 -22.787 1.00 95.12 347 GLY A N 1
ATOM 2817 C CA . GLY A 1 347 ? 23.570 -5.536 -23.420 1.00 95.12 347 GLY A CA 1
ATOM 2818 C C . GLY A 1 347 ? 24.416 -4.461 -22.740 1.00 95.12 347 GLY A C 1
ATOM 2819 O O . GLY A 1 347 ? 23.905 -3.746 -21.866 1.00 95.12 347 GLY A O 1
ATOM 2820 N N . PRO A 1 348 ? 25.685 -4.285 -23.147 1.00 92.56 348 PRO A N 1
ATOM 2821 C CA . PRO A 1 348 ? 26.599 -3.320 -22.539 1.00 92.56 348 PRO A CA 1
ATOM 2822 C C . PRO A 1 348 ? 26.131 -1.866 -22.648 1.00 92.56 348 PRO A C 1
ATOM 2824 O O . PRO A 1 348 ? 25.252 -1.520 -23.443 1.00 92.56 348 PRO A O 1
ATOM 2827 N N . ASN A 1 349 ? 26.724 -0.968 -21.864 1.00 90.12 349 ASN A N 1
ATOM 2828 C CA . ASN A 1 349 ? 26.474 0.469 -22.000 1.00 90.12 349 ASN A CA 1
ATOM 2829 C C . ASN A 1 349 ? 26.843 0.981 -23.401 1.00 90.12 349 ASN A C 1
ATOM 2831 O O . ASN A 1 349 ? 27.813 0.529 -24.003 1.00 90.12 349 ASN A O 1
ATOM 2835 N N . GLY A 1 350 ? 26.048 1.916 -23.934 1.00 88.12 350 GLY A N 1
ATOM 2836 C CA . GLY A 1 350 ? 26.278 2.516 -25.255 1.00 88.12 350 GLY A CA 1
ATOM 2837 C C . GLY A 1 350 ? 25.776 1.712 -26.464 1.00 88.12 350 GLY A C 1
ATOM 2838 O O . GLY A 1 350 ? 26.000 2.140 -27.591 1.00 88.12 350 GLY A O 1
ATOM 2839 N N . THR A 1 351 ? 25.080 0.587 -26.268 1.00 89.81 351 THR A N 1
ATOM 2840 C CA . THR A 1 351 ? 24.488 -0.222 -27.358 1.00 89.81 351 THR A CA 1
ATOM 2841 C C . THR A 1 351 ? 23.090 0.233 -27.791 1.00 89.81 351 THR A C 1
ATOM 2843 O O . THR A 1 351 ? 22.380 -0.498 -28.469 1.00 89.81 351 THR A O 1
ATOM 2846 N N . HIS A 1 352 ? 22.663 1.439 -27.403 1.00 90.44 352 HIS A N 1
ATOM 2847 C CA . HIS A 1 352 ? 21.401 2.051 -27.857 1.00 90.44 352 HIS A CA 1
ATOM 2848 C C . HIS A 1 352 ? 20.105 1.323 -27.471 1.00 90.44 352 HIS A C 1
ATOM 2850 O O . HIS A 1 352 ? 19.052 1.583 -28.052 1.00 90.44 352 HIS A O 1
ATOM 2856 N N . LYS A 1 353 ? 20.152 0.477 -26.435 1.00 92.69 353 LYS A N 1
ATOM 2857 C CA . LYS A 1 353 ? 18.988 -0.252 -25.896 1.00 92.69 353 LYS A CA 1
ATOM 2858 C C . LYS A 1 353 ? 17.774 0.643 -25.656 1.00 92.69 353 LYS A C 1
ATOM 2860 O O . LYS A 1 353 ? 16.666 0.268 -26.011 1.00 92.69 353 LYS A O 1
ATOM 2865 N N . LEU A 1 354 ? 17.991 1.829 -25.078 1.00 92.00 354 LEU A N 1
ATOM 2866 C CA . LEU A 1 354 ? 16.924 2.781 -24.761 1.00 92.00 354 LEU A CA 1
ATOM 2867 C C . LEU A 1 354 ? 16.196 3.276 -26.007 1.00 92.00 354 LEU A C 1
ATOM 2869 O O . LEU A 1 354 ? 14.970 3.312 -26.022 1.00 92.00 354 LEU A O 1
ATOM 2873 N N . ALA A 1 355 ? 16.943 3.601 -27.063 1.00 89.44 355 ALA A N 1
ATOM 2874 C CA . ALA A 1 355 ? 16.356 4.003 -28.331 1.00 89.44 355 ALA A CA 1
ATOM 2875 C C . ALA A 1 355 ? 15.545 2.860 -28.942 1.00 89.44 355 ALA A C 1
ATOM 2877 O O . ALA A 1 355 ? 14.401 3.072 -29.334 1.00 89.44 355 ALA A O 1
ATOM 2878 N N . LEU A 1 356 ? 16.095 1.645 -28.979 1.00 90.50 356 LEU A N 1
ATOM 2879 C CA . LEU A 1 356 ? 15.381 0.484 -29.506 1.00 90.50 356 LEU A CA 1
ATOM 2880 C C . LEU A 1 356 ? 14.106 0.183 -28.702 1.00 90.50 356 LEU A C 1
ATOM 2882 O O . LEU A 1 356 ? 13.026 0.097 -29.278 1.00 90.50 356 LEU A O 1
ATOM 2886 N N . GLY A 1 357 ? 14.220 0.082 -27.377 1.00 92.56 357 GLY A N 1
ATOM 2887 C CA . GLY A 1 357 ? 13.106 -0.250 -26.492 1.00 92.56 357 GLY A CA 1
ATOM 2888 C C . GLY A 1 357 ? 11.985 0.779 -26.531 1.00 92.56 357 GLY A C 1
ATOM 2889 O O . GLY A 1 357 ? 10.823 0.401 -26.628 1.00 92.56 357 GLY A O 1
ATOM 2890 N N . LEU A 1 358 ? 12.320 2.072 -26.553 1.00 90.19 358 LEU A N 1
ATOM 2891 C CA . LEU A 1 358 ? 11.327 3.134 -26.702 1.00 90.19 358 LEU A CA 1
ATOM 2892 C C . LEU A 1 358 ? 10.586 3.037 -28.040 1.00 90.19 358 LEU A C 1
ATOM 2894 O O . LEU A 1 358 ? 9.368 3.171 -28.083 1.00 90.19 358 LEU A O 1
ATOM 2898 N N . ASN A 1 359 ? 11.307 2.787 -29.133 1.00 85.94 359 ASN A N 1
ATOM 2899 C CA . ASN A 1 359 ? 10.688 2.645 -30.448 1.00 85.94 359 ASN A CA 1
ATOM 2900 C C . ASN A 1 359 ? 9.741 1.435 -30.520 1.00 85.94 359 ASN A C 1
ATOM 2902 O O . ASN A 1 359 ? 8.680 1.549 -31.124 1.00 85.94 359 ASN A O 1
ATOM 2906 N N . ILE A 1 360 ? 10.085 0.318 -29.871 1.00 88.69 360 ILE A N 1
ATOM 2907 C CA . ILE A 1 360 ? 9.193 -0.846 -29.746 1.00 88.69 360 ILE A CA 1
ATOM 2908 C C . ILE A 1 360 ? 7.971 -0.484 -28.894 1.00 88.69 360 ILE A C 1
ATOM 2910 O O . ILE A 1 360 ? 6.842 -0.699 -29.323 1.00 88.69 360 ILE A O 1
ATOM 2914 N N . ALA A 1 361 ? 8.182 0.122 -27.722 1.00 89.94 361 ALA A N 1
ATOM 2915 C CA . ALA A 1 361 ? 7.117 0.465 -26.782 1.00 89.94 361 ALA A CA 1
ATOM 2916 C C . ALA A 1 361 ? 6.091 1.460 -27.351 1.00 89.94 361 ALA A C 1
ATOM 2918 O O . ALA A 1 361 ? 4.929 1.428 -26.957 1.00 89.94 361 ALA A O 1
ATOM 2919 N N . MET A 1 362 ? 6.494 2.324 -28.286 1.00 83.81 362 MET A N 1
ATOM 2920 C CA . MET A 1 362 ? 5.619 3.330 -28.904 1.00 83.81 362 MET A CA 1
ATOM 2921 C C . MET A 1 362 ? 4.855 2.842 -30.144 1.00 83.81 362 MET A C 1
ATOM 2923 O O . MET A 1 362 ? 3.960 3.548 -30.608 1.00 83.81 362 MET A O 1
ATOM 2927 N N . GLY A 1 363 ? 5.177 1.667 -30.695 1.00 74.50 363 GLY A N 1
ATOM 2928 C CA . GLY A 1 363 ? 4.685 1.246 -32.014 1.00 74.50 363 GLY A CA 1
ATOM 2929 C C . GLY A 1 363 ? 3.156 1.191 -32.174 1.00 74.50 363 GLY A C 1
ATOM 2930 O O . GLY A 1 363 ? 2.628 1.451 -33.253 1.00 74.50 363 GLY A O 1
ATOM 2931 N N . HIS A 1 364 ? 2.420 0.951 -31.084 1.00 68.00 364 HIS A N 1
ATOM 2932 C CA . HIS A 1 364 ? 0.960 0.804 -31.116 1.00 68.00 364 HIS A CA 1
ATOM 2933 C C . HIS A 1 364 ? 0.174 2.123 -31.175 1.00 68.00 364 HIS A C 1
ATOM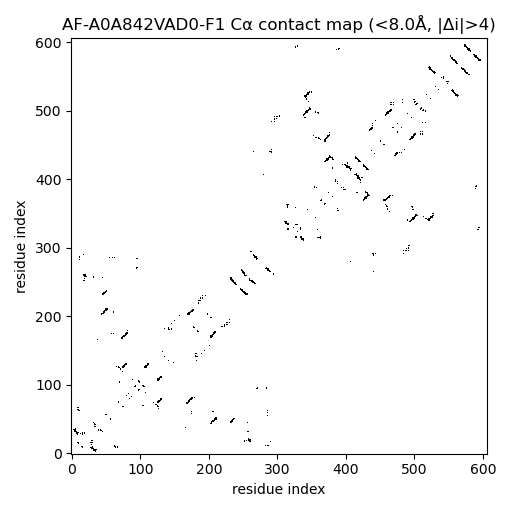 2935 O O . HIS A 1 364 ? -1.011 2.120 -31.515 1.00 68.00 364 HIS A O 1
ATOM 2941 N N . PHE A 1 365 ? 0.811 3.256 -30.867 1.00 64.31 365 PHE A N 1
ATOM 2942 C CA . PHE A 1 365 ? 0.118 4.540 -30.722 1.00 64.31 365 PHE A CA 1
ATOM 2943 C C . PHE A 1 365 ? -0.487 5.068 -32.024 1.00 64.31 365 PHE A C 1
ATOM 2945 O O . PHE A 1 365 ? -1.479 5.791 -31.997 1.00 64.31 365 PHE A O 1
ATOM 2952 N N . GLU A 1 366 ? 0.070 4.700 -33.181 1.00 57.75 366 GLU A N 1
ATOM 2953 C CA . GLU A 1 366 ? -0.451 5.183 -34.464 1.00 57.75 366 GLU A CA 1
ATOM 2954 C C . GLU A 1 366 ? -1.873 4.679 -34.767 1.00 57.75 366 GLU A C 1
ATOM 2956 O O . GLU A 1 366 ? -2.538 5.259 -35.622 1.00 57.75 366 GLU A O 1
ATOM 2961 N N . ASN A 1 367 ? -2.367 3.669 -34.038 1.00 53.81 367 ASN A N 1
ATOM 2962 C CA . ASN A 1 367 ? -3.671 3.060 -34.298 1.00 53.81 367 ASN A CA 1
ATOM 2963 C C . ASN A 1 367 ? -4.758 3.326 -33.247 1.00 53.81 367 ASN A C 1
ATOM 2965 O O . ASN A 1 367 ? -5.920 3.051 -33.551 1.00 53.81 367 ASN A O 1
ATOM 2969 N N . LYS A 1 368 ? -4.436 3.783 -32.023 1.00 61.97 368 LYS A N 1
ATOM 2970 C CA . LYS A 1 368 ? -5.413 3.928 -30.919 1.00 61.97 368 LYS A CA 1
ATOM 2971 C C . LYS A 1 368 ? -4.996 4.994 -29.898 1.00 61.97 368 LYS A C 1
ATOM 2973 O O . LYS A 1 368 ? -3.807 5.146 -29.633 1.00 61.97 368 LYS A O 1
ATOM 2978 N N . ASP A 1 369 ? -5.980 5.645 -29.268 1.00 67.75 369 ASP A N 1
ATOM 2979 C CA . ASP A 1 369 ? -5.851 6.539 -28.098 1.00 67.75 369 ASP A CA 1
ATOM 2980 C C . ASP A 1 369 ? -5.302 5.804 -26.852 1.00 67.75 369 ASP A C 1
ATOM 2982 O O . ASP A 1 369 ? -5.995 5.631 -25.853 1.00 67.75 369 ASP A O 1
ATOM 2986 N N . THR A 1 370 ? -4.066 5.315 -26.914 1.00 79.06 370 THR A N 1
ATOM 2987 C CA . THR A 1 370 ? -3.418 4.584 -25.814 1.00 79.06 370 THR A CA 1
ATOM 2988 C C . THR A 1 370 ? -2.165 5.310 -25.360 1.00 79.06 370 THR A C 1
ATOM 2990 O O . THR A 1 370 ? -1.522 5.972 -26.158 1.00 79.06 370 THR A O 1
ATOM 2993 N N . ASN A 1 371 ? -1.799 5.191 -24.092 1.00 91.25 371 ASN A N 1
ATOM 2994 C CA . ASN A 1 371 ? -0.636 5.868 -23.528 1.00 91.25 371 ASN A CA 1
ATOM 2995 C C . ASN A 1 371 ? 0.525 4.888 -23.312 1.00 91.25 371 ASN A C 1
ATOM 2997 O O . ASN A 1 371 ? 0.327 3.677 -23.173 1.00 91.25 371 ASN A O 1
ATOM 3001 N N . LEU A 1 372 ? 1.741 5.428 -23.243 1.00 93.38 372 LEU A N 1
ATOM 3002 C CA . LEU A 1 372 ? 2.941 4.710 -22.816 1.00 93.38 372 LEU A CA 1
ATOM 3003 C C . LEU A 1 372 ? 3.247 5.045 -21.354 1.00 93.38 372 LEU A C 1
ATOM 3005 O O . LEU A 1 372 ? 3.359 6.218 -20.995 1.00 93.38 372 LEU A O 1
ATOM 3009 N N . LEU A 1 373 ? 3.452 4.019 -20.531 1.00 95.94 373 LEU A N 1
ATOM 3010 C CA . LEU A 1 373 ? 3.997 4.172 -19.184 1.00 95.94 373 LEU A CA 1
ATOM 3011 C C . LEU A 1 373 ? 5.510 3.937 -19.217 1.00 95.94 373 LEU A C 1
ATOM 3013 O O . LEU A 1 373 ? 5.963 2.892 -19.668 1.00 95.94 373 LEU A O 1
ATOM 3017 N N . VAL A 1 374 ? 6.314 4.875 -18.730 1.00 95.75 374 VAL A N 1
ATOM 3018 C CA . VAL A 1 374 ? 7.763 4.689 -18.573 1.00 95.75 374 VAL A CA 1
ATOM 3019 C C . VAL A 1 374 ? 8.083 4.630 -17.091 1.00 95.75 374 VAL A C 1
ATOM 3021 O O . VAL A 1 374 ? 7.830 5.590 -16.372 1.00 95.75 374 VAL A O 1
ATOM 3024 N N . LEU A 1 375 ? 8.668 3.525 -16.641 1.00 96.62 375 LEU A N 1
ATOM 3025 C CA . LEU A 1 375 ? 9.125 3.349 -15.267 1.00 96.62 375 LEU A CA 1
ATOM 3026 C C . LEU A 1 375 ? 10.641 3.490 -15.220 1.00 96.62 375 LEU A C 1
ATOM 3028 O O . LEU A 1 375 ? 11.369 2.685 -15.804 1.00 96.62 375 LEU A O 1
ATOM 3032 N N . ASN A 1 376 ? 11.108 4.523 -14.532 1.00 95.12 376 ASN A N 1
ATOM 3033 C CA . ASN A 1 376 ? 12.505 4.912 -14.479 1.00 95.12 376 ASN A CA 1
ATOM 3034 C C . ASN A 1 376 ? 13.044 4.807 -13.054 1.00 95.12 376 ASN A C 1
ATOM 3036 O O . ASN A 1 376 ? 12.658 5.578 -12.180 1.00 95.12 376 ASN A O 1
ATOM 3040 N N . PHE A 1 377 ? 13.966 3.881 -12.821 1.00 93.69 377 PHE A N 1
ATOM 3041 C CA . PHE A 1 377 ? 14.639 3.753 -11.533 1.00 93.69 377 PHE A CA 1
ATOM 3042 C C . PHE A 1 377 ? 15.927 4.584 -11.539 1.00 93.69 377 PHE A C 1
ATOM 3044 O O . PHE A 1 377 ? 16.744 4.455 -12.447 1.00 93.69 377 PHE A O 1
ATOM 3051 N N . ALA A 1 378 ? 16.093 5.450 -10.534 1.00 84.75 378 ALA A N 1
ATOM 3052 C CA . ALA A 1 378 ? 17.271 6.298 -10.319 1.00 84.75 378 ALA A CA 1
ATOM 3053 C C . ALA A 1 378 ? 17.585 7.346 -11.408 1.00 84.75 378 ALA A C 1
ATOM 3055 O O . ALA A 1 378 ? 18.715 7.823 -11.513 1.00 84.75 378 ALA A O 1
ATOM 3056 N N . GLY A 1 379 ? 16.602 7.740 -12.219 1.00 77.50 379 GLY A N 1
ATOM 3057 C CA . GLY A 1 379 ? 16.791 8.789 -13.222 1.00 77.50 379 GLY A CA 1
ATOM 3058 C C . GLY A 1 379 ? 16.587 10.215 -12.699 1.00 77.50 379 GLY A C 1
ATOM 3059 O O . GLY A 1 379 ? 16.038 10.441 -11.625 1.00 77.50 379 GLY A O 1
ATOM 3060 N N . THR A 1 380 ? 16.967 11.201 -13.515 1.00 74.56 380 THR A N 1
ATOM 3061 C CA . THR A 1 380 ? 16.739 12.637 -13.256 1.00 74.56 380 THR A CA 1
ATOM 3062 C C . THR A 1 380 ? 15.299 13.084 -13.525 1.00 74.56 380 THR A C 1
ATOM 3064 O O . THR A 1 380 ? 14.977 14.254 -13.351 1.00 74.56 380 THR A O 1
ATOM 3067 N N . GLY A 1 381 ? 14.418 12.182 -13.976 1.00 67.12 381 GLY A N 1
ATOM 3068 C CA . GLY A 1 381 ? 13.016 12.488 -14.286 1.00 67.12 381 GLY A CA 1
ATOM 3069 C C . GLY A 1 381 ? 12.788 13.099 -15.662 1.00 67.12 381 GLY A C 1
ATOM 3070 O O . GLY A 1 381 ? 11.731 12.922 -16.266 1.00 67.12 381 GLY A O 1
ATOM 3071 N N . GLU A 1 382 ? 13.802 13.771 -16.195 1.00 77.75 382 GLU A N 1
ATOM 3072 C CA . GLU A 1 382 ? 13.761 14.326 -17.536 1.00 77.75 382 GLU A CA 1
ATOM 3073 C C . GLU A 1 382 ? 14.124 13.265 -18.568 1.00 77.75 382 GLU A C 1
ATOM 3075 O O . GLU A 1 382 ? 15.182 12.635 -18.514 1.00 77.75 382 GLU A O 1
ATOM 3080 N N . PHE A 1 383 ? 13.228 13.074 -19.533 1.00 81.94 383 PHE A N 1
ATOM 3081 C CA . PHE A 1 383 ? 13.408 12.106 -20.597 1.00 81.94 383 PHE A CA 1
ATOM 3082 C C . PHE A 1 383 ? 13.552 12.835 -21.933 1.00 81.94 383 PHE A C 1
ATOM 3084 O O . PHE A 1 383 ? 12.625 13.476 -22.428 1.00 81.94 383 PHE A O 1
ATOM 3091 N N . ASN A 1 384 ? 14.738 12.753 -22.540 1.00 85.75 384 ASN A N 1
ATOM 3092 C CA . ASN A 1 384 ? 15.026 13.433 -23.801 1.00 85.75 384 ASN A CA 1
ATOM 3093 C C . ASN A 1 384 ? 14.530 12.612 -25.005 1.00 85.75 384 ASN A C 1
ATOM 3095 O O . ASN A 1 384 ? 15.317 11.970 -25.705 1.00 85.75 384 ASN A O 1
ATOM 3099 N N . PHE A 1 385 ? 13.223 12.658 -25.276 1.00 84.56 385 PHE A N 1
ATOM 3100 C CA . PHE A 1 385 ? 12.613 11.954 -26.413 1.00 84.56 385 PHE A CA 1
ATOM 3101 C C . PHE A 1 385 ? 13.232 12.354 -27.759 1.00 84.56 385 PHE A C 1
ATOM 3103 O O . PHE A 1 385 ? 13.489 11.494 -28.604 1.00 84.56 385 PHE A O 1
ATOM 3110 N N . LYS A 1 386 ? 13.564 13.639 -27.948 1.00 81.12 386 LYS A N 1
ATOM 3111 C CA . LYS A 1 386 ? 14.217 14.148 -29.168 1.00 81.12 386 LYS A CA 1
ATOM 3112 C C . LYS A 1 386 ? 15.548 13.447 -29.445 1.00 81.12 386 LYS A C 1
ATOM 3114 O O . LYS A 1 386 ? 15.867 13.151 -30.596 1.00 81.12 386 LYS A O 1
ATOM 3119 N N . GLY A 1 387 ? 16.305 13.168 -28.388 1.00 77.25 387 GLY A N 1
ATOM 3120 C CA . GLY A 1 387 ? 17.595 12.495 -28.444 1.00 77.25 387 GLY A CA 1
ATOM 3121 C C . GLY A 1 387 ? 17.526 10.974 -28.555 1.00 77.25 387 GLY A C 1
ATOM 3122 O O . GLY A 1 387 ? 18.589 10.380 -28.699 1.00 77.25 387 GLY A O 1
ATOM 3123 N N . ILE A 1 388 ? 16.342 10.346 -28.499 1.00 76.62 388 ILE A N 1
ATOM 3124 C CA . ILE A 1 388 ? 16.169 8.880 -28.376 1.00 76.62 388 ILE A CA 1
ATOM 3125 C C . ILE A 1 388 ? 15.215 8.307 -29.454 1.00 76.62 388 ILE A C 1
ATOM 3127 O O . ILE A 1 388 ? 15.370 7.163 -29.882 1.00 76.62 388 ILE A O 1
ATOM 3131 N N . ALA A 1 389 ? 14.266 9.100 -29.966 1.00 72.81 389 ALA A N 1
ATOM 3132 C CA . ALA A 1 389 ? 13.344 8.705 -31.035 1.00 72.81 389 ALA A CA 1
ATOM 3133 C C . ALA A 1 389 ? 14.037 8.705 -32.416 1.00 72.81 389 ALA A C 1
ATOM 3135 O O . ALA A 1 389 ? 14.024 9.689 -33.169 1.00 72.81 389 ALA A O 1
ATOM 3136 N N . TRP A 1 390 ? 14.710 7.598 -32.733 1.00 69.56 390 TRP A N 1
ATOM 3137 C CA . TRP A 1 390 ? 15.615 7.496 -33.885 1.00 69.56 390 TRP A CA 1
ATOM 3138 C C . TRP A 1 390 ? 15.029 6.908 -35.170 1.00 69.56 390 TRP A C 1
ATOM 3140 O O . TRP A 1 390 ? 15.762 6.819 -36.148 1.00 69.56 390 TRP A O 1
ATOM 3150 N N . THR A 1 391 ? 13.746 6.561 -35.248 1.00 68.19 391 THR A N 1
ATOM 3151 C CA . THR A 1 391 ? 13.156 6.175 -36.543 1.00 68.19 391 THR A CA 1
ATOM 3152 C C . THR A 1 391 ? 12.552 7.389 -37.250 1.00 68.19 391 THR A C 1
ATOM 3154 O O . THR A 1 391 ? 12.026 8.308 -36.616 1.00 68.19 391 THR A O 1
ATOM 3157 N N . GLU A 1 392 ? 12.663 7.442 -38.581 1.00 63.47 392 GLU A N 1
ATOM 3158 C CA . GLU A 1 392 ? 12.154 8.575 -39.371 1.00 63.47 392 GLU A CA 1
ATOM 3159 C C . GLU A 1 392 ? 10.622 8.676 -39.355 1.00 63.47 392 GLU A C 1
ATOM 3161 O O . GLU A 1 392 ? 10.078 9.775 -39.468 1.00 63.47 392 GLU A O 1
ATOM 3166 N N . PHE A 1 393 ? 9.936 7.552 -39.144 1.00 60.50 393 PHE A N 1
ATOM 3167 C CA . PHE A 1 393 ? 8.480 7.475 -38.996 1.00 60.50 393 PHE A CA 1
ATOM 3168 C C . PHE A 1 393 ? 8.002 8.114 -37.691 1.00 60.50 393 PHE A C 1
ATOM 3170 O O . PHE A 1 393 ? 6.948 8.740 -37.634 1.00 60.50 393 PHE A O 1
ATOM 3177 N N . ASN A 1 394 ? 8.868 8.115 -36.682 1.00 66.19 394 ASN A N 1
ATOM 3178 C CA . ASN A 1 394 ? 8.571 8.603 -35.354 1.00 66.19 394 ASN A CA 1
ATOM 3179 C C . ASN A 1 394 ? 8.855 10.112 -35.161 1.00 66.19 394 ASN A C 1
ATOM 3181 O O . ASN A 1 394 ? 9.212 10.563 -34.070 1.00 66.19 394 ASN A O 1
ATOM 3185 N N . ARG A 1 395 ? 8.658 10.944 -36.196 1.00 68.50 395 ARG A N 1
ATOM 3186 C CA . ARG A 1 395 ? 8.870 12.407 -36.093 1.00 68.50 395 ARG A CA 1
ATOM 3187 C C . ARG A 1 395 ? 7.990 13.075 -35.041 1.00 68.50 395 ARG A C 1
ATOM 3189 O O . ARG A 1 395 ? 8.477 13.969 -34.356 1.00 68.50 395 ARG A O 1
ATOM 3196 N N . LYS A 1 396 ? 6.737 12.634 -34.887 1.00 74.19 396 LYS A N 1
ATOM 3197 C CA . LYS A 1 396 ? 5.803 13.193 -33.893 1.00 74.19 396 LYS A CA 1
ATOM 3198 C C . LYS A 1 396 ? 6.359 13.093 -32.465 1.00 74.19 396 LYS A C 1
ATOM 3200 O O . LYS A 1 396 ? 6.168 14.006 -31.675 1.00 74.19 396 LYS A O 1
ATOM 3205 N N . TRP A 1 397 ? 7.136 12.052 -32.173 1.00 74.88 397 TRP A N 1
ATOM 3206 C CA . TRP A 1 397 ? 7.698 11.793 -30.844 1.00 74.88 397 TRP A CA 1
ATOM 3207 C C . TRP A 1 397 ? 8.869 12.687 -30.475 1.00 74.88 397 TRP A C 1
ATOM 3209 O O . TRP A 1 397 ? 9.089 12.986 -29.306 1.00 74.88 397 TRP A O 1
ATOM 3219 N N . ARG A 1 398 ? 9.613 13.164 -31.477 1.00 78.94 398 ARG A N 1
ATOM 3220 C CA . ARG A 1 398 ? 10.663 14.168 -31.257 1.00 78.94 398 ARG A CA 1
ATOM 3221 C C . ARG A 1 398 ? 10.096 15.504 -30.786 1.00 78.94 398 ARG A C 1
ATOM 3223 O O . ARG A 1 398 ? 10.854 16.310 -30.255 1.00 78.94 398 ARG A O 1
ATOM 3230 N N . ASN A 1 399 ? 8.796 15.699 -30.995 1.00 83.06 399 ASN A N 1
ATOM 3231 C CA . ASN A 1 399 ? 8.042 16.879 -30.611 1.00 83.06 399 ASN A CA 1
ATOM 3232 C C . ASN A 1 399 ? 7.180 16.620 -29.366 1.00 83.06 399 ASN A C 1
ATOM 3234 O O . ASN A 1 399 ? 6.267 17.395 -29.106 1.00 83.06 399 ASN A O 1
ATOM 3238 N N . LEU A 1 400 ? 7.417 15.525 -28.627 1.00 87.50 400 LEU A N 1
ATOM 3239 C CA . LEU A 1 400 ? 6.805 15.367 -27.314 1.00 87.50 400 LEU A CA 1
ATOM 3240 C C . LEU A 1 400 ? 7.318 16.478 -26.409 1.00 87.50 400 LEU A C 1
ATOM 3242 O O . LEU A 1 400 ? 8.511 16.556 -26.107 1.00 87.50 400 LEU A O 1
ATOM 3246 N N . GLU A 1 401 ? 6.393 17.316 -25.977 1.00 90.19 401 GLU A N 1
ATOM 3247 C CA . GLU A 1 401 ? 6.663 18.378 -25.031 1.00 90.19 401 GLU A CA 1
ATOM 3248 C C . GLU A 1 401 ? 6.214 17.932 -23.650 1.00 90.19 401 GLU A C 1
ATOM 3250 O O . GLU A 1 401 ? 5.244 17.188 -23.478 1.00 90.19 401 GLU A O 1
ATOM 3255 N N . LYS A 1 402 ? 6.958 18.391 -22.655 1.00 91.19 402 LYS A N 1
ATOM 3256 C CA . LYS A 1 402 ? 6.601 18.237 -21.256 1.00 91.19 402 LYS A CA 1
ATOM 3257 C C . LYS A 1 402 ? 5.359 19.090 -20.996 1.00 91.19 402 LYS A C 1
ATOM 3259 O O . LYS A 1 402 ? 5.416 20.306 -21.145 1.00 91.19 402 LYS A O 1
ATOM 3264 N N . ILE A 1 403 ? 4.237 18.453 -20.666 1.00 89.44 403 ILE A N 1
ATOM 3265 C CA . ILE A 1 403 ? 2.951 19.138 -20.469 1.00 89.44 403 ILE A CA 1
ATOM 3266 C C . ILE A 1 403 ? 2.879 19.696 -19.058 1.00 89.44 403 ILE A C 1
ATOM 3268 O O . ILE A 1 403 ? 2.616 20.876 -18.884 1.00 89.44 403 ILE A O 1
ATOM 3272 N N . ASN A 1 404 ? 3.111 18.833 -18.071 1.00 79.50 404 ASN A N 1
ATOM 3273 C CA . ASN A 1 404 ? 3.069 19.166 -16.659 1.00 79.50 404 ASN A CA 1
ATOM 3274 C C . ASN A 1 404 ? 4.075 18.293 -15.915 1.00 79.50 404 ASN A C 1
ATOM 3276 O O . ASN A 1 404 ? 4.164 17.083 -16.144 1.00 79.50 404 ASN A O 1
ATOM 3280 N N . ASP A 1 405 ? 4.787 18.924 -14.991 1.00 67.38 405 ASP A N 1
ATOM 3281 C CA . ASP A 1 405 ? 5.490 18.236 -13.923 1.00 67.38 405 ASP A CA 1
ATOM 3282 C C . ASP A 1 405 ? 4.574 18.233 -12.712 1.00 67.38 405 ASP A C 1
ATOM 3284 O O . ASP A 1 405 ? 4.408 19.258 -12.050 1.00 67.38 405 ASP A O 1
ATOM 3288 N N . ILE A 1 406 ? 3.983 17.080 -12.410 1.00 66.38 406 ILE A N 1
ATOM 3289 C CA . ILE A 1 406 ? 3.448 16.878 -11.069 1.00 66.38 406 ILE A CA 1
ATOM 3290 C C . ILE A 1 406 ? 4.617 16.346 -10.258 1.00 66.38 406 ILE A C 1
ATOM 3292 O O . ILE A 1 406 ? 4.810 15.142 -10.070 1.00 66.38 406 ILE A O 1
ATOM 3296 N N . LYS A 1 407 ? 5.468 17.287 -9.848 1.00 57.44 407 LYS A N 1
ATOM 3297 C CA . LYS A 1 407 ? 6.486 17.008 -8.855 1.00 57.44 407 LYS A CA 1
ATOM 3298 C C . LYS A 1 407 ? 5.781 16.810 -7.528 1.00 57.44 407 LYS A C 1
ATOM 3300 O O . LYS A 1 407 ? 5.336 17.758 -6.890 1.00 57.44 407 LYS A O 1
ATOM 3305 N N . PHE A 1 408 ? 5.690 15.554 -7.128 1.00 58.47 408 PHE A N 1
ATOM 3306 C CA . PHE A 1 408 ? 5.483 15.209 -5.739 1.00 58.47 408 PHE A CA 1
ATOM 3307 C C . PHE A 1 408 ? 6.835 15.453 -5.064 1.00 58.47 408 PHE A C 1
ATOM 3309 O O . PHE A 1 408 ? 7.664 14.553 -5.002 1.00 58.47 408 PHE A O 1
ATOM 3316 N N . GLU A 1 409 ? 7.118 16.701 -4.698 1.00 45.88 409 GLU A N 1
ATOM 3317 C CA . GLU A 1 409 ? 8.234 17.064 -3.821 1.00 45.88 409 GLU A CA 1
ATOM 3318 C C . GLU A 1 409 ? 7.700 17.036 -2.380 1.00 45.88 409 GLU A C 1
ATOM 3320 O O . GLU A 1 409 ? 7.452 18.069 -1.775 1.00 45.88 409 GLU A O 1
ATOM 3325 N N . GLU A 1 410 ? 7.463 15.845 -1.827 1.00 47.38 410 GLU A N 1
ATOM 3326 C CA . GLU A 1 410 ? 7.674 15.682 -0.390 1.00 47.38 410 GLU A CA 1
ATOM 3327 C C . GLU A 1 410 ? 9.181 15.489 -0.204 1.00 47.38 410 GLU A C 1
ATOM 3329 O O . GLU A 1 410 ? 9.823 14.768 -0.975 1.00 47.38 410 GLU A O 1
ATOM 3334 N N . GLU A 1 411 ? 9.754 16.003 0.884 1.00 49.59 411 GLU A N 1
ATOM 3335 C CA . GLU A 1 411 ? 11.094 15.581 1.326 1.00 49.59 411 GLU A CA 1
ATOM 3336 C C . GLU A 1 411 ? 11.188 14.046 1.529 1.00 49.59 411 GLU A C 1
ATOM 3338 O O . GLU A 1 411 ? 12.282 13.487 1.625 1.00 49.59 411 GLU A O 1
ATOM 3343 N N . GLN A 1 412 ? 10.043 13.346 1.531 1.00 53.53 412 GLN A N 1
ATOM 3344 C CA . GLN A 1 412 ? 9.899 11.901 1.688 1.00 53.53 412 GLN A CA 1
ATOM 3345 C C . GLN A 1 412 ? 9.378 11.143 0.450 1.00 53.53 412 GLN A C 1
ATOM 3347 O O . GLN A 1 412 ? 9.404 9.904 0.463 1.00 53.53 412 GLN A O 1
ATOM 3352 N N . THR A 1 413 ? 8.925 11.808 -0.622 1.00 55.28 413 THR A N 1
ATOM 3353 C CA . THR A 1 413 ? 8.403 11.096 -1.800 1.00 55.28 413 THR A CA 1
ATOM 3354 C C . THR A 1 413 ? 9.562 10.517 -2.592 1.00 55.28 413 THR A C 1
ATOM 3356 O O . THR A 1 413 ? 10.427 11.199 -3.142 1.00 55.28 413 THR A O 1
ATOM 3359 N N . LYS A 1 414 ? 9.564 9.191 -2.686 1.00 71.38 414 LYS A N 1
ATOM 3360 C CA . LYS A 1 414 ? 10.568 8.433 -3.435 1.00 71.38 414 LYS A CA 1
ATOM 3361 C C . LYS A 1 414 ? 10.288 8.414 -4.935 1.00 71.38 414 LYS A C 1
ATOM 3363 O O . LYS A 1 414 ? 10.939 7.646 -5.633 1.00 71.38 414 LYS A O 1
ATOM 3368 N N . PHE A 1 415 ? 9.323 9.185 -5.441 1.00 85.19 415 PHE A N 1
ATOM 3369 C CA . PHE A 1 415 ? 8.976 9.195 -6.859 1.00 85.19 415 PHE A CA 1
ATOM 3370 C C . PHE A 1 415 ? 8.238 10.467 -7.302 1.00 85.19 415 PHE A C 1
ATOM 3372 O O . PHE A 1 415 ? 7.654 11.168 -6.480 1.00 85.19 415 PHE A O 1
ATOM 3379 N N . TRP A 1 416 ? 8.232 10.740 -8.609 1.00 86.44 416 TRP A N 1
ATOM 3380 C CA . TRP A 1 416 ? 7.413 11.783 -9.244 1.00 86.44 416 TRP A CA 1
ATOM 3381 C C . TRP A 1 416 ? 6.981 11.369 -10.651 1.00 86.44 416 TRP A C 1
ATOM 3383 O O . TRP A 1 416 ? 7.604 10.496 -11.267 1.00 86.44 416 TRP A O 1
ATOM 3393 N N . HIS A 1 417 ? 5.909 11.991 -11.157 1.00 88.25 417 HIS A N 1
ATOM 3394 C CA . HIS A 1 417 ? 5.360 11.695 -12.480 1.00 88.25 417 HIS A CA 1
ATOM 3395 C C . HIS A 1 417 ? 5.461 12.920 -13.392 1.00 88.25 417 HIS A C 1
ATOM 3397 O O . HIS A 1 417 ? 5.006 14.012 -13.046 1.00 88.25 417 HIS A O 1
ATOM 3403 N N . THR A 1 418 ? 6.005 12.722 -14.587 1.00 90.69 418 THR A N 1
ATOM 3404 C CA . THR A 1 418 ? 6.063 13.745 -15.633 1.00 90.69 418 THR A CA 1
ATOM 3405 C C . THR A 1 418 ? 5.218 13.306 -16.819 1.00 90.69 418 THR A C 1
ATOM 3407 O O . THR A 1 418 ? 5.389 12.200 -17.341 1.00 90.69 418 THR A O 1
ATOM 3410 N N . TYR A 1 419 ? 4.329 14.188 -17.273 1.00 91.62 419 TYR A N 1
ATOM 3411 C CA . TYR A 1 419 ? 3.495 13.945 -18.445 1.00 91.62 419 TYR A CA 1
ATOM 3412 C C . TYR A 1 419 ? 4.118 14.585 -19.676 1.00 91.62 419 TYR A C 1
ATOM 3414 O O . TYR A 1 419 ? 4.408 15.784 -19.693 1.00 91.62 419 TYR A O 1
ATOM 3422 N N . TYR A 1 420 ? 4.262 13.794 -20.730 1.00 92.25 420 TYR A N 1
ATOM 3423 C CA . TYR A 1 420 ? 4.662 14.264 -22.047 1.00 92.25 420 TYR A CA 1
ATOM 3424 C C . TYR A 1 420 ? 3.531 14.031 -23.029 1.00 92.25 420 TYR A C 1
ATOM 3426 O O . TYR A 1 420 ? 2.812 13.030 -22.958 1.00 92.25 420 TYR A O 1
ATOM 3434 N N . GLY A 1 421 ? 3.381 14.936 -23.983 1.00 90.38 421 GLY A N 1
ATOM 3435 C CA . GLY A 1 421 ? 2.350 14.768 -24.985 1.00 90.38 421 GLY A CA 1
ATOM 3436 C C . GLY A 1 421 ? 2.446 15.731 -26.147 1.00 90.38 421 GLY A C 1
ATOM 3437 O O . GLY A 1 421 ? 3.425 16.457 -26.310 1.00 90.38 421 GLY A O 1
ATOM 3438 N N . ILE A 1 422 ? 1.420 15.673 -26.989 1.00 87.75 422 ILE A N 1
ATOM 3439 C CA . ILE A 1 422 ? 1.323 16.425 -28.239 1.00 87.75 422 ILE A CA 1
ATOM 3440 C C . ILE A 1 422 ? 0.084 17.303 -28.126 1.00 87.75 422 ILE A C 1
ATOM 3442 O O . ILE A 1 422 ? -0.990 16.809 -27.784 1.00 87.75 422 ILE A O 1
ATOM 3446 N N . ASN A 1 423 ? 0.218 18.603 -28.397 1.00 87.94 423 ASN A N 1
ATOM 3447 C CA . ASN A 1 423 ? -0.887 19.564 -28.288 1.00 87.94 423 ASN A CA 1
ATOM 3448 C C . ASN A 1 423 ? -1.588 19.509 -26.914 1.00 87.94 423 ASN A C 1
ATOM 3450 O O . ASN A 1 423 ? -2.813 19.539 -26.838 1.00 87.94 423 ASN A O 1
ATOM 3454 N N . LYS A 1 424 ? -0.810 19.384 -25.828 1.00 85.94 424 LYS A N 1
ATOM 3455 C CA . LYS A 1 424 ? -1.287 19.259 -24.434 1.00 85.94 424 LYS A CA 1
ATOM 3456 C C . LYS A 1 424 ? -2.107 18.001 -24.103 1.00 85.94 424 LYS A C 1
ATOM 3458 O O . LYS A 1 424 ? -2.542 17.869 -22.963 1.00 85.94 424 LYS A O 1
ATOM 3463 N N . LYS A 1 425 ? -2.289 17.056 -25.031 1.00 86.94 425 LYS A N 1
ATOM 3464 C CA . LYS A 1 425 ? -2.868 15.741 -24.720 1.00 86.94 425 LYS A CA 1
ATOM 3465 C C . LYS A 1 425 ? -1.755 14.815 -24.215 1.00 86.94 425 LYS A C 1
ATOM 3467 O O . LYS A 1 425 ? -0.817 14.594 -24.985 1.00 86.94 425 LYS A O 1
ATOM 3472 N N . PRO A 1 426 ? -1.810 14.301 -22.970 1.00 87.88 426 PRO A N 1
ATOM 3473 C CA . PRO A 1 426 ? -0.789 13.399 -22.448 1.00 87.88 426 PRO A CA 1
ATOM 3474 C C . PRO A 1 426 ? -0.792 12.092 -23.237 1.00 87.88 426 PRO A C 1
ATOM 3476 O O . PRO A 1 426 ? -1.846 11.529 -23.513 1.00 87.88 426 PRO A O 1
ATOM 3479 N N . VAL A 1 427 ? 0.402 11.649 -23.619 1.00 90.69 427 VAL A N 1
ATOM 3480 C CA . VAL A 1 427 ? 0.636 10.419 -24.390 1.00 90.69 427 VAL A CA 1
ATOM 3481 C C . VAL A 1 427 ? 1.625 9.506 -23.674 1.00 90.69 427 VAL A C 1
ATOM 3483 O O . VAL A 1 427 ? 1.533 8.284 -23.765 1.00 90.69 427 VAL A O 1
ATOM 3486 N N . VAL A 1 428 ? 2.585 10.091 -22.957 1.00 92.75 428 VAL A N 1
ATOM 3487 C CA . VAL A 1 428 ? 3.579 9.345 -22.193 1.00 92.75 428 VAL A CA 1
ATOM 3488 C C . VAL A 1 428 ? 3.556 9.818 -20.750 1.00 92.75 428 VAL A C 1
ATOM 3490 O O . VAL A 1 428 ? 3.706 11.011 -20.481 1.00 92.75 428 VAL A O 1
ATOM 3493 N N . THR A 1 429 ? 3.418 8.871 -19.832 1.00 93.88 429 THR A N 1
ATOM 3494 C CA . THR A 1 429 ? 3.551 9.104 -18.395 1.00 93.88 429 THR A CA 1
ATOM 3495 C C . THR A 1 429 ? 4.878 8.514 -17.949 1.00 93.88 429 THR A C 1
ATOM 3497 O O . THR A 1 429 ? 5.086 7.308 -18.056 1.00 93.88 429 THR A O 1
ATOM 3500 N N . VAL A 1 430 ? 5.794 9.354 -17.472 1.00 94.06 430 VAL A N 1
ATOM 3501 C CA . VAL A 1 430 ? 7.091 8.918 -16.943 1.00 94.06 430 VAL A CA 1
ATOM 3502 C C . VAL A 1 430 ? 7.038 8.952 -15.426 1.00 94.06 430 VAL A C 1
ATOM 3504 O O . VAL A 1 430 ? 6.921 10.021 -14.838 1.00 94.06 430 VAL A O 1
ATOM 3507 N N . VAL A 1 431 ? 7.160 7.790 -14.799 1.00 94.06 431 VAL A N 1
ATOM 3508 C CA . VAL A 1 431 ? 7.238 7.610 -13.349 1.00 94.06 431 VAL A CA 1
ATOM 3509 C C . VAL A 1 431 ? 8.690 7.378 -12.999 1.00 94.06 431 VAL A C 1
ATOM 3511 O O . VAL A 1 431 ? 9.286 6.387 -13.425 1.00 94.06 431 VAL A O 1
ATOM 3514 N N . THR A 1 432 ? 9.278 8.299 -12.245 1.00 93.12 432 THR A N 1
ATOM 3515 C CA . THR A 1 432 ? 10.675 8.174 -11.833 1.00 93.12 432 THR A CA 1
ATOM 3516 C C . THR A 1 432 ? 10.757 7.909 -10.350 1.00 93.12 432 THR A C 1
ATOM 3518 O O . THR A 1 432 ? 10.280 8.719 -9.567 1.00 93.12 432 THR A O 1
ATOM 3521 N N . PHE A 1 433 ? 11.383 6.796 -9.980 1.00 93.44 433 PHE A N 1
ATOM 3522 C CA . PHE A 1 433 ? 11.696 6.449 -8.603 1.00 93.44 433 PHE A CA 1
ATOM 3523 C C . PHE A 1 433 ? 13.099 6.957 -8.253 1.00 93.44 433 PHE A C 1
ATOM 3525 O O . PHE A 1 433 ? 14.077 6.649 -8.940 1.00 93.44 433 PHE A O 1
ATOM 3532 N N . ARG A 1 434 ? 13.210 7.727 -7.173 1.00 91.25 434 ARG A N 1
ATOM 3533 C CA . ARG A 1 434 ? 14.467 8.232 -6.618 1.00 91.25 434 ARG A CA 1
ATOM 3534 C C . ARG A 1 434 ? 15.190 7.121 -5.870 1.00 91.25 434 ARG A C 1
ATOM 3536 O O . ARG A 1 434 ? 14.564 6.426 -5.076 1.00 91.25 434 ARG A O 1
ATOM 3543 N N . ILE A 1 435 ? 16.508 7.031 -6.060 1.00 91.38 435 ILE A N 1
ATOM 3544 C CA . ILE A 1 435 ? 17.394 6.188 -5.241 1.00 91.38 435 ILE A CA 1
ATOM 3545 C C . ILE A 1 435 ? 17.057 6.372 -3.762 1.00 91.38 435 ILE A C 1
ATOM 3547 O O . ILE A 1 435 ? 16.940 7.501 -3.277 1.00 91.38 435 ILE A O 1
ATOM 3551 N N . GLY A 1 436 ? 16.925 5.261 -3.048 1.00 90.00 436 GLY A N 1
ATOM 3552 C CA . GLY A 1 436 ? 16.605 5.272 -1.634 1.00 90.00 436 GLY A CA 1
ATOM 3553 C C . GLY A 1 436 ? 15.846 4.030 -1.201 1.00 90.00 436 GLY A C 1
ATOM 3554 O O . GLY A 1 436 ? 15.888 2.970 -1.820 1.00 90.00 436 GLY A O 1
ATOM 3555 N N . GLN A 1 437 ? 15.139 4.166 -0.087 1.00 86.75 437 GLN A N 1
ATOM 3556 C CA . GLN A 1 437 ? 14.597 3.024 0.643 1.00 86.75 437 GLN A CA 1
ATOM 3557 C C . GLN A 1 437 ? 13.187 2.667 0.217 1.00 86.75 437 GLN A C 1
ATOM 3559 O O . GLN A 1 437 ? 12.287 2.653 1.044 1.00 86.75 437 GLN A O 1
ATOM 3564 N N . LEU A 1 438 ? 12.954 2.451 -1.073 1.00 92.19 438 LEU A N 1
ATOM 3565 C CA . LEU A 1 438 ? 11.634 2.095 -1.594 1.00 92.19 438 LEU A CA 1
ATOM 3566 C C . LEU A 1 438 ? 11.329 0.623 -1.297 1.00 92.19 438 LEU A C 1
ATOM 3568 O O . LEU A 1 438 ? 12.064 -0.250 -1.744 1.00 92.19 438 LEU A O 1
ATOM 3572 N N . ALA A 1 439 ? 10.264 0.357 -0.542 1.00 93.75 439 ALA A N 1
ATOM 3573 C CA . ALA A 1 439 ? 9.784 -1.007 -0.345 1.00 93.75 439 ALA A CA 1
ATOM 3574 C C . ALA A 1 439 ? 9.023 -1.488 -1.588 1.00 93.75 439 ALA A C 1
ATOM 3576 O O . ALA A 1 439 ? 8.495 -0.675 -2.355 1.00 93.75 439 ALA A O 1
ATOM 3577 N N . SER A 1 440 ? 8.957 -2.801 -1.782 1.00 95.00 440 SER A N 1
ATOM 3578 C CA . SER A 1 440 ? 8.297 -3.405 -2.938 1.00 95.00 440 SER A CA 1
ATOM 3579 C C . SER A 1 440 ? 6.801 -3.091 -2.949 1.00 95.00 440 SER A C 1
ATOM 3581 O O . SER A 1 440 ? 6.309 -2.613 -3.966 1.00 95.00 440 SER A O 1
ATOM 3583 N N . GLU A 1 441 ? 6.091 -3.218 -1.827 1.00 95.19 441 GLU A N 1
ATOM 3584 C CA . GLU A 1 441 ? 4.662 -2.886 -1.727 1.00 95.19 441 GLU A CA 1
ATOM 3585 C C . GLU A 1 441 ? 4.383 -1.417 -2.066 1.00 95.19 441 GLU A C 1
ATOM 3587 O O . GLU A 1 441 ? 3.424 -1.116 -2.770 1.00 95.19 441 GLU A O 1
ATOM 3592 N N . GLU A 1 442 ? 5.247 -0.500 -1.617 1.00 92.88 442 GLU A N 1
ATOM 3593 C CA . GLU A 1 442 ? 5.133 0.928 -1.941 1.00 92.88 442 GLU A CA 1
ATOM 3594 C C . GLU A 1 442 ? 5.293 1.173 -3.447 1.00 92.88 442 GLU A C 1
ATOM 3596 O O . GLU A 1 442 ? 4.540 1.945 -4.033 1.00 92.88 442 GLU A O 1
ATOM 3601 N N . CYS A 1 443 ? 6.243 0.492 -4.092 1.00 94.75 443 CYS A N 1
ATOM 3602 C CA . CYS A 1 443 ? 6.431 0.583 -5.537 1.00 94.75 443 CYS A CA 1
ATOM 3603 C C . CYS A 1 443 ? 5.225 0.015 -6.308 1.00 94.75 443 CYS A C 1
ATOM 3605 O O . CYS A 1 443 ? 4.736 0.657 -7.238 1.00 94.75 443 CYS A O 1
ATOM 3607 N N . PHE A 1 444 ? 4.720 -1.153 -5.899 1.00 95.62 444 PHE A N 1
ATOM 3608 C CA . PHE A 1 444 ? 3.566 -1.804 -6.526 1.00 95.62 444 PHE A CA 1
ATOM 3609 C C . PHE A 1 444 ? 2.294 -0.979 -6.396 1.00 95.62 444 PHE A C 1
ATOM 3611 O O . PHE A 1 444 ? 1.577 -0.826 -7.378 1.00 95.62 444 PHE A O 1
ATOM 3618 N N . ASP A 1 445 ? 2.030 -0.426 -5.216 1.00 92.44 445 ASP A N 1
ATOM 3619 C CA . ASP A 1 445 ? 0.862 0.417 -4.983 1.00 92.44 445 ASP A CA 1
ATOM 3620 C C . ASP A 1 445 ? 0.858 1.654 -5.896 1.00 92.44 445 ASP A C 1
ATOM 3622 O O . ASP A 1 445 ? -0.147 1.968 -6.535 1.00 92.44 445 ASP A O 1
ATOM 3626 N N . VAL A 1 446 ? 2.004 2.330 -6.016 1.00 91.56 446 VAL A N 1
ATOM 3627 C CA . VAL A 1 446 ? 2.156 3.494 -6.899 1.00 91.56 446 VAL A CA 1
ATOM 3628 C C . VAL A 1 446 ? 1.894 3.110 -8.353 1.00 91.56 446 VAL A C 1
ATOM 3630 O O . VAL A 1 446 ? 1.121 3.776 -9.040 1.00 91.56 446 VAL A O 1
ATOM 3633 N N . ILE A 1 447 ? 2.505 2.022 -8.821 1.00 95.00 447 ILE A N 1
ATOM 3634 C CA . ILE A 1 447 ? 2.356 1.552 -10.202 1.00 95.00 447 ILE A CA 1
ATOM 3635 C C . ILE A 1 447 ? 0.912 1.112 -10.481 1.00 95.00 447 ILE A C 1
ATOM 3637 O O . ILE A 1 447 ? 0.351 1.499 -11.504 1.00 95.00 447 ILE A O 1
ATOM 3641 N N . GLU A 1 448 ? 0.288 0.360 -9.572 1.00 93.75 448 GLU A N 1
ATOM 3642 C CA . GLU A 1 448 ? -1.097 -0.110 -9.701 1.00 93.75 448 GLU A CA 1
ATOM 3643 C C . GLU A 1 448 ? -2.084 1.053 -9.770 1.00 93.75 448 GLU A C 1
ATOM 3645 O O . GLU A 1 448 ? -2.990 1.027 -10.604 1.00 93.75 448 GLU A O 1
ATOM 3650 N N . ARG A 1 449 ? -1.909 2.084 -8.931 1.00 90.50 449 ARG A N 1
ATOM 3651 C CA . ARG A 1 449 ? -2.759 3.283 -8.954 1.00 90.50 449 ARG A CA 1
ATOM 3652 C C . ARG A 1 449 ? -2.674 4.016 -10.285 1.00 90.50 449 ARG A C 1
ATOM 3654 O O . ARG A 1 449 ? -3.703 4.430 -10.804 1.00 90.50 449 ARG A O 1
ATOM 3661 N N . ILE A 1 450 ? -1.475 4.133 -10.853 1.00 92.38 450 ILE A N 1
ATOM 3662 C CA . ILE A 1 450 ? -1.273 4.785 -12.154 1.00 92.38 450 ILE A CA 1
ATOM 3663 C C . ILE A 1 450 ? -1.916 3.963 -13.266 1.00 92.38 450 ILE A C 1
ATOM 3665 O O . ILE A 1 450 ? -2.642 4.512 -14.085 1.00 92.38 450 ILE A O 1
ATOM 3669 N N . ILE A 1 451 ? -1.679 2.649 -13.295 1.00 93.81 451 ILE A N 1
ATOM 3670 C CA . ILE A 1 451 ? -2.234 1.772 -14.335 1.00 93.81 451 ILE A CA 1
ATOM 3671 C C . ILE A 1 451 ? -3.765 1.687 -14.237 1.00 93.81 451 ILE A C 1
ATOM 3673 O O . ILE A 1 451 ? -4.435 1.604 -15.264 1.00 93.81 451 ILE A O 1
ATOM 3677 N N . SER A 1 452 ? -4.319 1.714 -13.020 1.00 90.12 452 SER A N 1
ATOM 3678 C CA . SER A 1 452 ? -5.763 1.632 -12.769 1.00 90.12 452 SER A CA 1
ATOM 3679 C C . SER A 1 452 ? -6.505 2.971 -12.866 1.00 90.12 452 SER A C 1
ATOM 3681 O O . SER A 1 452 ? -7.724 2.972 -12.685 1.00 90.12 452 SER A O 1
ATOM 3683 N N . ASP A 1 453 ? -5.829 4.096 -13.121 1.00 89.62 453 ASP A N 1
ATOM 3684 C CA . ASP A 1 453 ? -6.500 5.391 -13.274 1.00 89.62 453 ASP A CA 1
ATOM 3685 C C . ASP A 1 453 ? -7.446 5.360 -14.485 1.00 89.62 453 ASP A C 1
ATOM 3687 O O . ASP A 1 453 ? -7.032 5.184 -15.631 1.00 89.62 453 ASP A O 1
ATOM 3691 N N . VAL A 1 454 ? -8.740 5.559 -14.220 1.00 77.44 454 VAL A N 1
ATOM 3692 C CA . VAL A 1 454 ? -9.830 5.504 -15.207 1.00 77.44 454 VAL A CA 1
ATOM 3693 C C . VAL A 1 454 ? -9.621 6.505 -16.349 1.00 77.44 454 VAL A C 1
ATOM 3695 O O . VAL A 1 454 ? -10.092 6.280 -17.464 1.00 77.44 454 VAL A O 1
ATOM 3698 N N . ASN A 1 455 ? -8.894 7.595 -16.099 1.00 85.69 455 ASN A N 1
ATOM 3699 C CA . ASN A 1 455 ? -8.656 8.640 -17.091 1.00 85.69 455 ASN A CA 1
ATOM 3700 C C . ASN A 1 455 ? -7.521 8.305 -18.066 1.00 85.69 455 ASN A C 1
ATOM 3702 O O . ASN A 1 455 ? -7.341 9.008 -19.064 1.00 85.69 455 ASN A O 1
ATOM 3706 N N . THR A 1 456 ? -6.746 7.249 -17.805 1.00 85.88 456 THR A N 1
ATOM 3707 C CA . THR A 1 456 ? -5.586 6.889 -18.621 1.00 85.88 456 THR A CA 1
ATOM 3708 C C . THR A 1 456 ? -5.569 5.405 -18.941 1.00 85.88 456 THR A C 1
ATOM 3710 O O . THR A 1 456 ? -5.472 4.566 -18.058 1.00 85.88 456 THR A O 1
ATOM 3713 N N . SER A 1 457 ? -5.579 5.065 -20.231 1.00 91.06 457 SER A N 1
ATOM 3714 C CA . SER A 1 457 ? -5.351 3.686 -20.667 1.00 91.06 457 SER A CA 1
ATOM 3715 C C . SER A 1 457 ? -3.928 3.535 -21.191 1.00 91.06 457 SER A C 1
ATOM 3717 O O . SER A 1 457 ? -3.498 4.299 -22.056 1.00 91.06 457 SER A O 1
ATOM 3719 N N . PHE A 1 458 ? -3.188 2.557 -20.675 1.00 92.88 458 PHE A N 1
ATOM 3720 C CA . PHE A 1 458 ? -1.855 2.225 -21.169 1.00 92.88 458 PHE A CA 1
ATOM 3721 C C . PHE A 1 458 ? -1.926 1.002 -22.085 1.00 92.88 458 PHE A C 1
ATOM 3723 O O . PHE A 1 458 ? -2.662 0.055 -21.812 1.00 92.88 458 PHE A O 1
ATOM 3730 N N . SER A 1 459 ? -1.174 1.013 -23.186 1.00 92.25 459 SER A N 1
ATOM 3731 C CA . SER A 1 459 ? -1.015 -0.167 -24.057 1.00 92.25 459 SER A CA 1
ATOM 3732 C C . SER A 1 459 ? 0.314 -0.881 -23.833 1.00 92.25 459 SER A C 1
ATOM 3734 O O . SER A 1 459 ? 0.426 -2.088 -24.062 1.00 92.25 459 SER A O 1
ATOM 3736 N N . SER A 1 460 ? 1.313 -0.146 -23.358 1.00 94.38 460 SER A N 1
ATOM 3737 C CA . SER A 1 460 ? 2.656 -0.646 -23.118 1.00 94.38 460 SER A CA 1
ATOM 3738 C C . SER A 1 460 ? 3.301 0.028 -21.916 1.00 94.38 460 SER A C 1
ATOM 3740 O O . SER A 1 460 ? 2.932 1.132 -21.499 1.00 94.38 460 SER A O 1
ATOM 3742 N N . VAL A 1 461 ? 4.300 -0.661 -21.375 1.00 96.62 461 VAL A N 1
ATOM 3743 C CA . VAL A 1 461 ? 5.166 -0.164 -20.315 1.00 96.62 461 VAL A CA 1
ATOM 3744 C C . VAL A 1 461 ? 6.625 -0.364 -20.703 1.00 96.62 461 VAL A C 1
ATOM 3746 O O . VAL A 1 461 ? 7.025 -1.430 -21.169 1.00 96.62 461 VAL A O 1
ATOM 3749 N N . LEU A 1 462 ? 7.430 0.678 -20.520 1.00 96.56 462 LEU A N 1
ATOM 3750 C CA . LEU A 1 462 ? 8.869 0.662 -20.725 1.00 96.56 462 LEU A CA 1
ATOM 3751 C C . LEU A 1 462 ? 9.568 0.769 -19.367 1.00 96.56 462 LEU A C 1
ATOM 3753 O O . LEU A 1 462 ? 9.564 1.825 -18.738 1.00 96.56 462 LEU A O 1
ATOM 3757 N N . LEU A 1 463 ? 10.196 -0.318 -18.935 1.00 97.00 463 LEU A N 1
ATOM 3758 C CA . LEU A 1 463 ? 10.990 -0.384 -17.716 1.00 97.00 463 LEU A CA 1
ATOM 3759 C C . LEU A 1 463 ? 12.463 -0.111 -18.042 1.00 97.00 463 LEU A C 1
ATOM 3761 O O . LEU A 1 463 ? 13.110 -0.895 -18.743 1.00 97.00 463 LEU A O 1
ATOM 3765 N N . ILE A 1 464 ? 13.002 0.993 -17.526 1.00 95.00 464 ILE A N 1
ATOM 3766 C CA . ILE A 1 464 ? 14.378 1.433 -17.788 1.00 95.00 464 ILE A CA 1
ATOM 3767 C C . ILE A 1 464 ? 15.220 1.448 -16.515 1.00 95.00 464 ILE A C 1
ATOM 3769 O O . ILE A 1 464 ? 14.696 1.522 -15.406 1.00 95.00 464 ILE A O 1
ATOM 3773 N N . ASN A 1 465 ? 16.543 1.394 -16.698 1.00 90.94 465 ASN A N 1
ATOM 3774 C CA . ASN A 1 465 ? 17.531 1.423 -15.617 1.00 90.94 465 ASN A CA 1
ATOM 3775 C C . ASN A 1 465 ? 17.320 0.319 -14.568 1.00 90.94 465 ASN A C 1
ATOM 3777 O O . ASN A 1 465 ? 17.493 0.535 -13.376 1.00 90.94 465 ASN A O 1
ATOM 3781 N N . THR A 1 466 ? 16.990 -0.901 -15.001 1.00 92.38 466 THR A N 1
ATOM 3782 C CA . THR A 1 466 ? 16.771 -2.032 -14.075 1.00 92.38 466 THR A CA 1
ATOM 3783 C C . THR A 1 466 ? 18.005 -2.397 -13.249 1.00 92.38 466 THR A C 1
ATOM 3785 O O . THR A 1 466 ? 17.871 -2.923 -12.149 1.00 92.38 466 THR A O 1
ATOM 3788 N N . ALA A 1 467 ? 19.205 -2.058 -13.732 1.00 90.44 467 ALA A N 1
ATOM 3789 C CA . ALA A 1 467 ? 20.441 -2.161 -12.962 1.00 90.44 467 ALA A CA 1
ATOM 3790 C C . ALA A 1 467 ? 20.372 -1.377 -11.643 1.00 90.44 467 ALA A C 1
ATOM 3792 O O . ALA A 1 467 ? 20.848 -1.855 -10.616 1.00 90.44 467 ALA A O 1
ATOM 3793 N N . GLU A 1 468 ? 19.711 -0.217 -11.670 1.00 92.19 468 GLU A N 1
ATOM 3794 C CA . GLU A 1 468 ? 19.622 0.682 -10.527 1.00 92.19 468 GLU A CA 1
ATOM 3795 C C . GLU A 1 468 ? 18.738 0.137 -9.412 1.00 92.19 468 GLU A C 1
ATOM 3797 O O . GLU A 1 468 ? 18.951 0.478 -8.256 1.00 92.19 468 GLU A O 1
ATOM 3802 N N . ILE A 1 469 ? 17.819 -0.787 -9.714 1.00 92.94 469 ILE A N 1
ATOM 3803 C CA . ILE A 1 469 ? 17.040 -1.510 -8.695 1.00 92.94 469 ILE A CA 1
ATOM 3804 C C . ILE A 1 469 ? 17.985 -2.218 -7.706 1.00 92.94 469 ILE A C 1
ATOM 3806 O O . ILE A 1 469 ? 17.741 -2.217 -6.503 1.00 92.94 469 ILE A O 1
ATOM 3810 N N . TYR A 1 470 ? 19.107 -2.759 -8.191 1.00 89.38 470 TYR A N 1
ATOM 3811 C CA . TYR A 1 470 ? 20.046 -3.549 -7.388 1.00 89.38 470 TYR A CA 1
ATOM 3812 C C . TYR A 1 470 ? 21.161 -2.719 -6.740 1.00 89.38 470 TYR A C 1
ATOM 3814 O O . TYR A 1 470 ? 21.796 -3.183 -5.788 1.00 89.38 470 TYR A O 1
ATOM 3822 N N . THR A 1 471 ? 21.426 -1.512 -7.242 1.00 90.88 471 THR A N 1
ATOM 3823 C CA . THR A 1 471 ? 22.459 -0.607 -6.706 1.00 90.88 471 THR A CA 1
ATOM 3824 C C . THR A 1 471 ? 21.868 0.497 -5.836 1.00 90.88 471 THR A C 1
ATOM 3826 O O . THR A 1 471 ? 22.438 0.815 -4.795 1.00 90.88 471 THR A O 1
ATOM 3829 N N . GLY A 1 472 ? 20.722 1.055 -6.225 1.00 91.56 472 GLY A N 1
ATOM 3830 C CA . GLY A 1 472 ? 20.105 2.224 -5.603 1.00 91.56 472 GLY A CA 1
ATOM 3831 C C . GLY A 1 472 ? 18.924 1.942 -4.669 1.00 91.56 472 GLY A C 1
ATOM 3832 O O . GLY A 1 472 ? 18.504 2.852 -3.953 1.00 91.56 472 GLY A O 1
ATOM 3833 N N . PHE A 1 473 ? 18.384 0.716 -4.639 1.00 94.25 473 PHE A N 1
ATOM 3834 C CA . PHE A 1 473 ? 17.189 0.383 -3.849 1.00 94.25 473 PHE A CA 1
ATOM 3835 C C . PHE A 1 473 ? 17.390 -0.867 -2.976 1.00 94.25 473 PHE A C 1
ATOM 3837 O O . PHE A 1 473 ? 16.985 -1.965 -3.360 1.00 94.25 473 PHE A O 1
ATOM 3844 N N . PRO A 1 474 ? 17.982 -0.733 -1.773 1.00 92.94 474 PRO A N 1
ATOM 3845 C CA . PRO A 1 474 ? 18.338 -1.882 -0.935 1.00 92.94 474 PRO A CA 1
ATOM 3846 C C . PRO A 1 474 ? 17.162 -2.792 -0.560 1.00 92.94 474 PRO A C 1
ATOM 3848 O O . PRO A 1 474 ? 17.329 -4.008 -0.524 1.00 92.94 474 PRO A O 1
ATOM 3851 N N . LEU A 1 475 ? 15.978 -2.222 -0.312 1.00 93.56 475 LEU A N 1
ATOM 3852 C CA . LEU A 1 475 ? 14.778 -3.002 0.013 1.00 93.56 475 LEU A CA 1
ATOM 3853 C C . LEU A 1 475 ? 14.213 -3.745 -1.206 1.00 93.56 475 LEU A C 1
ATOM 3855 O O . LEU A 1 475 ? 13.823 -4.897 -1.063 1.00 93.56 475 LEU A O 1
ATOM 3859 N N . LEU A 1 476 ? 14.222 -3.139 -2.401 1.00 94.38 476 LEU A N 1
ATOM 3860 C CA . LEU A 1 476 ? 13.811 -3.834 -3.630 1.00 94.38 476 LEU A CA 1
ATOM 3861 C C . LEU A 1 476 ? 14.786 -4.953 -3.990 1.00 94.38 476 LEU A C 1
ATOM 3863 O O . LEU A 1 476 ? 14.362 -6.043 -4.351 1.00 94.38 476 LEU A O 1
ATOM 3867 N N . LYS A 1 477 ? 16.091 -4.698 -3.850 1.00 93.31 477 LYS A N 1
ATOM 3868 C CA . LYS A 1 477 ? 17.142 -5.698 -4.069 1.00 93.31 477 LYS A CA 1
ATOM 3869 C C . LYS A 1 477 ? 16.959 -6.926 -3.177 1.00 93.31 477 LYS A C 1
ATOM 3871 O O . LYS A 1 477 ? 17.237 -8.038 -3.607 1.00 93.31 477 LYS A O 1
ATOM 3876 N N . ALA A 1 478 ? 16.545 -6.717 -1.929 1.00 92.38 478 ALA A N 1
ATOM 3877 C CA . ALA A 1 478 ? 16.352 -7.802 -0.979 1.00 92.38 478 ALA A CA 1
ATOM 3878 C C . ALA A 1 478 ? 15.111 -8.663 -1.270 1.00 92.38 478 ALA A C 1
ATOM 3880 O O . ALA A 1 478 ? 14.987 -9.732 -0.681 1.00 92.38 478 ALA A O 1
ATOM 3881 N N . GLU A 1 479 ? 14.222 -8.221 -2.165 1.00 93.25 479 GLU A N 1
ATOM 3882 C CA . GLU A 1 479 ? 13.010 -8.939 -2.550 1.00 93.25 479 GLU A CA 1
ATOM 3883 C C . GLU A 1 479 ? 13.214 -9.649 -3.906 1.00 93.25 479 GLU A C 1
ATOM 3885 O O . GLU A 1 479 ? 13.009 -9.043 -4.964 1.00 93.25 479 GLU A O 1
ATOM 3890 N N . PRO A 1 480 ? 13.609 -10.937 -3.924 1.00 90.31 480 PRO A N 1
ATOM 3891 C CA . PRO A 1 480 ? 13.964 -11.645 -5.159 1.00 90.31 480 PRO A CA 1
ATOM 3892 C C . PRO A 1 480 ? 12.783 -11.782 -6.128 1.00 90.31 480 PRO A C 1
ATOM 3894 O O . PRO A 1 480 ? 12.976 -11.897 -7.341 1.00 90.31 480 PRO A O 1
ATOM 3897 N N . LEU A 1 481 ? 11.550 -11.748 -5.612 1.00 92.56 481 LEU A N 1
ATOM 3898 C CA . LEU A 1 481 ? 10.339 -11.850 -6.419 1.00 92.56 481 LEU A CA 1
ATOM 3899 C C . LEU A 1 481 ? 9.842 -10.499 -6.936 1.00 92.56 481 LEU A C 1
ATOM 3901 O O . LEU A 1 481 ? 8.858 -10.483 -7.676 1.00 92.56 481 LEU A O 1
ATOM 3905 N N . PHE A 1 482 ? 10.509 -9.382 -6.623 1.00 94.62 482 PHE A N 1
ATOM 3906 C CA . PHE A 1 482 ? 10.061 -8.050 -7.032 1.00 94.62 482 PHE A CA 1
ATOM 3907 C C . PHE A 1 482 ? 9.884 -7.944 -8.552 1.00 94.62 482 PHE A C 1
ATOM 3909 O O . PHE A 1 482 ? 8.795 -7.636 -9.037 1.00 94.62 482 PHE A O 1
ATOM 3916 N N . LEU A 1 483 ? 10.939 -8.243 -9.313 1.00 95.31 483 LEU A N 1
ATOM 3917 C CA . LEU A 1 483 ? 10.938 -8.059 -10.762 1.00 95.31 483 LEU A CA 1
ATOM 3918 C C . LEU A 1 483 ? 10.033 -9.060 -11.507 1.00 95.31 483 LEU A C 1
ATOM 3920 O O . LEU A 1 483 ? 9.246 -8.597 -12.330 1.00 95.31 483 LEU A O 1
ATOM 3924 N N . PRO A 1 484 ? 10.050 -10.382 -11.223 1.00 95.31 484 PRO A N 1
ATOM 3925 C CA . PRO A 1 484 ? 9.105 -11.318 -11.841 1.00 95.31 484 PRO A CA 1
ATOM 3926 C C . PRO A 1 484 ? 7.649 -10.924 -11.587 1.00 95.31 484 PRO A C 1
ATOM 3928 O O . PRO A 1 484 ? 6.825 -10.933 -12.498 1.00 95.31 484 PRO A O 1
ATOM 3931 N N . THR A 1 485 ? 7.343 -10.521 -10.356 1.00 95.69 485 THR A N 1
ATOM 3932 C CA . THR A 1 485 ? 5.988 -10.128 -9.976 1.00 95.69 485 THR A CA 1
ATOM 3933 C C . THR A 1 485 ? 5.563 -8.828 -10.659 1.00 95.69 485 THR A C 1
ATOM 3935 O O . THR A 1 485 ? 4.401 -8.664 -11.022 1.00 95.69 485 THR A O 1
ATOM 3938 N N . LEU A 1 486 ? 6.499 -7.904 -10.882 1.00 96.62 486 LEU A N 1
ATOM 3939 C CA . LEU A 1 486 ? 6.203 -6.652 -11.568 1.00 96.62 486 LEU A CA 1
ATOM 3940 C C . LEU A 1 486 ? 5.839 -6.909 -13.038 1.00 96.62 486 LEU A C 1
ATOM 3942 O O . LEU A 1 486 ? 4.909 -6.301 -13.562 1.00 96.62 486 LEU A O 1
ATOM 3946 N N . LEU A 1 487 ? 6.524 -7.856 -13.685 1.00 95.69 487 LEU A N 1
ATOM 3947 C CA . LEU A 1 487 ? 6.182 -8.301 -15.038 1.00 95.69 487 LEU A CA 1
ATOM 3948 C C . LEU A 1 487 ? 4.823 -9.008 -15.082 1.00 95.69 487 LEU A C 1
ATOM 3950 O O . LEU A 1 487 ? 4.042 -8.761 -16.000 1.00 95.69 487 LEU A O 1
ATOM 3954 N N . ASP A 1 488 ? 4.512 -9.835 -14.078 1.00 95.06 488 ASP A N 1
ATOM 3955 C CA . ASP A 1 488 ? 3.192 -10.462 -13.959 1.00 95.06 488 ASP A CA 1
ATOM 3956 C C . ASP A 1 488 ? 2.089 -9.405 -13.811 1.00 95.06 488 ASP A C 1
ATOM 3958 O O . ASP A 1 488 ? 1.072 -9.480 -14.494 1.00 95.06 488 ASP A O 1
ATOM 3962 N N . LEU A 1 489 ? 2.315 -8.356 -13.010 1.00 95.81 489 LEU A N 1
ATOM 3963 C CA . LEU A 1 489 ? 1.377 -7.238 -12.880 1.00 95.81 489 LEU A CA 1
ATOM 3964 C C . LEU A 1 489 ? 1.074 -6.594 -14.242 1.00 95.81 489 LEU A C 1
ATOM 3966 O O . LEU A 1 489 ? -0.091 -6.390 -14.587 1.00 95.81 489 LEU A O 1
ATOM 3970 N N . PHE A 1 490 ? 2.102 -6.310 -15.043 1.00 96.00 490 PHE A N 1
ATOM 3971 C CA . PHE A 1 490 ? 1.914 -5.736 -16.377 1.00 96.00 490 PHE A CA 1
ATOM 3972 C C . PHE A 1 490 ? 1.153 -6.671 -17.315 1.00 96.00 490 PHE A C 1
ATOM 3974 O O . PHE A 1 490 ? 0.246 -6.225 -18.021 1.00 96.00 490 PHE A O 1
ATOM 3981 N N . ASN A 1 491 ? 1.479 -7.963 -17.290 1.00 93.31 491 ASN A N 1
ATOM 3982 C CA . ASN A 1 491 ? 0.784 -8.993 -18.056 1.00 93.31 491 ASN A CA 1
ATOM 3983 C C . ASN A 1 491 ? -0.703 -9.082 -17.667 1.00 93.31 491 ASN A C 1
ATOM 3985 O O . ASN A 1 491 ? -1.572 -9.136 -18.534 1.00 93.31 491 ASN A O 1
ATOM 3989 N N . ILE A 1 492 ? -1.019 -8.997 -16.373 1.00 92.75 492 ILE A N 1
ATOM 3990 C CA . ILE A 1 492 ? -2.390 -9.040 -15.851 1.00 92.75 492 ILE A CA 1
ATOM 3991 C C . ILE A 1 492 ? -3.228 -7.840 -16.321 1.00 92.75 492 ILE A C 1
ATOM 3993 O O . ILE A 1 492 ? -4.370 -8.012 -16.752 1.00 92.75 492 ILE A O 1
ATOM 3997 N N . HIS A 1 493 ? -2.661 -6.630 -16.307 1.00 91.94 493 HIS A N 1
ATOM 3998 C CA . HIS A 1 493 ? -3.290 -5.439 -16.919 1.00 91.94 493 HIS A CA 1
ATOM 3999 C C . HIS A 1 493 ? -3.287 -5.477 -18.444 1.00 91.94 493 HIS A C 1
ATOM 4001 O O . HIS A 1 493 ? -3.931 -4.692 -19.147 1.00 91.94 493 HIS A O 1
ATOM 4007 N N . GLY A 1 494 ? -2.577 -6.453 -18.974 1.00 90.94 494 GLY A N 1
ATOM 4008 C CA . GLY A 1 494 ? -2.488 -6.731 -20.369 1.00 90.94 494 GLY A CA 1
ATOM 4009 C C . GLY A 1 494 ? -1.700 -5.698 -21.153 1.00 90.94 494 GLY A C 1
ATOM 4010 O O . GLY A 1 494 ? -2.050 -5.447 -22.308 1.00 90.94 494 GLY A O 1
ATOM 4011 N N . LEU A 1 495 ? -0.667 -5.146 -20.527 1.00 93.38 495 LEU A N 1
ATOM 4012 C CA . LEU A 1 495 ? 0.311 -4.247 -21.117 1.00 93.38 495 LEU A CA 1
ATOM 4013 C C . LEU A 1 495 ? 1.396 -5.055 -21.832 1.00 93.38 495 LEU A C 1
ATOM 4015 O O . LEU A 1 495 ? 1.815 -6.110 -21.358 1.00 93.38 495 LEU A O 1
ATOM 4019 N N . VAL A 1 496 ? 1.890 -4.541 -22.956 1.00 94.19 496 VAL A N 1
ATOM 4020 C CA . VAL A 1 496 ? 3.143 -5.043 -23.537 1.00 94.19 496 VAL A CA 1
ATOM 4021 C C . VAL A 1 496 ? 4.311 -4.447 -22.764 1.00 94.19 496 VAL A C 1
ATOM 4023 O O . VAL A 1 496 ? 4.434 -3.226 -22.663 1.00 94.19 496 VAL A O 1
ATOM 4026 N N . SER A 1 497 ? 5.166 -5.305 -22.219 1.00 96.56 497 SER A N 1
ATOM 4027 C CA . SER A 1 497 ? 6.268 -4.892 -21.350 1.00 96.56 497 SER A CA 1
ATOM 4028 C C . SER A 1 497 ? 7.582 -4.902 -22.111 1.00 96.56 497 SER A C 1
ATOM 4030 O O . SER A 1 497 ? 7.951 -5.910 -22.706 1.00 96.56 497 SER A O 1
ATOM 4032 N N . ILE A 1 498 ? 8.306 -3.787 -22.092 1.00 97.06 498 ILE A N 1
ATOM 4033 C CA . ILE A 1 498 ? 9.647 -3.675 -22.659 1.00 97.06 498 ILE A CA 1
ATOM 4034 C C . ILE A 1 498 ? 10.597 -3.354 -21.514 1.00 97.06 498 ILE A C 1
ATOM 4036 O O . ILE A 1 498 ? 10.489 -2.304 -20.887 1.00 97.06 498 ILE A O 1
ATOM 4040 N N . CYS A 1 499 ? 11.544 -4.241 -21.239 1.00 97.31 499 CYS A N 1
ATOM 4041 C CA . CYS A 1 499 ? 12.440 -4.126 -20.097 1.00 97.31 499 CYS A CA 1
ATOM 4042 C C . CYS A 1 499 ? 13.883 -3.998 -20.557 1.00 97.31 499 CYS A C 1
ATOM 4044 O O . CYS A 1 499 ? 14.377 -4.823 -21.322 1.00 97.31 499 CYS A O 1
ATOM 4046 N N . ILE A 1 500 ? 14.576 -2.973 -20.073 1.00 96.38 500 ILE A N 1
ATOM 4047 C CA . ILE A 1 500 ? 15.958 -2.696 -20.454 1.00 96.38 500 ILE A CA 1
ATOM 4048 C C . ILE A 1 500 ? 16.898 -3.102 -19.324 1.00 96.38 500 ILE A C 1
ATOM 4050 O O . ILE A 1 500 ? 16.888 -2.498 -18.249 1.00 96.38 500 ILE A O 1
ATOM 4054 N N . GLY A 1 501 ? 17.738 -4.099 -19.600 1.00 94.75 501 GLY A N 1
ATOM 4055 C CA . GLY A 1 501 ? 18.833 -4.555 -18.747 1.00 94.75 501 GLY A CA 1
ATOM 4056 C C . GLY A 1 501 ? 20.187 -4.027 -19.217 1.00 94.75 501 GLY A C 1
ATOM 4057 O O . GLY A 1 501 ? 20.402 -3.774 -20.405 1.00 94.75 501 GLY A O 1
ATOM 4058 N N . VAL A 1 502 ? 21.123 -3.848 -18.288 1.00 93.56 502 VAL A N 1
ATOM 4059 C CA . VAL A 1 502 ? 22.497 -3.418 -18.591 1.00 93.56 502 VAL A CA 1
ATOM 4060 C C . VAL A 1 502 ? 23.437 -4.565 -18.283 1.00 93.56 502 VAL A C 1
ATOM 4062 O O . VAL A 1 502 ? 23.531 -4.988 -17.139 1.00 93.56 502 VAL A O 1
ATOM 4065 N N . ASP A 1 503 ? 24.153 -5.062 -19.282 1.00 92.12 503 ASP A N 1
ATOM 4066 C CA . ASP A 1 503 ? 25.197 -6.055 -19.054 1.00 92.12 503 ASP A CA 1
ATOM 4067 C C . ASP A 1 503 ? 26.478 -5.352 -18.585 1.00 92.12 503 ASP A C 1
ATOM 4069 O O . ASP A 1 503 ? 27.159 -4.689 -19.372 1.00 92.12 503 ASP A O 1
ATOM 4073 N N . GLY A 1 504 ? 26.752 -5.434 -17.282 1.00 88.00 504 GLY A N 1
ATOM 4074 C CA . GLY A 1 504 ? 27.973 -4.912 -16.668 1.00 88.00 504 GLY A CA 1
ATOM 4075 C C . GLY A 1 504 ? 29.138 -5.907 -16.669 1.00 88.00 504 GLY A C 1
ATOM 4076 O O . GLY A 1 504 ? 30.186 -5.591 -16.112 1.00 88.00 504 GLY A O 1
ATOM 4077 N N . GLY A 1 505 ? 28.973 -7.096 -17.260 1.00 88.75 505 GLY A N 1
ATOM 4078 C CA . GLY A 1 505 ? 29.945 -8.186 -17.199 1.00 88.75 505 GLY A CA 1
ATOM 4079 C C . GLY A 1 505 ? 29.698 -9.172 -16.050 1.00 88.75 505 GLY A C 1
ATOM 4080 O O . GLY A 1 505 ? 28.713 -9.091 -15.315 1.00 88.75 505 GLY A O 1
ATOM 4081 N N . PHE A 1 506 ? 30.605 -10.145 -15.903 1.00 85.62 506 PHE A N 1
ATOM 4082 C CA . PHE A 1 506 ? 30.412 -11.316 -15.035 1.00 85.62 506 PHE A CA 1
ATOM 4083 C C . PHE A 1 506 ? 30.310 -11.010 -13.535 1.00 85.62 506 PHE A C 1
ATOM 4085 O O . PHE A 1 506 ? 29.626 -11.754 -12.831 1.00 85.62 506 PHE A O 1
ATOM 4092 N N . GLU A 1 507 ? 30.961 -9.943 -13.070 1.00 87.25 507 GLU A N 1
ATOM 4093 C CA . GLU A 1 507 ? 31.022 -9.539 -11.655 1.00 87.25 507 GLU A CA 1
ATOM 4094 C C . GLU A 1 507 ? 30.006 -8.445 -11.296 1.00 87.25 507 GLU A C 1
ATOM 4096 O O . GLU A 1 507 ? 29.970 -7.960 -10.166 1.00 87.25 507 GLU A O 1
ATOM 4101 N N . ALA A 1 508 ? 29.168 -8.029 -12.248 1.00 88.88 508 ALA A N 1
ATOM 4102 C CA . ALA A 1 508 ? 28.230 -6.946 -12.014 1.00 88.88 508 ALA A CA 1
ATOM 4103 C C . ALA A 1 508 ? 27.108 -7.366 -11.050 1.00 88.88 508 ALA A C 1
ATOM 4105 O O . ALA A 1 508 ? 26.487 -8.423 -11.194 1.00 88.88 508 ALA A O 1
ATOM 4106 N N . SER A 1 509 ? 26.793 -6.491 -10.093 1.00 86.69 50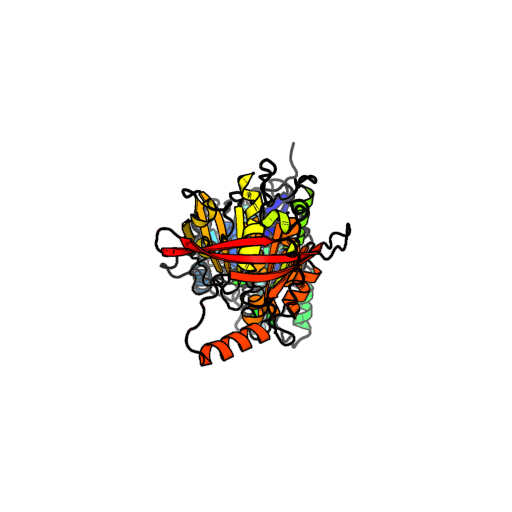9 SER A N 1
ATOM 4107 C CA . SER A 1 509 ? 25.756 -6.710 -9.072 1.00 86.69 509 SER A CA 1
ATOM 4108 C C . SER A 1 509 ? 24.345 -6.885 -9.643 1.00 86.69 509 SER A C 1
ATOM 4110 O O . SER A 1 509 ? 23.467 -7.411 -8.967 1.00 86.69 509 SER A O 1
ATOM 4112 N N . ASN A 1 510 ? 24.122 -6.461 -10.887 1.00 89.00 510 ASN A N 1
ATOM 4113 C CA . ASN A 1 510 ? 22.845 -6.529 -11.589 1.00 89.00 510 ASN A CA 1
ATOM 4114 C C . ASN A 1 510 ? 22.706 -7.757 -12.510 1.00 89.00 510 ASN A C 1
ATOM 4116 O O . ASN A 1 510 ? 21.731 -7.856 -13.258 1.00 89.00 510 ASN A O 1
ATOM 4120 N N . LYS A 1 511 ? 23.660 -8.697 -12.482 1.00 91.94 511 LYS A N 1
ATOM 4121 C CA . LYS A 1 511 ? 23.603 -9.933 -13.279 1.00 91.94 511 LYS A CA 1
ATOM 4122 C C . LYS A 1 511 ? 22.324 -10.730 -13.014 1.00 91.94 511 LYS A C 1
ATOM 4124 O O . LYS A 1 511 ? 21.718 -11.248 -13.949 1.00 91.94 511 LYS A O 1
ATOM 4129 N N . GLU A 1 512 ? 21.899 -10.783 -11.755 1.00 89.62 512 GLU A N 1
ATOM 4130 C CA . GLU A 1 512 ? 20.658 -11.439 -11.339 1.00 89.62 512 GLU A CA 1
ATOM 4131 C C . GLU A 1 512 ? 19.424 -10.774 -11.965 1.00 89.62 512 GLU A C 1
ATOM 4133 O O . GLU A 1 512 ? 18.565 -11.466 -12.506 1.00 89.62 512 GLU A O 1
ATOM 4138 N N . ALA A 1 513 ? 19.394 -9.437 -12.016 1.00 90.94 513 ALA A N 1
ATOM 4139 C CA . ALA A 1 513 ? 18.338 -8.674 -12.683 1.00 90.94 513 ALA A CA 1
ATOM 4140 C C . ALA A 1 513 ? 18.199 -9.076 -14.156 1.00 90.94 513 ALA A C 1
ATOM 4142 O O . ALA A 1 513 ? 17.113 -9.404 -14.627 1.00 90.94 513 ALA A O 1
ATOM 4143 N N . ASN A 1 514 ? 19.319 -9.084 -14.885 1.00 93.19 514 ASN A N 1
ATOM 4144 C CA . ASN A 1 514 ? 19.335 -9.440 -16.303 1.00 93.19 514 ASN A CA 1
ATOM 4145 C C . ASN A 1 514 ? 18.894 -10.888 -16.521 1.00 93.19 514 ASN A C 1
ATOM 4147 O O . ASN A 1 514 ? 18.148 -11.165 -17.459 1.00 93.19 514 ASN A O 1
ATOM 4151 N N . PHE A 1 515 ? 19.335 -11.804 -15.655 1.00 93.50 515 PHE A N 1
ATOM 4152 C CA . PHE A 1 515 ? 18.922 -13.200 -15.709 1.00 93.50 515 PHE A CA 1
ATOM 4153 C C . PHE A 1 515 ? 17.408 -13.338 -15.520 1.00 93.50 515 PHE A C 1
ATOM 4155 O O . PHE A 1 515 ? 16.755 -13.984 -16.336 1.00 93.50 515 PHE A O 1
ATOM 4162 N N . ILE A 1 516 ? 16.843 -12.672 -14.511 1.00 93.56 516 ILE A N 1
ATOM 4163 C CA . ILE A 1 516 ? 15.400 -12.658 -14.252 1.00 93.56 516 ILE A CA 1
ATOM 4164 C C . ILE A 1 516 ? 14.630 -12.083 -15.445 1.00 93.56 516 ILE A C 1
ATOM 4166 O O . ILE A 1 516 ? 13.650 -12.687 -15.883 1.00 93.56 516 ILE A O 1
ATOM 4170 N N . LEU A 1 517 ? 15.072 -10.949 -15.999 1.00 94.12 517 LEU A N 1
ATOM 4171 C CA . LEU A 1 517 ? 14.432 -10.332 -17.164 1.00 94.12 517 LEU A CA 1
ATOM 4172 C C . LEU A 1 517 ? 14.411 -11.278 -18.363 1.00 94.12 517 LEU A C 1
ATOM 4174 O O . LEU A 1 517 ? 13.369 -11.469 -18.979 1.00 94.12 517 LEU A O 1
ATOM 4178 N N . LEU A 1 518 ? 15.551 -11.891 -18.688 1.00 94.56 518 LEU A N 1
ATOM 4179 C CA . LEU A 1 518 ? 15.646 -12.826 -19.807 1.00 94.56 518 LEU A CA 1
ATOM 4180 C C . LEU A 1 518 ? 14.814 -14.088 -19.552 1.00 94.56 518 LEU A C 1
ATOM 4182 O O . LEU A 1 518 ? 14.157 -14.576 -20.470 1.00 94.56 518 LEU A O 1
ATOM 4186 N N . ALA A 1 519 ? 14.805 -14.604 -18.322 1.00 94.19 519 ALA A N 1
ATOM 4187 C CA . ALA A 1 519 ? 14.037 -15.790 -17.958 1.00 94.19 519 ALA A CA 1
ATOM 4188 C C . ALA A 1 519 ? 12.524 -15.584 -18.126 1.00 94.19 519 ALA A C 1
ATOM 4190 O O . ALA A 1 519 ? 11.847 -16.505 -18.573 1.00 94.19 519 ALA A O 1
ATOM 4191 N N . ASN A 1 520 ? 12.021 -14.380 -17.835 1.00 94.00 520 ASN A N 1
ATOM 4192 C CA . ASN A 1 520 ? 10.597 -14.036 -17.918 1.00 94.00 520 ASN A CA 1
ATOM 4193 C C . ASN A 1 520 ? 10.182 -13.400 -19.260 1.00 94.00 520 ASN A C 1
ATOM 4195 O O . ASN A 1 520 ? 9.015 -13.064 -19.440 1.00 94.00 520 ASN A O 1
ATOM 4199 N N . ALA A 1 521 ? 11.112 -13.190 -20.196 1.00 94.94 521 ALA A N 1
ATOM 4200 C CA . ALA A 1 521 ? 10.810 -12.569 -21.481 1.00 94.94 521 ALA A CA 1
ATOM 4201 C C . ALA A 1 521 ? 10.384 -13.581 -22.551 1.00 94.94 521 ALA A C 1
ATOM 4203 O O . ALA A 1 521 ? 11.066 -14.581 -22.791 1.00 94.94 521 ALA A O 1
ATOM 4204 N N . ASP A 1 522 ? 9.314 -13.236 -23.266 1.00 93.50 522 ASP A N 1
ATOM 4205 C CA . ASP A 1 522 ? 8.864 -13.886 -24.497 1.00 93.50 522 ASP A CA 1
ATOM 4206 C C . ASP A 1 522 ? 9.807 -13.590 -25.668 1.00 93.50 522 ASP A C 1
ATOM 4208 O O . ASP A 1 522 ? 10.055 -14.450 -26.515 1.00 93.50 522 ASP A O 1
ATOM 4212 N N . TYR A 1 523 ? 10.349 -12.369 -25.702 1.00 93.19 523 TYR A N 1
ATOM 4213 C CA . TYR A 1 523 ? 11.312 -11.912 -26.700 1.00 93.19 523 TYR A CA 1
ATOM 4214 C C . TYR A 1 523 ? 12.585 -11.440 -26.006 1.00 93.19 523 TYR A C 1
ATOM 4216 O O . TYR A 1 523 ? 12.558 -10.511 -25.198 1.00 93.19 523 TYR A O 1
ATOM 4224 N N . ARG A 1 524 ? 13.722 -12.055 -26.330 1.00 94.50 524 ARG A N 1
ATOM 4225 C CA . ARG A 1 524 ? 15.022 -11.677 -25.764 1.00 94.50 524 ARG A CA 1
ATOM 4226 C C . ARG A 1 524 ? 15.853 -11.020 -26.844 1.00 94.50 524 ARG A C 1
ATOM 4228 O O . ARG A 1 524 ? 16.162 -11.644 -27.852 1.00 94.50 524 ARG A O 1
ATOM 4235 N N . ILE A 1 525 ? 16.217 -9.768 -26.625 1.00 93.94 525 ILE A N 1
ATOM 4236 C CA . ILE A 1 525 ? 17.071 -8.992 -27.512 1.00 93.94 525 ILE A CA 1
ATOM 4237 C C . ILE A 1 525 ? 18.396 -8.772 -26.796 1.00 93.94 525 ILE A C 1
ATOM 4239 O O . ILE A 1 525 ? 18.471 -8.017 -25.827 1.00 93.94 525 ILE A O 1
ATOM 4243 N N . VAL A 1 526 ? 19.450 -9.418 -27.282 1.00 94.19 526 VAL A N 1
ATOM 4244 C CA . VAL A 1 526 ? 20.806 -9.228 -26.762 1.00 94.19 526 VAL A CA 1
ATOM 4245 C C . VAL A 1 526 ? 21.578 -8.333 -27.720 1.00 94.19 526 VAL A C 1
ATOM 4247 O O . VAL A 1 526 ? 21.720 -8.655 -28.899 1.00 94.19 526 VAL A O 1
ATOM 4250 N N . LEU A 1 527 ? 22.065 -7.199 -27.216 1.00 93.50 527 LEU A N 1
ATOM 4251 C CA . LEU A 1 527 ? 22.859 -6.237 -27.972 1.00 93.50 527 LEU A CA 1
ATOM 4252 C C . LEU A 1 527 ? 24.333 -6.334 -27.594 1.00 93.50 527 LEU A C 1
ATOM 4254 O O . LEU A 1 527 ? 24.680 -6.338 -26.416 1.00 93.50 527 LEU A O 1
ATOM 4258 N N . SER A 1 528 ? 25.204 -6.328 -28.596 1.00 90.31 528 SER A N 1
ATOM 4259 C CA . SER A 1 528 ? 26.659 -6.316 -28.429 1.00 90.31 528 SER A CA 1
ATOM 4260 C C . SER A 1 528 ? 27.295 -5.242 -29.305 1.00 90.31 528 SER A C 1
ATOM 4262 O O . SER A 1 528 ? 26.832 -4.979 -30.416 1.00 90.31 528 SER A O 1
ATOM 4264 N N . HIS A 1 529 ? 28.362 -4.610 -28.811 1.00 85.69 529 HIS A N 1
ATOM 4265 C CA . HIS A 1 529 ? 29.156 -3.686 -29.626 1.00 85.69 529 HIS A CA 1
ATOM 4266 C C . HIS A 1 529 ? 29.791 -4.419 -30.801 1.00 85.69 529 HIS A C 1
ATOM 4268 O O . HIS A 1 529 ? 30.222 -5.565 -30.651 1.00 85.69 529 HIS A O 1
ATOM 4274 N N . TYR A 1 530 ? 29.861 -3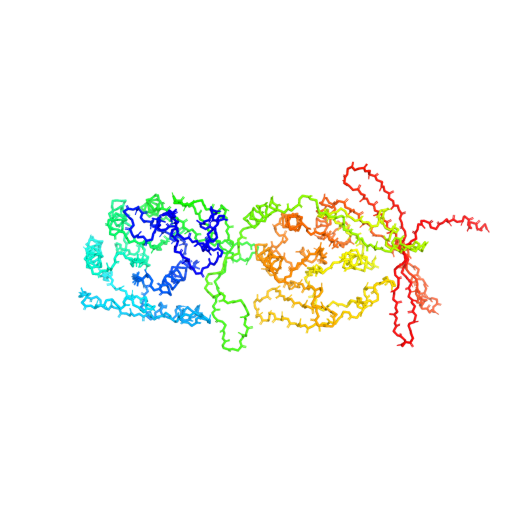.745 -31.947 1.00 81.38 530 TYR A N 1
ATOM 4275 C CA . TYR A 1 530 ? 30.656 -4.212 -33.067 1.00 81.38 530 TYR A CA 1
ATOM 4276 C C . TYR A 1 530 ? 31.508 -3.083 -33.674 1.00 81.38 530 TYR A C 1
ATOM 4278 O O . TYR A 1 530 ? 30.945 -2.066 -34.093 1.00 81.38 530 TYR A O 1
ATOM 4286 N N . PRO A 1 531 ? 32.836 -3.269 -33.776 1.00 79.94 531 PRO A N 1
ATOM 4287 C CA . PRO A 1 531 ? 33.597 -4.392 -33.213 1.00 79.94 531 PRO A CA 1
ATOM 4288 C C . PRO A 1 531 ? 33.465 -4.483 -31.672 1.00 79.94 531 PRO A C 1
ATOM 4290 O O . PRO A 1 531 ? 32.937 -3.556 -31.045 1.00 79.94 531 PRO A O 1
ATOM 4293 N N . PRO A 1 532 ? 33.843 -5.612 -31.039 1.00 80.19 532 PRO A N 1
ATOM 4294 C CA . PRO A 1 532 ? 33.822 -5.753 -29.585 1.00 80.19 532 PRO A CA 1
ATOM 4295 C C . PRO A 1 532 ? 34.479 -4.562 -28.873 1.00 80.19 532 PRO A C 1
ATOM 4297 O O . PRO A 1 532 ? 35.456 -3.998 -29.360 1.00 80.19 532 PRO A O 1
ATOM 4300 N N . MET A 1 533 ? 33.977 -4.188 -27.688 1.00 74.69 533 MET A N 1
ATOM 4301 C CA . MET A 1 533 ? 34.414 -2.965 -26.987 1.00 74.69 533 MET A CA 1
ATOM 4302 C C . MET A 1 533 ? 35.940 -2.883 -26.810 1.00 74.69 533 MET A C 1
ATOM 4304 O O . MET A 1 533 ? 36.505 -1.808 -26.965 1.00 74.69 533 MET A O 1
ATOM 4308 N N . HIS A 1 534 ? 36.615 -3.999 -26.526 1.00 77.50 534 HIS A N 1
ATOM 4309 C CA . HIS A 1 534 ? 38.069 -4.015 -26.347 1.00 77.50 534 HIS A CA 1
ATOM 4310 C C . HIS A 1 534 ? 38.833 -3.662 -27.636 1.00 77.50 534 HIS A C 1
ATOM 4312 O O . HIS A 1 534 ? 39.854 -2.980 -27.567 1.00 77.50 534 HIS A O 1
ATOM 4318 N N . GLU A 1 535 ? 38.324 -4.067 -28.804 1.00 78.62 535 GLU A N 1
ATOM 4319 C CA . GLU A 1 535 ? 38.882 -3.692 -30.107 1.00 78.62 535 GLU A CA 1
ATOM 4320 C C . GLU A 1 535 ? 38.631 -2.208 -30.384 1.00 78.62 535 GLU A C 1
ATOM 4322 O O . GLU A 1 535 ? 39.575 -1.484 -30.689 1.00 78.62 535 GLU A O 1
ATOM 4327 N N . LEU A 1 536 ? 37.403 -1.721 -30.150 1.00 71.56 536 LEU A N 1
ATOM 4328 C CA . LEU A 1 536 ? 37.074 -0.290 -30.244 1.00 71.56 536 LEU A CA 1
ATOM 4329 C C . LEU A 1 536 ? 37.983 0.565 -29.348 1.00 71.56 536 LEU A C 1
ATOM 4331 O O . LEU A 1 536 ? 38.495 1.597 -29.774 1.00 71.56 536 LEU A O 1
ATOM 4335 N N . SER A 1 537 ? 38.204 0.148 -28.099 1.00 74.62 537 SER A N 1
ATOM 4336 C CA . SER A 1 537 ? 39.085 0.853 -27.164 1.00 74.62 537 SER A CA 1
ATOM 4337 C C . SER A 1 537 ? 40.538 0.859 -27.636 1.00 74.62 537 SER A C 1
ATOM 4339 O O . SER A 1 537 ? 41.206 1.887 -27.514 1.00 74.62 537 SER A O 1
ATOM 4341 N N . LYS A 1 538 ? 41.018 -0.255 -28.202 1.00 80.44 538 LYS A N 1
ATOM 4342 C CA . LYS A 1 538 ? 42.364 -0.360 -28.774 1.00 80.44 538 LYS A CA 1
ATOM 4343 C C . LYS A 1 538 ? 42.529 0.575 -29.973 1.00 80.44 538 LYS A C 1
ATOM 4345 O O . LYS A 1 538 ? 43.480 1.352 -29.993 1.00 80.44 538 LYS A O 1
ATOM 4350 N N . GLU A 1 539 ? 41.575 0.576 -30.902 1.00 75.56 539 GLU A N 1
ATOM 4351 C CA . GLU A 1 539 ? 41.573 1.469 -32.068 1.00 75.56 539 GLU A CA 1
ATOM 4352 C C . GLU A 1 539 ? 41.528 2.947 -31.666 1.00 75.56 539 GLU A C 1
ATOM 4354 O O . GLU A 1 539 ? 42.275 3.759 -32.210 1.00 75.56 539 GLU A O 1
ATOM 4359 N N . ILE A 1 540 ? 40.696 3.316 -30.684 1.00 73.31 540 ILE A N 1
ATOM 4360 C CA . ILE A 1 540 ? 40.634 4.692 -30.170 1.00 73.31 540 ILE A CA 1
ATOM 4361 C C . ILE A 1 540 ? 41.980 5.092 -29.555 1.00 73.31 540 ILE A C 1
ATOM 4363 O O . ILE A 1 540 ? 42.477 6.186 -29.825 1.00 73.31 540 ILE A O 1
ATOM 4367 N N . PHE A 1 541 ? 42.589 4.221 -28.745 1.00 77.19 541 PHE A N 1
ATOM 4368 C CA . PHE A 1 541 ? 43.872 4.501 -28.100 1.00 77.19 541 PHE A CA 1
ATOM 4369 C C . PHE A 1 541 ? 45.018 4.630 -29.115 1.00 77.19 541 PHE A C 1
ATOM 4371 O O . PHE A 1 541 ? 45.835 5.548 -29.019 1.00 77.19 541 PHE A O 1
ATOM 4378 N N . GLU A 1 542 ? 45.064 3.754 -30.118 1.00 79.56 542 GLU A N 1
ATOM 4379 C CA . GLU A 1 542 ? 46.031 3.821 -31.218 1.00 79.56 542 GLU A CA 1
ATOM 4380 C C . GLU A 1 542 ? 45.790 5.049 -32.116 1.00 79.56 542 GLU A C 1
ATOM 4382 O O . GLU A 1 542 ? 46.737 5.740 -32.494 1.00 79.56 542 GLU A O 1
ATOM 4387 N N . GLY A 1 543 ? 44.530 5.404 -32.383 1.00 68.50 543 GLY A N 1
ATOM 4388 C CA . GLY A 1 543 ? 44.148 6.590 -33.154 1.00 68.50 543 GLY A CA 1
ATOM 4389 C C . GLY A 1 543 ? 44.456 7.915 -32.448 1.00 68.50 543 GLY A C 1
ATOM 4390 O O . GLY A 1 543 ? 44.857 8.885 -33.095 1.00 68.50 543 GLY A O 1
ATOM 4391 N N . LEU A 1 544 ? 44.349 7.964 -31.114 1.00 71.25 544 LEU A N 1
ATOM 4392 C CA . LEU A 1 544 ? 44.754 9.127 -30.314 1.00 71.25 544 LEU A CA 1
ATOM 4393 C C . LEU A 1 544 ? 46.259 9.405 -30.422 1.00 71.25 544 LEU A C 1
ATOM 4395 O O . LEU A 1 544 ? 46.656 10.572 -30.444 1.00 71.25 544 LEU A O 1
ATOM 4399 N N . LYS A 1 545 ? 47.093 8.364 -30.568 1.00 77.19 545 LYS A N 1
ATOM 4400 C CA . LYS A 1 545 ? 48.538 8.527 -30.806 1.00 77.19 545 LYS A CA 1
ATOM 4401 C C . LYS A 1 545 ? 48.843 9.165 -32.167 1.00 77.19 545 LYS A C 1
ATOM 4403 O O . LYS A 1 545 ? 49.831 9.884 -32.284 1.00 77.19 545 LYS A O 1
ATOM 4408 N N . ASN A 1 546 ? 47.964 8.990 -33.157 1.00 72.88 546 ASN A N 1
ATOM 4409 C CA . ASN A 1 546 ? 48.191 9.399 -34.549 1.00 72.88 546 ASN A CA 1
ATOM 4410 C C . ASN A 1 546 ? 47.450 10.694 -34.974 1.00 72.88 546 ASN A C 1
ATOM 4412 O O . ASN A 1 546 ? 47.303 10.961 -36.163 1.00 72.88 546 ASN A O 1
ATOM 4416 N N . LYS A 1 547 ? 47.038 11.541 -34.013 1.00 60.69 547 LYS A N 1
ATOM 4417 C CA . LYS A 1 547 ? 46.494 12.914 -34.191 1.00 60.69 547 LYS A CA 1
ATOM 4418 C C . LYS A 1 547 ? 45.370 13.077 -35.237 1.00 60.69 547 LYS A C 1
ATOM 4420 O O . LYS A 1 547 ? 45.537 13.732 -36.262 1.00 60.69 547 LYS A O 1
ATOM 4425 N N . LYS A 1 548 ? 44.168 12.626 -34.874 1.00 59.31 548 LYS A N 1
ATOM 4426 C CA . LYS A 1 548 ? 42.894 13.389 -34.806 1.00 59.31 548 LYS A CA 1
ATOM 4427 C C . LYS A 1 548 ? 41.788 12.357 -34.561 1.00 59.31 548 LYS A C 1
ATOM 4429 O O . LYS A 1 548 ? 41.657 11.452 -35.378 1.00 59.31 548 LYS A O 1
ATOM 4434 N N . PRO A 1 549 ? 40.998 12.455 -33.478 1.00 56.53 549 PRO A N 1
ATOM 4435 C CA . PRO A 1 549 ? 39.930 11.494 -33.234 1.00 56.53 549 PRO A CA 1
ATOM 4436 C C . PRO A 1 549 ? 38.915 11.568 -34.377 1.00 56.53 549 PRO A C 1
ATOM 4438 O O . PRO A 1 549 ? 38.230 12.578 -34.560 1.00 56.53 549 PRO A O 1
ATOM 4441 N N . THR A 1 550 ? 38.839 10.510 -35.181 1.00 57.50 550 THR A N 1
ATOM 4442 C CA . THR A 1 550 ? 37.822 10.368 -36.218 1.00 57.50 550 THR A CA 1
ATOM 4443 C C . THR A 1 550 ? 36.477 10.263 -35.511 1.00 57.50 550 THR A C 1
ATOM 4445 O O . THR A 1 550 ? 36.206 9.284 -34.822 1.00 57.50 550 THR A O 1
ATOM 4448 N N . ILE A 1 551 ? 35.630 11.286 -35.633 1.00 61.78 551 ILE A N 1
ATOM 4449 C CA . ILE A 1 551 ? 34.265 11.214 -35.106 1.00 61.78 551 ILE A CA 1
ATOM 4450 C C . ILE A 1 551 ? 33.548 10.116 -35.893 1.00 61.78 551 ILE A C 1
ATOM 4452 O O . ILE A 1 551 ? 33.250 10.295 -37.078 1.00 61.78 551 ILE A O 1
ATOM 4456 N N . LEU A 1 552 ? 33.288 8.982 -35.241 1.00 62.62 552 LEU A N 1
ATOM 4457 C CA . LEU A 1 552 ? 32.512 7.892 -35.817 1.00 62.62 552 LEU A CA 1
ATOM 4458 C C . LEU A 1 552 ? 31.100 8.413 -36.114 1.00 62.62 552 LEU A C 1
ATOM 4460 O O . LEU A 1 552 ? 30.306 8.672 -35.212 1.00 62.62 552 LEU A O 1
ATOM 4464 N N . LYS A 1 553 ? 30.798 8.617 -37.401 1.00 73.56 553 LYS A N 1
ATOM 4465 C CA . LYS A 1 553 ? 29.461 9.022 -37.871 1.00 73.56 553 LYS A CA 1
ATOM 4466 C C . LYS A 1 553 ? 28.465 7.863 -37.850 1.00 73.56 553 LYS A C 1
ATOM 4468 O O . LYS A 1 553 ? 27.264 8.087 -38.004 1.00 73.56 553 LYS A O 1
ATOM 4473 N N . GLU A 1 554 ? 28.964 6.643 -37.684 1.00 75.56 554 GLU A N 1
ATOM 4474 C CA . GLU A 1 554 ? 28.183 5.419 -37.672 1.00 75.56 554 GLU A CA 1
ATOM 4475 C C . GLU A 1 554 ? 28.650 4.514 -36.535 1.00 75.56 554 GLU A C 1
ATOM 4477 O O . GLU A 1 554 ? 29.845 4.417 -36.262 1.00 75.56 554 GLU A O 1
ATOM 4482 N N . GLN A 1 555 ? 27.699 3.844 -35.891 1.00 78.19 555 GLN A N 1
ATOM 4483 C CA . GLN A 1 555 ? 27.971 2.781 -34.931 1.00 78.19 555 GLN A CA 1
ATOM 4484 C C . GLN A 1 555 ? 27.162 1.550 -35.326 1.00 78.19 555 GLN A C 1
ATOM 4486 O O . GLN A 1 555 ? 25.953 1.651 -35.559 1.00 78.19 555 GLN A O 1
ATOM 4491 N N . LEU A 1 556 ? 27.834 0.403 -35.397 1.00 78.56 556 LEU A N 1
ATOM 4492 C CA . LEU A 1 556 ? 27.213 -0.894 -35.629 1.00 78.56 556 LEU A CA 1
ATOM 4493 C C . LEU A 1 556 ? 27.041 -1.617 -34.293 1.00 78.56 556 LEU A C 1
ATOM 4495 O O . LEU A 1 556 ? 27.931 -1.635 -33.443 1.00 78.56 556 LEU A O 1
ATOM 4499 N N . VAL A 1 557 ? 25.867 -2.198 -34.104 1.00 80.50 557 VAL A N 1
ATOM 4500 C CA . VAL A 1 557 ? 25.513 -2.995 -32.933 1.00 80.50 557 VAL A CA 1
ATOM 4501 C C . VAL A 1 557 ? 24.983 -4.324 -33.445 1.00 80.50 557 VAL A C 1
ATOM 4503 O O . VAL A 1 557 ? 24.066 -4.357 -34.266 1.00 80.50 557 VAL A O 1
ATOM 4506 N N . SER A 1 558 ? 25.576 -5.416 -32.974 1.00 82.31 558 SER A N 1
ATOM 4507 C CA . SER A 1 558 ? 25.062 -6.758 -33.229 1.00 82.31 558 SER A CA 1
ATOM 4508 C C . SER A 1 558 ? 23.849 -6.993 -32.335 1.00 82.31 558 SER A C 1
ATOM 4510 O O . SER A 1 558 ? 23.895 -6.704 -31.136 1.00 82.31 558 SER A O 1
ATOM 4512 N N . LEU A 1 559 ? 22.764 -7.482 -32.924 1.00 87.75 559 LEU A N 1
ATOM 4513 C CA . LEU A 1 559 ? 21.519 -7.820 -32.252 1.00 87.75 559 LEU A CA 1
ATOM 4514 C C . LEU A 1 559 ? 21.255 -9.310 -32.438 1.00 87.75 559 LEU A C 1
ATOM 4516 O O . LEU A 1 559 ? 21.278 -9.811 -33.558 1.00 87.75 559 LEU A O 1
ATOM 4520 N N . VAL A 1 560 ? 20.936 -10.009 -31.356 1.00 82.50 560 VAL A N 1
ATOM 4521 C CA . VAL A 1 560 ? 20.388 -11.367 -31.417 1.00 82.50 560 VAL A CA 1
ATOM 4522 C C . VAL A 1 560 ? 18.989 -11.334 -30.830 1.00 82.50 560 VAL A C 1
ATOM 4524 O O . VAL A 1 560 ? 18.821 -10.926 -29.681 1.00 82.50 560 VAL A O 1
ATOM 4527 N N . LEU A 1 561 ? 18.000 -11.744 -31.625 1.00 84.00 561 LEU A N 1
ATOM 4528 C CA . LEU A 1 561 ? 16.632 -11.957 -31.162 1.00 84.00 561 LEU A CA 1
ATOM 4529 C C . LEU A 1 561 ? 16.403 -13.454 -30.922 1.00 84.00 561 LEU A C 1
ATOM 4531 O O . LEU A 1 561 ? 16.541 -14.246 -31.856 1.00 84.00 561 LEU A O 1
ATOM 4535 N N . ASP A 1 562 ? 16.009 -13.809 -29.699 1.00 82.38 562 ASP A N 1
ATOM 4536 C CA . ASP A 1 562 ? 15.398 -15.100 -29.374 1.00 82.38 562 ASP A CA 1
ATOM 4537 C C . ASP A 1 562 ? 13.885 -14.907 -29.177 1.00 82.38 562 ASP A C 1
ATOM 4539 O O . ASP A 1 562 ? 13.460 -14.116 -28.330 1.00 82.38 562 ASP A O 1
ATOM 4543 N N . ASN A 1 563 ? 13.066 -15.659 -29.917 1.00 83.88 563 ASN A N 1
ATOM 4544 C CA . ASN A 1 563 ? 11.629 -15.791 -29.662 1.00 83.88 563 ASN A CA 1
ATOM 4545 C C . ASN A 1 563 ? 11.370 -17.066 -28.843 1.00 83.88 563 ASN A C 1
ATOM 4547 O O . ASN A 1 563 ? 11.608 -18.176 -29.317 1.00 83.88 563 ASN A O 1
ATOM 4551 N N . VAL A 1 564 ? 10.891 -16.908 -27.611 1.00 82.06 564 VAL A N 1
ATOM 4552 C CA . VAL A 1 564 ? 10.754 -17.984 -26.614 1.00 82.06 564 VAL A CA 1
ATOM 4553 C C . VAL A 1 564 ? 9.295 -18.413 -26.430 1.00 82.06 564 VAL A C 1
ATOM 4555 O O . VAL A 1 564 ? 9.000 -19.293 -25.631 1.00 82.06 564 VAL A O 1
ATOM 4558 N N . THR A 1 565 ? 8.368 -17.882 -27.231 1.00 76.50 565 THR A N 1
ATOM 4559 C CA . THR A 1 565 ? 6.920 -18.182 -27.164 1.00 76.50 565 THR A CA 1
ATOM 4560 C C . THR A 1 565 ? 6.535 -19.627 -27.543 1.00 76.50 565 THR A C 1
ATOM 4562 O O . THR A 1 565 ? 5.363 -19.931 -27.765 1.00 76.50 565 THR A O 1
ATOM 4565 N N . GLY A 1 566 ? 7.506 -20.538 -27.668 1.00 61.12 566 GLY A N 1
ATOM 4566 C CA . GLY A 1 566 ? 7.296 -21.965 -27.927 1.00 61.12 566 GLY A CA 1
ATOM 4567 C C . GLY A 1 566 ? 6.960 -22.327 -29.376 1.00 61.12 566 GLY A C 1
ATOM 4568 O O . GLY A 1 566 ? 6.907 -23.509 -29.698 1.00 61.12 566 GLY A O 1
ATOM 4569 N N . ARG A 1 567 ? 6.763 -21.346 -30.270 1.00 55.84 567 ARG A N 1
ATOM 4570 C CA . ARG A 1 567 ? 6.456 -21.623 -31.683 1.00 55.84 567 ARG A CA 1
ATOM 4571 C C . ARG A 1 567 ? 7.703 -21.898 -32.516 1.00 55.84 567 ARG A C 1
ATOM 4573 O O . ARG A 1 567 ? 7.652 -22.801 -33.335 1.00 55.84 567 ARG A O 1
ATOM 4580 N N . HIS A 1 568 ? 8.817 -21.203 -32.267 1.00 57.03 568 HIS A N 1
ATOM 4581 C CA . HIS A 1 568 ? 10.106 -21.445 -32.925 1.00 57.03 568 HIS A CA 1
ATOM 4582 C C . HIS A 1 568 ? 11.263 -20.818 -32.120 1.00 57.03 568 HIS A C 1
ATOM 4584 O O . HIS A 1 568 ? 11.327 -19.595 -32.014 1.00 57.03 568 HIS A O 1
ATOM 4590 N N . TYR A 1 569 ? 12.211 -21.623 -31.615 1.00 64.31 569 TYR A N 1
ATOM 4591 C CA . TYR A 1 569 ? 13.500 -21.125 -31.102 1.00 64.31 569 TYR A CA 1
ATOM 4592 C C . TYR A 1 569 ? 14.403 -20.744 -32.278 1.00 64.31 569 TYR A C 1
ATOM 4594 O O . TYR A 1 569 ? 15.324 -21.476 -32.638 1.00 64.31 569 TYR A O 1
ATOM 4602 N N . VAL A 1 570 ? 14.111 -19.626 -32.934 1.00 69.69 570 VAL A N 1
ATOM 4603 C CA . VAL A 1 570 ? 14.954 -19.138 -34.029 1.00 69.69 570 VAL A CA 1
ATOM 4604 C C . VAL A 1 570 ? 15.805 -18.004 -33.491 1.00 69.69 570 VAL A C 1
ATOM 4606 O O . VAL A 1 570 ? 15.303 -16.930 -33.172 1.00 69.69 570 VAL A O 1
ATOM 4609 N N . ARG A 1 571 ? 17.109 -18.269 -33.404 1.00 76.75 571 ARG A N 1
ATOM 4610 C CA . ARG A 1 571 ? 18.139 -17.257 -33.182 1.00 76.75 571 ARG A CA 1
ATOM 4611 C C . ARG A 1 571 ? 18.385 -16.512 -34.473 1.00 76.75 571 ARG A C 1
ATOM 4613 O O . ARG A 1 571 ? 18.910 -17.092 -35.421 1.00 76.75 571 ARG A O 1
ATOM 4620 N N . GLN A 1 572 ? 18.032 -15.235 -34.504 1.00 74.31 572 GLN A N 1
ATOM 4621 C CA . GLN A 1 572 ? 18.257 -14.400 -35.679 1.00 74.31 572 GLN A CA 1
ATOM 4622 C C . GLN A 1 572 ? 19.303 -13.332 -35.369 1.00 74.31 572 GLN A C 1
ATOM 4624 O O . GLN A 1 572 ? 18.989 -12.367 -34.665 1.00 74.31 572 GLN A O 1
ATOM 4629 N N . PRO A 1 573 ? 20.543 -13.481 -35.868 1.00 79.50 573 PRO A N 1
ATOM 4630 C CA . PRO A 1 573 ? 21.507 -12.397 -35.821 1.00 79.50 573 PRO A CA 1
ATOM 4631 C C . PRO A 1 573 ? 21.083 -11.300 -36.803 1.00 79.50 573 PRO A C 1
ATOM 4633 O O . PRO A 1 573 ? 20.838 -11.554 -37.985 1.00 79.50 573 PRO A O 1
ATOM 4636 N N . LYS A 1 574 ? 21.006 -10.070 -36.308 1.00 83.06 574 LYS A N 1
ATOM 4637 C CA . LYS A 1 574 ? 20.652 -8.861 -37.054 1.00 83.06 574 LYS A CA 1
ATOM 4638 C C . LYS A 1 574 ? 21.627 -7.748 -36.696 1.00 83.06 574 LYS A C 1
ATOM 4640 O O . LYS A 1 574 ? 22.362 -7.836 -35.713 1.00 83.06 574 LYS A O 1
ATOM 4645 N N . TRP A 1 575 ? 21.630 -6.688 -37.492 1.00 81.06 575 TRP A N 1
ATOM 4646 C CA . TRP A 1 575 ? 22.502 -5.543 -37.272 1.00 81.06 575 TRP A CA 1
ATOM 4647 C C . TRP A 1 575 ? 21.676 -4.291 -37.070 1.00 81.06 575 TRP A C 1
ATOM 4649 O O . TRP A 1 575 ? 20.721 -4.032 -37.800 1.00 81.06 575 TRP A O 1
ATOM 4659 N N . ILE A 1 576 ? 22.059 -3.502 -36.075 1.00 82.12 576 ILE A N 1
ATOM 4660 C CA . ILE A 1 576 ? 21.556 -2.152 -35.891 1.00 82.12 576 ILE A CA 1
ATOM 4661 C C . ILE A 1 576 ? 22.673 -1.190 -36.261 1.00 82.12 576 ILE A C 1
ATOM 4663 O O . ILE A 1 576 ? 23.742 -1.176 -35.654 1.00 82.12 576 ILE A O 1
ATOM 4667 N N . ARG A 1 577 ? 22.396 -0.352 -37.250 1.00 81.88 577 ARG A N 1
ATOM 4668 C CA . ARG A 1 577 ? 23.257 0.726 -37.699 1.00 81.88 577 ARG A CA 1
ATOM 4669 C C . ARG A 1 577 ? 22.682 2.048 -37.230 1.00 81.88 577 ARG A C 1
ATOM 4671 O O . ARG A 1 577 ? 21.607 2.466 -37.655 1.00 81.88 577 ARG A O 1
ATOM 4678 N N . VAL A 1 578 ? 23.407 2.732 -36.356 1.00 81.56 578 VAL A N 1
ATOM 4679 C CA . VAL A 1 578 ? 23.041 4.079 -35.917 1.00 81.56 578 VAL A CA 1
ATOM 4680 C C . VAL A 1 578 ? 23.832 5.081 -36.737 1.00 81.56 578 VAL A C 1
ATOM 4682 O O . VAL A 1 578 ? 25.047 5.185 -36.586 1.00 81.56 578 VAL A O 1
ATOM 4685 N N . LYS A 1 579 ? 23.142 5.814 -37.613 1.00 81.56 579 LYS A N 1
ATOM 4686 C CA . LYS A 1 579 ? 23.734 6.873 -38.440 1.00 81.56 579 LYS A CA 1
ATOM 4687 C C . LYS A 1 579 ? 23.520 8.228 -37.791 1.00 81.56 579 LYS A C 1
ATOM 4689 O O . LYS A 1 579 ? 22.408 8.561 -37.384 1.00 81.56 579 LYS A O 1
ATOM 4694 N N . GLN A 1 580 ? 24.573 9.030 -37.734 1.00 80.75 580 GLN A N 1
ATOM 4695 C CA . GLN A 1 580 ? 24.536 10.391 -37.226 1.00 80.75 580 GLN A CA 1
ATOM 4696 C C . GLN A 1 580 ? 24.555 11.383 -38.397 1.00 80.75 580 GLN A C 1
ATOM 4698 O O . GLN A 1 580 ? 25.568 11.544 -39.077 1.00 80.75 580 GLN A O 1
ATOM 4703 N N . LYS A 1 581 ? 23.432 12.065 -38.643 1.00 79.69 581 LYS A N 1
ATOM 4704 C CA . LYS A 1 581 ? 23.301 13.098 -39.682 1.00 79.69 581 LYS A CA 1
ATOM 4705 C C . LYS A 1 581 ? 23.282 14.491 -39.047 1.00 79.69 581 LYS A C 1
ATOM 4707 O O . LYS A 1 581 ? 22.630 14.702 -38.025 1.00 79.69 581 LYS A O 1
ATOM 4712 N N . LYS A 1 582 ? 23.957 15.466 -39.667 1.00 76.00 582 LYS A N 1
ATOM 4713 C CA . LYS A 1 582 ? 23.763 16.886 -39.329 1.00 76.00 582 LYS A CA 1
ATOM 4714 C C . LYS A 1 582 ? 22.403 17.333 -39.873 1.00 76.00 582 LYS A C 1
ATOM 4716 O O . LYS A 1 582 ? 22.155 17.228 -41.071 1.00 76.00 582 LYS A O 1
ATOM 4721 N N . GLY A 1 583 ? 21.516 17.777 -38.990 1.00 75.25 583 GLY A N 1
ATOM 4722 C CA . GLY A 1 583 ? 20.241 18.390 -39.352 1.00 75.25 583 GLY A CA 1
ATOM 4723 C C . GLY A 1 583 ? 20.419 19.820 -39.869 1.00 75.25 583 GLY A C 1
ATOM 4724 O O . GLY A 1 583 ? 21.489 20.409 -39.731 1.00 75.25 583 GLY A O 1
ATOM 4725 N N . LYS A 1 584 ? 19.344 20.392 -40.434 1.00 76.12 584 LYS A N 1
ATOM 4726 C CA . LYS A 1 584 ? 19.339 21.741 -41.041 1.00 76.12 584 LYS A CA 1
ATOM 4727 C C . LYS A 1 584 ? 19.776 22.865 -40.085 1.00 76.12 584 LYS A C 1
ATOM 4729 O O . LYS A 1 584 ? 20.329 23.849 -40.549 1.00 76.12 584 LYS A O 1
ATOM 4734 N N . ASN A 1 585 ? 19.591 22.690 -38.774 1.00 73.44 585 ASN A N 1
ATOM 4735 C CA . ASN A 1 585 ? 19.915 23.692 -37.746 1.00 73.44 585 ASN A CA 1
ATOM 4736 C C . ASN A 1 585 ? 21.140 23.286 -36.908 1.00 73.44 585 ASN A C 1
ATOM 4738 O O . ASN A 1 585 ? 21.116 23.437 -35.691 1.00 73.44 585 ASN A O 1
ATOM 4742 N N . GLU A 1 586 ? 22.122 22.607 -37.508 1.00 68.00 586 GLU A N 1
ATOM 4743 C CA . GLU A 1 586 ? 23.299 22.012 -36.836 1.00 68.00 586 GLU A CA 1
ATOM 4744 C C . GLU A 1 586 ? 22.997 20.964 -35.747 1.00 68.00 586 GLU A C 1
ATOM 4746 O O . GLU A 1 586 ? 23.893 20.266 -35.272 1.00 68.00 586 GLU A O 1
ATOM 4751 N N . THR A 1 587 ? 21.725 20.766 -35.399 1.00 69.88 587 THR A N 1
ATOM 4752 C CA . THR A 1 587 ? 21.291 19.697 -34.505 1.00 69.88 587 THR A CA 1
ATOM 4753 C C . THR A 1 587 ? 21.653 18.344 -35.094 1.00 69.88 587 THR A C 1
ATOM 4755 O O . THR A 1 587 ? 21.325 18.008 -36.232 1.00 69.88 587 THR A O 1
ATOM 4758 N N . THR A 1 588 ? 22.354 17.548 -34.303 1.00 72.75 588 THR A N 1
ATOM 4759 C CA . THR A 1 588 ? 22.708 16.191 -34.684 1.00 72.75 588 THR A CA 1
ATOM 4760 C C . THR A 1 588 ? 21.482 15.292 -34.550 1.00 72.75 588 THR A C 1
ATOM 4762 O O . THR A 1 588 ? 20.911 15.178 -33.468 1.00 72.75 588 THR A O 1
ATOM 4765 N N . ILE A 1 589 ? 21.097 14.622 -35.635 1.00 72.44 589 ILE A N 1
ATOM 4766 C CA . ILE A 1 589 ? 20.007 13.648 -35.653 1.00 72.44 589 ILE A CA 1
ATOM 4767 C C . ILE A 1 589 ? 20.616 12.256 -35.782 1.00 72.44 589 ILE A C 1
ATOM 4769 O O . ILE A 1 589 ? 21.313 11.966 -36.755 1.00 72.44 589 ILE A O 1
ATOM 4773 N N . LYS A 1 590 ? 20.331 11.386 -34.814 1.00 76.88 590 LYS A N 1
ATOM 4774 C CA . LYS A 1 590 ? 20.631 9.957 -34.921 1.00 76.88 590 LYS A CA 1
ATOM 4775 C C . LYS A 1 590 ? 19.439 9.237 -35.548 1.00 76.88 590 LYS A C 1
ATOM 4777 O O . LYS A 1 590 ? 18.290 9.506 -35.192 1.00 76.88 590 LYS A O 1
ATOM 4782 N N . THR A 1 591 ? 19.719 8.357 -36.501 1.00 73.69 591 THR A N 1
ATOM 4783 C CA . THR A 1 591 ? 18.733 7.468 -37.120 1.00 73.69 591 THR A CA 1
ATOM 4784 C C . THR A 1 591 ? 19.139 6.021 -36.904 1.00 73.69 591 THR A C 1
ATOM 4786 O O . THR A 1 591 ? 20.291 5.673 -37.164 1.00 73.69 591 THR A O 1
ATOM 4789 N N . LEU A 1 592 ? 18.207 5.200 -36.429 1.00 76.12 592 LEU A N 1
ATOM 4790 C CA . LEU A 1 592 ? 18.408 3.776 -36.185 1.00 76.12 592 LEU A CA 1
ATOM 4791 C C . LEU A 1 592 ? 17.887 3.014 -37.398 1.00 76.12 592 LEU A C 1
ATOM 4793 O O . LEU A 1 592 ? 16.692 3.055 -37.664 1.00 76.12 592 LEU A O 1
ATOM 4797 N N . GLN A 1 593 ? 18.789 2.347 -38.110 1.00 78.75 593 GLN A N 1
ATOM 4798 C CA . GLN A 1 593 ? 18.465 1.475 -39.232 1.00 78.75 593 GLN A CA 1
ATOM 4799 C C . GLN A 1 593 ? 18.777 0.038 -38.846 1.00 78.75 593 GLN A C 1
ATOM 4801 O O . GLN A 1 593 ? 19.857 -0.232 -38.322 1.00 78.75 593 GLN A O 1
ATOM 4806 N N . CYS A 1 594 ? 17.840 -0.879 -39.062 1.00 75.06 594 CYS A N 1
ATOM 4807 C CA . CYS A 1 594 ? 18.127 -2.299 -38.911 1.00 75.06 594 CYS A CA 1
ATOM 4808 C C . CYS A 1 594 ? 18.433 -2.868 -40.291 1.00 75.06 594 CYS A C 1
ATOM 4810 O O . CYS A 1 594 ? 17.726 -2.586 -41.252 1.00 75.06 594 CYS A O 1
ATOM 4812 N N . GLU A 1 595 ? 19.493 -3.653 -40.393 1.00 77.38 595 GLU A N 1
ATOM 4813 C CA . GLU A 1 595 ? 19.890 -4.313 -41.628 1.00 77.38 595 GLU A CA 1
ATOM 4814 C C . GLU A 1 595 ? 19.968 -5.822 -41.332 1.00 77.38 595 GLU A C 1
ATOM 4816 O O . GLU A 1 595 ? 20.509 -6.250 -40.304 1.00 77.38 595 GLU A O 1
ATOM 4821 N N . ASN A 1 596 ? 19.413 -6.649 -42.226 1.00 69.12 596 ASN A N 1
ATOM 4822 C CA . ASN A 1 596 ? 19.792 -8.064 -42.263 1.00 69.12 596 ASN A CA 1
ATOM 4823 C C . ASN A 1 596 ? 21.290 -8.136 -42.555 1.00 69.12 596 ASN A C 1
ATOM 4825 O O . ASN A 1 596 ? 21.802 -7.214 -43.192 1.00 69.12 596 ASN A O 1
ATOM 4829 N N . LEU A 1 597 ? 21.963 -9.199 -42.083 1.00 62.50 597 LEU A N 1
ATOM 4830 C CA . LEU A 1 597 ? 23.406 -9.407 -42.248 1.00 62.50 597 LEU A CA 1
ATOM 4831 C C . LEU A 1 597 ? 23.865 -8.800 -43.577 1.00 62.50 597 LEU A C 1
ATOM 4833 O O . LEU A 1 597 ? 23.396 -9.281 -44.618 1.00 62.50 597 LEU A O 1
ATOM 4837 N N . PRO A 1 598 ? 24.701 -7.739 -43.578 1.00 55.31 598 PRO A N 1
ATOM 4838 C CA . PRO A 1 598 ? 25.298 -7.319 -44.826 1.00 55.31 598 PRO A CA 1
ATOM 4839 C C . PRO A 1 598 ? 25.936 -8.585 -45.376 1.00 55.31 598 PRO A C 1
ATOM 4841 O O . PRO A 1 598 ? 26.614 -9.301 -44.631 1.00 55.31 598 PRO A O 1
ATOM 4844 N N . SER A 1 599 ? 25.647 -8.927 -46.630 1.00 49.81 599 SER A N 1
ATOM 4845 C CA . SER A 1 599 ? 26.471 -9.890 -47.335 1.00 49.81 599 SER A CA 1
ATOM 4846 C C . SER A 1 599 ? 27.876 -9.339 -47.187 1.00 49.81 599 SER A C 1
ATOM 4848 O O . SER A 1 599 ? 28.219 -8.346 -47.831 1.00 49.81 599 SER A O 1
ATOM 4850 N N . ILE A 1 600 ? 28.644 -9.893 -46.245 1.00 50.06 600 ILE A N 1
ATOM 4851 C CA . ILE A 1 600 ? 30.067 -9.650 -46.133 1.00 50.06 600 ILE A CA 1
ATOM 4852 C C . ILE A 1 600 ? 30.576 -10.312 -47.401 1.00 50.06 600 ILE A C 1
ATOM 4854 O O . ILE A 1 600 ? 30.947 -11.486 -47.411 1.00 50.06 600 ILE A O 1
ATOM 4858 N N . GLU A 1 601 ? 30.464 -9.593 -48.519 1.00 44.34 601 GLU A N 1
ATOM 4859 C CA . GLU A 1 601 ? 31.245 -9.856 -49.699 1.00 44.34 601 GLU A CA 1
ATOM 4860 C C . GLU A 1 601 ? 32.647 -9.988 -49.146 1.00 44.34 601 GLU A C 1
ATOM 4862 O O . GLU A 1 601 ? 33.172 -9.060 -48.526 1.00 44.34 601 GLU A O 1
ATOM 4867 N N . LYS A 1 602 ? 33.183 -11.202 -49.253 1.00 40.31 602 LYS A N 1
ATOM 4868 C CA . LYS A 1 602 ? 34.542 -11.548 -48.882 1.00 40.31 602 LYS A CA 1
ATOM 4869 C C . LYS A 1 602 ? 35.490 -10.691 -49.724 1.00 40.31 602 LYS A C 1
ATOM 4871 O O . LYS A 1 602 ? 36.161 -11.202 -50.607 1.00 40.31 602 LYS A O 1
ATOM 4876 N N . LYS A 1 603 ? 35.614 -9.398 -49.437 1.00 39.16 603 LYS A N 1
ATOM 4877 C CA . LYS A 1 603 ? 36.781 -8.600 -49.789 1.00 39.16 603 LYS A CA 1
ATOM 4878 C C . LYS A 1 603 ? 37.870 -8.946 -48.779 1.00 39.16 603 LYS A C 1
ATOM 4880 O O . LYS A 1 603 ? 38.323 -8.115 -48.007 1.00 39.16 603 LYS A O 1
ATOM 4885 N N . ARG A 1 604 ? 38.272 -10.223 -48.777 1.00 36.94 604 ARG A N 1
ATOM 4886 C CA . ARG A 1 604 ? 39.653 -10.583 -48.470 1.00 36.94 604 ARG A CA 1
ATOM 4887 C C . ARG A 1 604 ? 40.439 -10.188 -49.715 1.00 36.94 604 ARG A C 1
ATOM 4889 O O . ARG A 1 604 ? 40.606 -10.990 -50.625 1.00 36.94 604 ARG A O 1
ATOM 4896 N N . THR A 1 605 ? 40.816 -8.919 -49.794 1.00 41.19 605 THR A N 1
ATOM 4897 C CA . THR A 1 605 ? 41.985 -8.533 -50.580 1.00 41.19 605 THR A CA 1
ATOM 4898 C C . THR A 1 605 ? 43.183 -9.166 -49.884 1.00 41.19 605 THR A C 1
ATOM 4900 O O . THR A 1 605 ? 43.435 -8.864 -48.715 1.00 41.19 605 THR A O 1
ATOM 4903 N N . HIS A 1 606 ? 43.799 -10.127 -50.573 1.00 36.78 606 HIS A N 1
ATOM 4904 C CA . HIS A 1 606 ? 45.150 -10.598 -50.290 1.00 36.78 606 HIS A CA 1
ATOM 4905 C C . HIS A 1 606 ? 46.153 -9.450 -50.356 1.00 36.78 606 HIS A C 1
ATOM 4907 O O . HIS A 1 606 ? 45.901 -8.510 -51.149 1.00 36.78 606 HIS A O 1
#

Solvent-accessible surface area (backbone atoms only — not comparable to full-atom values): 33242 Å² total; per-residue (Å²): 142,81,74,72,48,72,34,54,46,48,40,74,34,74,58,57,8,44,36,43,30,65,81,45,90,87,59,98,66,47,14,50,73,53,47,57,27,90,51,77,53,95,58,81,30,48,35,35,36,35,34,26,40,90,91,57,47,55,66,53,48,54,48,42,27,48,50,35,37,10,58,39,63,46,33,48,28,40,37,31,48,72,80,56,53,70,69,58,53,53,49,50,39,52,47,25,32,61,43,69,43,86,100,52,74,59,45,46,80,41,82,45,82,65,85,73,83,82,66,80,77,65,71,83,51,28,36,38,38,33,39,57,68,78,74,68,63,96,46,83,89,53,33,83,51,36,40,60,52,40,51,50,52,50,52,52,53,51,55,53,46,66,74,71,54,58,70,70,50,46,42,40,39,36,36,43,36,56,57,56,53,30,43,78,42,71,57,51,68,68,54,50,49,53,55,53,48,52,34,46,76,65,59,28,35,38,41,32,27,37,75,46,69,91,74,68,86,47,76,61,54,50,51,29,52,52,43,53,65,64,72,42,37,28,35,38,38,32,45,74,48,80,54,98,93,37,84,46,37,32,41,26,56,79,43,52,77,85,43,55,54,46,77,64,62,19,43,41,47,78,37,64,51,68,65,100,80,59,88,67,88,73,87,74,44,29,66,45,67,23,59,27,64,68,52,55,47,52,56,41,48,59,56,37,72,74,50,76,89,81,67,69,63,41,37,41,57,82,70,80,86,49,96,66,85,48,37,68,44,66,76,34,95,75,29,45,44,62,59,34,36,30,34,19,35,34,25,42,87,92,56,54,56,67,34,53,47,51,54,55,49,51,22,48,48,87,78,46,101,45,23,36,37,33,42,30,39,60,53,91,67,76,76,65,41,59,83,35,48,27,46,84,87,41,56,71,49,44,57,52,39,80,67,49,76,54,69,50,76,47,102,76,51,53,40,36,44,34,32,25,17,57,94,78,44,75,38,34,42,37,39,21,32,48,64,39,83,51,44,57,29,56,52,50,47,54,51,49,53,59,66,65,33,88,92,46,55,61,51,18,32,38,40,37,47,51,42,35,42,58,75,37,16,68,49,38,50,70,37,82,60,50,64,65,50,51,53,49,49,37,35,42,76,47,18,31,36,31,37,37,32,58,46,72,56,94,84,33,86,30,50,63,55,42,50,53,43,49,72,69,22,38,32,34,36,42,35,39,56,47,66,49,61,71,56,49,52,48,52,52,56,58,38,58,75,68,75,62,81,75,78,74,52,60,49,46,25,41,33,36,38,40,41,61,77,78,83,53,87,50,77,45,75,33,33,38,39,39,39,57,42,79,40,98,81,73,47,76,42,58,35,54,38,44,39,70,68,72,80,74,70,80,78,74,74,126

pLDDT: mean 84.44, std 13.19, range [36.78, 98.62]

Nearest PDB structures (foldseek):
  7s65-assembly1_E  TM=6.652E-01  e=1.814E-20  Synechococcus elongatus
  3k09-assembly1_B  TM=6.692E-01  e=1.299E-19  Synechococcus elongatus PCC 7942 = FACHB-805
  8wv8-assembly1_B  TM=6.760E-01  e=4.230E-19  Synechococcus elongatus PCC 7942 = FACHB-805
  8wv8-assembly1_A  TM=6.804E-01  e=2.862E-18  Synechococcus elongatus PCC 7942 = FACHB-805
  7v3x-assembly3_R  TM=6.734E-01  e=1.931E-18  Synechococcus elongatus PCC 7942 = FACHB-805

Radius of gyration: 30.83 Å; Cα contacts (8 Å, |Δi|>4): 1188; chains: 1; bounding box: 86×47×98 Å

Secondary structure (DSSP, 8-state):
-----EEEE--S-HHHHHHT-TT-TT-S--SEEEEESSS--SSPPPEEEEEE-TTS-HHHHHHHHHHHHHHSTTEEEEEEESSS-HHHHHHHHHHTTTT--TTS---EEEEE-SS---SPP-TTS-EEEEE-PPPPPSSGGGHHHHHHHHHHHHHHHHHHHHHHS-TT-EEEEEEETGGGTTBTBPPPHHHHHHHHHHHHHTT-EEEEEEE--S---SHHHHHHHHHHHHH-SEEEEEEEEEETTEEEEEEEEEEESSSPPPPSEEEEEEEPPPPTT---S----EEEEE--HHHHHHHHHHHHHHS-S-PPPEES---TTSS---TTTTTSTTSEE-TT-EEEEEE-TTS-HHHHHHHHHHGGGGGSS-EEEEEEES--S---GGGT--SSTTGGGGG-EEEEEE----TT--EEEEEEEETTEEEEEEEEE-SS---HHHHHHHHHHHHT-TT--EEEEEEE-HHHHHHH-HHHHT-TTHHHHHHHHHHHHTPEEEEEEE---TT-TTHHHHHHHHHH-SEEEEEEEES-HHHHHHHHHHHHHTT-----SEEEEEEEEEE-SSS---EEEEEEEEEEEE-TTS-EEEEEEEES----------

Foldseek 3Di:
DQFWDWDFQDLLFQVAQCQCFVPPPDDPTGHQGQGTGQWLDLDFGFEEEEEEAPPLQLLLSLVSSLLSQLLPLLEAAEEEAQDDDLVRSVVSCVQQCSQPFPPTDGEAEAEDEDDDPPDDPPSRHSYYYYYYFDHQDPDPVCLQCQLVRRLVRVLVVLVVCLVRPDRSHAYEYEAHAPCPRSNHFQDDLVSLVSSSVSCSVSSHHYYHYHHDDPCCVDPRNVNSVVSNVVPGQWYWYWYWDQDPNDIWIWIAGPHHNPHDGHGDTWTWDAATDDDPPQPAPPSGHGIHTLGDLVVLLVVLLVVLVPDDPDDDFQALADPPPDPPCFFLCVVPVRNTHGFLFAEEEEEAPPLLLQLNLVSSQCRRVVPDPAAEEEEAEADPQDDQQLQRPFAPVCPQSNVWDFLDWPPSPDVPDQWTWTFTDDPSDGRYIYIYGHQDADALSNVSSVVSCVCPPPVHHHQAYEYPPLLCLQVRYPNSVVDLCSVVSVSSSCSSSRHYYYYYYHPPDDPRSCPSVSVSSVVRGQKYKYKAFVVHPVVVVVCQVVVVVVDDRDPPQKTKIWIWIARNNPPDRDTAIKIWIWGWDQDPVSDIRIHIGIDRPDPPPPPPPD

Mean predicted aligned error: 8.09 Å

Sequence (606 aa):
MNSNKNVFLSTGIDHLDDLLSLDKENEESGGILIGRGQKRTKSEIPIVIIEGTTGTGKTTLALQIAHSAARNQKWIVLYYSLEQTFQSIDSVASNFGLKEWEGQPNVDLRDVRTSSLDFEFEEKKNIIYFCKLSLRPFSRKEEADVFEQRFSELNHVFTKLSR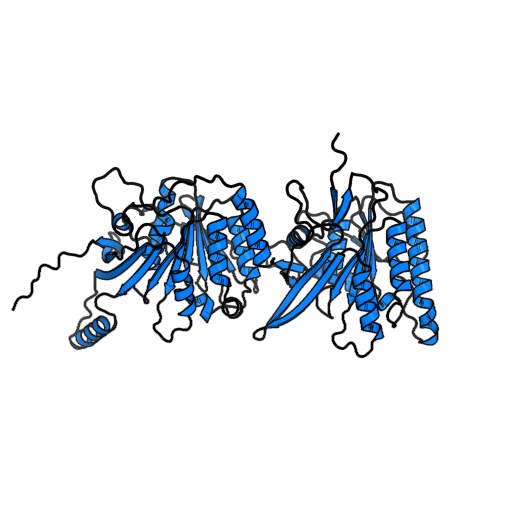NVKENIFILVVLDSITAFAGGRPLERNEIYRLFKLFNNYHILGILTLERHLEFTTGGDQVFFECTRFLSDIVISLTKNSHVGYLLYYLEIIKSRVTRQALGRHLYKIRTKPQKNEKVPTEQYGVVIYPSIHYVLSKARVKMKSLPKNKPNFIIDNNTQKNEKKDLCLVFDNNYVMPHSCTAIVGPNGTHKLALGLNIAMGHFENKDTNLLVLNFAGTGEFNFKGIAWTEFNRKWRNLEKINDIKFEEEQTKFWHTYYGINKKPVVTVVTFRIGQLASEECFDVIERIISDVNTSFSSVLLINTAEIYTGFPLLKAEPLFLPTLLDLFNIHGLVSICIGVDGGFEASNKEANFILLANADYRIVLSHYPPMHELSKEIFEGLKNKKPTILKEQLVSLVLDNVTGRHYVRQPKWIRVKQKKGKNETTIKTLQCENLPSIEKKRTH